Protein AF-A0A0B7N616-F1 (afdb_monomer_lite)

Foldseek 3Di:
DVVVVVVVVVVVVVVPPPPQDAPDCQDDDPDDCPDPDFFPFWDWDDAAQKIKIKGKDQWDADPVQPPDWDDDDSDIPRTWMKIWMWMAGPVQVNDPPNRHDPPRIHTQDMDTGQAGWQDKAWDPADPNPFWGKIKIWGWHQDPNAIWIKIKIWTWDADPNDTHIFIEIETDDDRFAWRDWYDDDFWIWTDGVVPPPWIKIFGHDPCNPPDPTPYYDYDTDIDGPDPQVAPPVRHRPDDDDDDDDDDPPDPQDDPVPPVPPPDDCPPCVVVCVVVVPPRPQAHFAWEAANVSQKIWTAGHFQKIKIWGKDLPVVLLCVWPVSVVVFDDDPPNPHGDSIGTDMDMDGHPNFGWPYKYADNVSQWIWTAGPQGKTWIWGFDLDDPDPDDPVNVVVVVVCVVPDPGDPSNVVSCSPPPTGDIDGNRMHHFDADPVRDGFAWSDKDWDADPVRDIDIDTDGRD

pLDDT: mean 73.44, std 16.41, range [40.25, 95.88]

Organism: NCBI:txid35722

Radius of gyration: 25.29 Å; chains: 1; bounding box: 71×68×76 Å

Secondary structure (DSSP, 8-state):
-HHHHHHHHHHHHHHT---PPPP-----------SSS--SEEEEEEETTEEEEEEEEEEEEPTTS-S--EEETTEEETEEEEEEEEEEEGGGGS-TTSSS-GGGPEEEEEEE-SSEEEEEEE-----TTS--EEEEEEEEEETTEEEEEEEEEEEEEETTEEEEEEEEEEESSSSEEEEEEE-SSEEEEEEET-SS--EEEEPPTTTTSSSPS-EE----EEES----B-TTS-BSS-------S--------GGGSTT--SS-TTTHHHHHHHS----PPP---EE-TTS-EEEEEEETTEEEEEEEE--HHHHTTSHHHHTTS-EETTTTEE-S-EEEEEEEE-SSS-EEEEEE-TTSSEEEEEETT--EEEEE----------HHHHHHHHHHHHH--S-HHHHHHHHHHSPPPPEEEEEEPPPB-TTSPBPPEEEEEEEE-TT--EEEEEEE--

Structure (mmCIF, N/CA/C/O backbone):
data_AF-A0A0B7N616-F1
#
_entry.id   AF-A0A0B7N616-F1
#
loop_
_atom_site.group_PDB
_atom_site.id
_atom_site.type_symbol
_atom_site.label_atom_id
_atom_site.label_alt_id
_atom_site.label_comp_id
_atom_site.label_asym_id
_atom_site.label_entity_id
_atom_site.label_seq_id
_atom_site.pdbx_PDB_ins_code
_atom_site.Cartn_x
_atom_site.Cartn_y
_atom_site.Cartn_z
_atom_site.occupancy
_atom_site.B_iso_or_equiv
_atom_site.auth_seq_id
_atom_site.auth_comp_id
_atom_site.auth_asym_id
_atom_site.auth_atom_id
_atom_site.pdbx_PDB_model_num
ATOM 1 N N . MET A 1 1 ? 6.776 30.438 44.779 1.00 57.09 1 MET A N 1
ATOM 2 C CA . MET A 1 1 ? 5.935 29.256 44.481 1.00 57.09 1 MET A CA 1
ATOM 3 C C . MET A 1 1 ? 5.583 29.115 43.001 1.00 57.09 1 MET A C 1
ATOM 5 O O . MET A 1 1 ? 5.727 28.021 42.481 1.00 57.09 1 MET A O 1
ATOM 9 N N . LEU A 1 2 ? 5.196 30.178 42.284 1.00 58.91 2 LEU A N 1
ATOM 10 C CA . LEU A 1 2 ? 4.906 30.078 40.841 1.00 58.91 2 LEU A CA 1
ATOM 11 C C . LEU A 1 2 ? 6.149 29.706 39.999 1.00 58.91 2 LEU A C 1
ATOM 13 O O . LEU A 1 2 ? 6.102 28.799 39.177 1.00 58.91 2 LEU A O 1
ATOM 17 N N . LEU A 1 3 ? 7.294 30.336 40.291 1.00 61.28 3 LEU A N 1
ATOM 18 C CA . LEU A 1 3 ? 8.589 30.039 39.658 1.00 61.28 3 LEU A CA 1
ATOM 19 C C . LEU A 1 3 ? 9.091 28.612 39.930 1.00 61.28 3 LEU A C 1
ATOM 21 O O . LEU A 1 3 ? 9.648 27.982 39.040 1.00 61.28 3 LEU A O 1
ATOM 25 N N . SER A 1 4 ? 8.856 28.080 41.133 1.00 63.62 4 SER A N 1
ATOM 26 C CA . SER A 1 4 ? 9.207 26.693 41.460 1.00 63.62 4 SER A CA 1
ATOM 27 C C . SER A 1 4 ? 8.290 25.689 40.755 1.00 63.62 4 SER A C 1
ATOM 29 O O . SER A 1 4 ? 8.760 24.635 40.354 1.00 63.62 4 SER A O 1
ATOM 31 N N . GLY A 1 5 ? 7.010 26.026 40.547 1.00 68.06 5 GLY A N 1
ATOM 32 C CA . GLY A 1 5 ? 6.089 25.208 39.751 1.00 68.06 5 GLY A CA 1
ATOM 33 C C . GLY A 1 5 ? 6.483 25.152 38.272 1.00 68.06 5 GLY A C 1
ATOM 34 O O . GLY A 1 5 ? 6.564 24.069 37.703 1.00 68.06 5 GLY A O 1
ATOM 35 N N . LEU A 1 6 ? 6.821 26.300 37.673 1.00 68.75 6 LEU A N 1
ATOM 36 C CA . LEU A 1 6 ? 7.301 26.365 36.287 1.00 68.75 6 LEU A CA 1
ATOM 37 C C . LEU A 1 6 ? 8.632 25.629 36.095 1.00 68.75 6 LEU A C 1
ATOM 39 O O . LEU A 1 6 ? 8.789 24.924 35.105 1.00 68.75 6 LEU A O 1
ATOM 43 N N . ALA A 1 7 ? 9.562 25.731 37.049 1.00 69.56 7 ALA A N 1
ATOM 44 C CA . ALA A 1 7 ? 10.830 25.006 36.991 1.00 69.56 7 ALA A CA 1
ATOM 45 C C . ALA A 1 7 ? 10.638 23.481 37.055 1.00 69.56 7 ALA A C 1
ATOM 47 O O . ALA A 1 7 ? 11.303 22.759 36.322 1.00 69.56 7 ALA A O 1
ATOM 48 N N . VAL A 1 8 ? 9.708 22.983 37.878 1.00 71.50 8 VAL A N 1
ATOM 49 C CA . VAL A 1 8 ? 9.399 21.544 37.953 1.00 71.50 8 VAL A CA 1
ATOM 50 C C . VAL A 1 8 ? 8.743 21.050 36.665 1.00 71.50 8 VAL A C 1
ATOM 52 O O . VAL A 1 8 ? 9.108 19.981 36.189 1.00 71.50 8 VAL A O 1
ATOM 55 N N . ILE A 1 9 ? 7.844 21.834 36.060 1.00 63.22 9 ILE A N 1
ATOM 56 C CA . ILE A 1 9 ? 7.253 21.511 34.752 1.00 63.22 9 ILE A CA 1
ATOM 57 C C . ILE A 1 9 ? 8.340 21.482 33.674 1.00 63.22 9 ILE A C 1
ATOM 59 O O . ILE A 1 9 ? 8.405 20.536 32.900 1.00 63.22 9 ILE A O 1
ATOM 63 N N . TYR A 1 10 ? 9.242 22.465 33.659 1.00 62.19 10 TYR A N 1
ATOM 64 C CA . TYR A 1 10 ? 10.320 22.530 32.671 1.00 62.19 10 TYR A CA 1
ATOM 65 C C . TYR A 1 10 ? 11.327 21.380 32.832 1.00 62.19 10 TYR A C 1
ATOM 67 O O . TYR A 1 10 ? 11.740 20.781 31.845 1.00 62.19 10 TYR A O 1
ATOM 75 N N . ILE A 1 11 ? 11.675 21.016 34.071 1.00 64.62 11 ILE A N 1
ATOM 76 C CA . ILE A 1 11 ? 12.522 19.855 34.378 1.00 64.62 11 ILE A CA 1
ATOM 77 C C . ILE A 1 11 ? 11.807 18.550 34.015 1.00 64.62 11 ILE A C 1
ATOM 79 O O . ILE A 1 11 ? 12.446 17.664 33.460 1.00 64.62 11 ILE A O 1
ATOM 83 N N . ALA A 1 12 ? 10.505 18.417 34.279 1.00 59.78 12 ALA A N 1
ATOM 84 C CA . ALA A 1 12 ? 9.731 17.244 33.880 1.00 59.78 12 ALA A CA 1
ATOM 85 C C . ALA A 1 12 ? 9.662 17.105 32.351 1.00 59.78 12 ALA A C 1
ATOM 87 O O . ALA A 1 12 ? 9.865 16.006 31.850 1.00 59.78 12 ALA A O 1
ATOM 88 N N . ILE A 1 13 ? 9.473 18.209 31.618 1.00 54.28 13 ILE A N 1
ATOM 89 C CA . ILE A 1 13 ? 9.480 18.234 30.145 1.00 54.28 13 ILE A CA 1
ATOM 90 C C . ILE A 1 13 ? 10.870 17.873 29.600 1.00 54.28 13 ILE A C 1
ATOM 92 O O . ILE A 1 13 ? 10.978 17.017 28.730 1.00 54.28 13 ILE A O 1
ATOM 96 N N . LEU A 1 14 ? 11.944 18.453 30.150 1.00 52.97 14 LEU A N 1
ATOM 97 C CA . LEU A 1 14 ? 13.327 18.127 29.766 1.00 52.97 14 LEU A CA 1
ATOM 98 C C . LEU A 1 14 ? 13.722 16.688 30.125 1.00 52.97 14 LEU A C 1
ATOM 100 O O . LEU A 1 14 ? 14.523 16.075 29.432 1.00 52.97 14 LEU A O 1
ATOM 104 N N . SER A 1 15 ? 13.162 16.138 31.204 1.00 50.25 15 SER A N 1
ATOM 105 C CA . SER A 1 15 ? 13.411 14.751 31.625 1.00 50.25 15 SER A CA 1
ATOM 106 C C . SER A 1 15 ? 12.530 13.742 30.880 1.00 50.25 15 SER A C 1
ATOM 108 O O . SER A 1 15 ? 12.766 12.541 30.978 1.00 50.25 15 SER A O 1
ATOM 110 N N . GLN A 1 16 ? 11.517 14.221 30.149 1.00 49.34 16 GLN A N 1
ATOM 111 C CA . GLN A 1 16 ? 10.670 13.451 29.237 1.00 49.34 16 GLN A CA 1
ATOM 112 C C . GLN A 1 16 ? 11.232 13.385 27.812 1.00 49.34 16 GLN A C 1
ATOM 114 O O . GLN A 1 16 ? 10.552 12.834 26.941 1.00 49.34 16 GLN A O 1
ATOM 119 N N . GLU A 1 17 ? 12.465 13.857 27.567 1.00 40.25 17 GLU A N 1
ATOM 120 C CA . GLU A 1 17 ? 13.249 13.405 26.412 1.00 40.25 17 GLU A CA 1
ATOM 121 C C . GLU A 1 17 ? 13.480 11.899 26.564 1.00 40.25 17 GLU A C 1
ATOM 123 O O . GLU A 1 17 ? 14.482 11.402 27.075 1.00 40.25 17 GLU A O 1
ATOM 128 N N . THR A 1 18 ? 12.455 11.156 26.172 1.00 44.59 18 THR A N 1
ATOM 129 C CA . THR A 1 18 ? 12.466 9.723 26.018 1.00 44.59 18 THR A CA 1
ATOM 130 C C . THR A 1 18 ? 13.558 9.451 25.003 1.00 44.59 18 THR A C 1
ATOM 132 O O . THR A 1 18 ? 13.424 9.744 23.818 1.00 44.59 18 THR A O 1
ATOM 135 N N . LEU A 1 19 ? 14.694 8.956 25.497 1.00 44.31 19 LEU A N 1
ATOM 136 C CA . LEU A 1 19 ? 15.740 8.381 24.669 1.00 44.31 19 LEU A CA 1
ATOM 137 C C . LEU A 1 19 ? 15.114 7.176 23.967 1.00 44.31 19 LEU A C 1
ATOM 139 O O . LEU A 1 19 ? 15.131 6.058 24.484 1.00 44.31 19 LEU A O 1
ATOM 143 N N . TYR A 1 20 ? 14.473 7.428 22.828 1.00 49.25 20 TYR A N 1
ATOM 144 C CA . TYR A 1 20 ? 13.936 6.381 21.982 1.00 49.25 20 TYR A CA 1
ATOM 145 C C . TYR A 1 20 ? 15.099 5.471 21.612 1.00 49.25 20 TYR A C 1
ATOM 147 O O . TYR A 1 20 ? 16.154 5.929 21.170 1.00 49.25 20 TYR A O 1
ATOM 155 N N . ILE A 1 21 ? 14.923 4.175 21.849 1.00 48.94 21 ILE A N 1
ATOM 156 C CA . ILE A 1 21 ? 15.950 3.186 21.546 1.00 48.94 21 ILE A CA 1
ATOM 157 C C . ILE A 1 21 ? 16.211 3.276 20.044 1.00 48.94 21 ILE A C 1
ATOM 159 O O . ILE A 1 21 ? 15.313 3.033 19.245 1.00 48.94 21 ILE A O 1
ATOM 163 N N . HIS A 1 22 ? 17.427 3.639 19.649 1.00 44.97 22 HIS A N 1
ATOM 164 C CA . HIS A 1 22 ? 17.814 3.587 18.247 1.00 44.97 22 HIS A CA 1
ATOM 165 C C . HIS A 1 22 ? 18.155 2.138 17.891 1.00 44.97 22 HIS A C 1
ATOM 167 O O . HIS A 1 22 ? 18.910 1.493 18.630 1.00 44.97 22 HIS A O 1
ATOM 173 N N . PRO A 1 23 ? 17.630 1.597 16.780 1.00 51.81 23 PRO A N 1
ATOM 174 C CA . PRO A 1 23 ? 18.028 0.273 16.351 1.00 51.81 23 PRO A CA 1
ATOM 175 C C . PRO A 1 23 ? 19.518 0.317 16.022 1.00 51.81 23 PRO A C 1
ATOM 177 O O . PRO A 1 23 ? 20.018 1.282 15.435 1.00 51.81 23 PRO A O 1
ATOM 180 N N . LYS A 1 24 ? 20.243 -0.743 16.387 1.00 52.22 24 LYS A N 1
ATOM 181 C CA . LYS A 1 24 ? 21.600 -0.924 15.882 1.00 52.22 24 LYS A CA 1
ATOM 182 C C . LYS A 1 24 ? 21.480 -1.050 14.368 1.00 52.22 24 LYS A C 1
ATOM 184 O O . LYS A 1 24 ? 20.934 -2.036 13.882 1.00 52.22 24 LYS A O 1
ATOM 189 N N . ILE A 1 25 ? 21.956 -0.042 13.639 1.00 55.88 25 ILE A N 1
ATOM 190 C CA . ILE A 1 25 ? 22.057 -0.101 12.183 1.00 55.88 25 ILE A CA 1
ATOM 191 C C . ILE A 1 25 ? 22.973 -1.283 11.874 1.00 55.88 25 ILE A C 1
ATOM 193 O O . ILE A 1 25 ? 24.175 -1.227 12.128 1.00 55.88 25 ILE A O 1
ATOM 197 N N . VAL A 1 26 ? 22.382 -2.383 11.410 1.00 52.84 26 VAL A N 1
ATOM 198 C CA . VAL A 1 26 ? 23.134 -3.596 11.078 1.00 52.84 26 VAL A CA 1
ATOM 199 C C . VAL A 1 26 ? 23.904 -3.375 9.780 1.00 52.84 26 VAL A C 1
ATOM 201 O O . VAL A 1 26 ? 25.004 -3.892 9.630 1.00 52.84 26 VAL A O 1
ATOM 204 N N . TYR A 1 27 ? 23.352 -2.577 8.860 1.00 56.16 27 TYR A N 1
ATOM 205 C CA . TYR A 1 27 ? 23.964 -2.330 7.564 1.00 56.16 27 TYR A CA 1
ATOM 206 C C . TYR A 1 27 ? 23.363 -1.114 6.841 1.00 56.16 27 TYR A C 1
ATOM 208 O O . TYR A 1 27 ? 22.168 -0.834 6.953 1.00 56.16 27 TYR A O 1
ATOM 216 N N . THR A 1 28 ? 24.196 -0.431 6.055 1.00 53.38 28 THR A N 1
ATOM 217 C CA . THR A 1 28 ? 23.815 0.599 5.081 1.00 53.38 28 THR A CA 1
ATOM 218 C C . THR A 1 28 ? 24.520 0.309 3.756 1.00 53.38 28 THR A C 1
ATOM 220 O O . THR A 1 28 ? 25.748 0.249 3.706 1.00 53.38 28 THR A O 1
ATOM 223 N N . SER A 1 29 ? 23.772 0.114 2.664 1.00 51.12 29 SER A N 1
ATOM 224 C CA . SER A 1 29 ? 24.390 -0.089 1.346 1.00 51.12 29 SER A CA 1
ATOM 225 C C . SER A 1 29 ? 24.770 1.231 0.696 1.00 51.12 29 SER A C 1
ATOM 227 O O . SER A 1 29 ? 23.908 2.079 0.452 1.00 51.12 29 SER A O 1
ATOM 229 N N . ASN A 1 30 ? 26.029 1.348 0.281 1.00 47.16 30 ASN A N 1
ATOM 230 C CA . ASN A 1 30 ? 26.394 2.259 -0.797 1.00 47.16 30 ASN A CA 1
ATOM 231 C C . ASN A 1 30 ? 25.903 1.623 -2.108 1.00 47.16 30 ASN A C 1
ATOM 233 O O . ASN A 1 30 ? 26.429 0.600 -2.534 1.00 47.16 30 ASN A O 1
ATOM 237 N N . ASN A 1 31 ? 24.827 2.171 -2.681 1.00 49.81 31 ASN A N 1
ATOM 238 C CA . ASN A 1 31 ? 24.111 1.570 -3.810 1.00 49.81 31 ASN A CA 1
ATOM 239 C C . ASN A 1 31 ? 25.016 1.408 -5.047 1.00 49.81 31 ASN A C 1
ATOM 241 O O . ASN A 1 31 ? 25.441 2.421 -5.607 1.00 49.81 31 ASN A O 1
ATOM 245 N N . PRO A 1 32 ? 25.222 0.190 -5.573 1.00 52.34 32 PRO A N 1
ATOM 246 C CA . PRO A 1 32 ? 25.469 0.046 -7.000 1.00 52.34 32 PRO A CA 1
ATOM 247 C C . PRO A 1 32 ? 24.228 0.438 -7.802 1.00 52.34 32 PRO A C 1
ATOM 249 O O . PRO A 1 32 ? 23.099 0.308 -7.324 1.00 52.34 32 PRO A O 1
ATOM 252 N N . SER A 1 33 ? 24.413 0.894 -9.041 1.00 65.12 33 SER A N 1
ATOM 253 C CA . SER A 1 33 ? 23.303 1.184 -9.954 1.00 65.12 33 SER A CA 1
ATOM 254 C C . SER A 1 33 ? 22.665 -0.122 -10.450 1.00 65.12 33 SER A C 1
ATOM 256 O O . SER A 1 33 ? 22.873 -0.538 -11.587 1.00 65.12 33 SER A O 1
ATOM 258 N N . ILE A 1 34 ? 21.896 -0.793 -9.587 1.00 76.62 34 ILE A N 1
ATOM 259 C CA . ILE A 1 34 ? 21.093 -1.985 -9.928 1.00 76.62 34 ILE A CA 1
ATOM 260 C C . ILE A 1 34 ? 20.162 -1.677 -11.113 1.00 76.62 34 ILE A C 1
ATOM 262 O O . ILE A 1 34 ? 19.883 -2.529 -11.960 1.00 76.62 34 ILE A O 1
ATOM 266 N N . PHE A 1 35 ? 19.690 -0.432 -11.183 1.00 82.31 35 PHE A N 1
ATOM 267 C CA . PHE A 1 35 ? 18.829 0.068 -12.241 1.00 82.31 35 PHE A CA 1
ATOM 268 C C . PHE A 1 35 ? 19.616 0.972 -13.188 1.00 82.31 35 PHE A C 1
ATOM 270 O O . PHE A 1 35 ? 20.421 1.798 -12.766 1.00 82.31 35 PHE A O 1
ATOM 277 N N . SER A 1 36 ? 19.331 0.840 -14.482 1.00 84.88 36 SER A N 1
ATOM 278 C CA . SER A 1 36 ? 19.836 1.713 -15.548 1.00 84.88 36 SER A CA 1
ATOM 279 C C . SER A 1 36 ? 19.167 3.096 -15.564 1.00 84.88 36 SER A C 1
ATOM 281 O O . SER A 1 36 ? 19.492 3.923 -16.411 1.00 84.88 36 SER A O 1
ATOM 283 N N . PHE A 1 37 ? 18.216 3.341 -14.662 1.00 87.06 37 PHE A N 1
ATOM 284 C CA . PHE A 1 37 ? 17.417 4.556 -14.571 1.00 87.06 37 PHE A CA 1
ATOM 285 C C . PHE A 1 37 ? 17.202 4.950 -13.107 1.00 87.06 37 PHE A C 1
ATOM 287 O O . PHE A 1 37 ? 17.254 4.099 -12.218 1.00 87.06 37 PHE A O 1
ATOM 294 N N . THR A 1 38 ? 16.901 6.228 -12.872 1.00 87.31 38 THR A N 1
ATOM 295 C CA . THR A 1 38 ? 16.462 6.724 -11.561 1.00 87.31 38 THR A CA 1
ATOM 296 C C . THR A 1 38 ? 14.985 6.375 -11.352 1.00 87.31 38 THR A C 1
ATOM 298 O O . THR A 1 38 ? 14.150 6.896 -12.104 1.00 87.31 38 THR A O 1
ATOM 301 N N . PRO A 1 39 ? 14.650 5.478 -10.406 1.00 88.88 39 PRO A N 1
ATOM 302 C CA . PRO A 1 39 ? 13.273 5.067 -10.159 1.00 88.88 39 PRO A CA 1
ATOM 303 C C . PRO A 1 39 ? 12.465 6.200 -9.522 1.00 88.88 39 PRO A C 1
ATOM 305 O O . PRO A 1 39 ? 12.952 6.872 -8.622 1.00 88.88 39 PRO A O 1
ATOM 308 N N . ASP A 1 40 ? 11.218 6.360 -9.958 1.00 88.94 40 ASP A N 1
ATOM 309 C CA . ASP A 1 40 ? 10.256 7.284 -9.345 1.00 88.94 40 ASP A CA 1
ATOM 310 C C . ASP A 1 40 ? 9.588 6.645 -8.114 1.00 88.94 40 ASP A C 1
ATOM 312 O O . ASP A 1 40 ? 9.174 7.335 -7.188 1.00 88.94 40 ASP A O 1
ATOM 316 N N . LYS A 1 41 ? 9.506 5.306 -8.076 1.00 87.94 41 LYS A N 1
ATOM 317 C CA . LYS A 1 41 ? 9.030 4.542 -6.915 1.00 87.94 41 LYS A CA 1
ATOM 318 C C . LYS A 1 41 ? 9.781 3.219 -6.782 1.00 87.94 41 LYS A C 1
ATOM 320 O O . LYS A 1 41 ? 10.122 2.581 -7.781 1.00 87.94 41 LYS A O 1
ATOM 325 N N . LEU A 1 42 ? 10.009 2.795 -5.540 1.00 86.75 42 LEU A N 1
ATOM 326 C CA . LEU A 1 42 ? 10.580 1.497 -5.183 1.00 86.75 42 LEU A CA 1
ATOM 327 C C . LEU A 1 42 ? 9.612 0.742 -4.275 1.00 86.75 42 LEU A C 1
ATOM 329 O O . LEU A 1 42 ? 9.012 1.327 -3.380 1.00 86.75 42 LEU A O 1
ATOM 333 N N . VAL A 1 43 ? 9.490 -0.562 -4.495 1.00 84.94 43 VAL A N 1
ATOM 334 C CA . VAL A 1 43 ? 8.662 -1.460 -3.688 1.00 84.94 43 VAL A CA 1
ATOM 335 C C . VAL A 1 43 ? 9.482 -2.675 -3.285 1.00 84.94 43 VAL A C 1
ATOM 337 O O . VAL A 1 43 ? 10.114 -3.308 -4.136 1.00 84.94 43 VAL A O 1
ATOM 340 N N . LEU A 1 44 ? 9.424 -3.021 -2.000 1.00 83.38 44 LEU A N 1
ATOM 341 C CA . LEU A 1 44 ? 9.988 -4.246 -1.447 1.00 83.38 44 LEU A CA 1
ATOM 342 C C . LEU A 1 44 ? 8.890 -5.238 -1.116 1.00 83.38 44 LEU A C 1
ATOM 344 O O . LEU A 1 44 ? 7.892 -4.893 -0.493 1.00 83.38 44 LEU A O 1
ATOM 348 N N . THR A 1 45 ? 9.114 -6.485 -1.506 1.00 83.50 45 THR A N 1
ATOM 349 C CA . THR A 1 45 ? 8.220 -7.607 -1.209 1.00 83.50 45 THR A CA 1
ATOM 350 C C . THR A 1 45 ? 9.045 -8.849 -0.904 1.00 83.50 45 THR A C 1
ATOM 352 O O . THR A 1 45 ? 10.204 -8.943 -1.310 1.00 83.50 45 THR A O 1
ATOM 355 N N . THR A 1 46 ? 8.471 -9.805 -0.185 1.00 81.94 46 THR A N 1
ATOM 356 C CA . THR A 1 46 ? 9.103 -11.092 0.127 1.00 81.94 46 THR A CA 1
ATOM 357 C C . THR A 1 46 ? 8.238 -12.229 -0.404 1.00 81.94 46 THR A C 1
ATOM 359 O O . THR A 1 46 ? 7.019 -12.210 -0.261 1.00 81.94 46 THR A O 1
ATOM 362 N N . VAL A 1 47 ? 8.868 -13.220 -1.043 1.00 83.19 47 VAL A N 1
ATOM 363 C CA . VAL A 1 47 ? 8.203 -14.461 -1.481 1.00 83.19 47 VAL A CA 1
ATOM 364 C C . VAL A 1 47 ? 9.123 -15.634 -1.204 1.00 83.19 47 VAL A C 1
ATOM 366 O O . VAL A 1 47 ? 10.220 -15.718 -1.766 1.00 83.19 47 VAL A O 1
ATOM 369 N N . GLY A 1 48 ? 8.668 -16.550 -0.350 1.00 82.19 48 GLY A N 1
ATOM 370 C CA . GLY A 1 48 ? 9.483 -17.668 0.113 1.00 82.19 48 GLY A CA 1
ATOM 371 C C . GLY A 1 48 ? 10.792 -17.174 0.735 1.00 82.19 48 GLY A C 1
ATOM 372 O O . GLY A 1 48 ? 10.795 -16.275 1.570 1.00 82.19 48 GLY A O 1
ATOM 373 N N . ALA A 1 49 ? 11.918 -17.727 0.285 1.00 84.25 49 ALA A N 1
ATOM 374 C CA . ALA A 1 49 ? 13.254 -17.381 0.777 1.00 84.25 49 ALA A CA 1
ATOM 375 C C . ALA A 1 49 ? 13.898 -16.159 0.085 1.00 84.25 49 ALA A C 1
ATOM 377 O O . ALA A 1 49 ? 15.099 -15.930 0.243 1.00 84.25 49 ALA A O 1
ATOM 378 N N . TYR A 1 50 ? 13.145 -15.390 -0.708 1.00 85.38 50 TYR A N 1
ATOM 379 C CA . TYR A 1 50 ? 13.676 -14.282 -1.504 1.00 85.38 50 TYR A CA 1
ATOM 380 C C . TYR A 1 50 ? 13.014 -12.949 -1.159 1.00 85.38 50 TYR A C 1
ATOM 382 O O . TYR A 1 50 ? 11.799 -12.863 -0.975 1.00 85.38 50 TYR A O 1
ATOM 390 N N . ILE A 1 51 ? 13.828 -11.894 -1.158 1.00 85.88 51 ILE A N 1
ATOM 391 C CA . ILE A 1 51 ? 13.379 -10.507 -1.220 1.00 85.88 51 ILE A CA 1
ATOM 392 C C . ILE A 1 51 ? 13.362 -10.052 -2.682 1.00 85.88 51 ILE A C 1
ATOM 394 O O . ILE A 1 51 ? 14.267 -10.371 -3.456 1.00 85.88 51 ILE A O 1
ATOM 398 N N . TYR A 1 52 ? 12.340 -9.295 -3.057 1.00 87.38 52 TYR A N 1
ATOM 399 C CA . TYR A 1 52 ? 12.154 -8.731 -4.387 1.00 87.38 52 TYR A CA 1
ATOM 400 C C . TYR A 1 52 ? 12.110 -7.215 -4.279 1.00 87.38 52 TYR A C 1
ATOM 402 O O . TYR A 1 52 ? 11.333 -6.661 -3.498 1.00 87.38 52 TYR A O 1
ATOM 410 N N . LEU A 1 53 ? 12.921 -6.553 -5.097 1.00 88.69 53 LEU A N 1
ATOM 411 C CA . LEU A 1 53 ? 12.930 -5.108 -5.251 1.00 88.69 53 LEU A CA 1
ATOM 412 C C . LEU A 1 53 ? 12.384 -4.764 -6.631 1.00 88.69 53 LEU A C 1
ATOM 414 O O . LEU A 1 53 ? 12.963 -5.141 -7.651 1.00 88.69 53 LEU A O 1
ATOM 418 N N . THR A 1 54 ? 11.269 -4.040 -6.650 1.00 91.38 54 THR A N 1
ATOM 419 C CA . THR A 1 54 ? 10.622 -3.579 -7.878 1.00 91.38 54 THR A CA 1
ATOM 420 C C . THR A 1 54 ? 10.781 -2.072 -8.002 1.00 91.38 54 THR A C 1
ATOM 422 O O . THR A 1 54 ? 10.370 -1.322 -7.120 1.00 91.38 54 THR A O 1
ATOM 425 N N . ALA A 1 55 ? 11.381 -1.641 -9.104 1.00 92.38 55 ALA A N 1
ATOM 426 C CA . ALA A 1 55 ? 11.574 -0.256 -9.480 1.00 92.38 55 ALA A CA 1
ATOM 427 C C . ALA A 1 55 ? 10.599 0.154 -10.576 1.00 92.38 55 ALA A C 1
ATOM 429 O O . ALA A 1 55 ? 10.414 -0.559 -11.566 1.00 92.38 55 ALA A O 1
ATOM 430 N N . PHE A 1 56 ? 10.026 1.340 -10.409 1.00 93.69 56 PHE A N 1
ATOM 431 C CA . PHE A 1 56 ? 9.087 1.935 -11.346 1.00 93.69 56 PHE A CA 1
ATOM 432 C C . PHE A 1 56 ? 9.664 3.242 -11.875 1.00 93.69 56 PHE A C 1
ATOM 434 O O . PHE A 1 56 ? 10.073 4.097 -11.092 1.00 93.69 56 PHE A O 1
ATOM 441 N N . LYS A 1 57 ? 9.674 3.403 -13.197 1.00 94.81 57 LYS A N 1
ATOM 442 C CA . LYS A 1 57 ? 9.803 4.698 -13.865 1.00 94.81 57 LYS A CA 1
ATOM 443 C C . LYS A 1 57 ? 8.448 5.034 -14.464 1.00 94.81 57 LYS A C 1
ATOM 445 O O . LYS A 1 57 ? 7.949 4.281 -15.293 1.00 94.81 57 LYS A O 1
ATOM 450 N N . PHE A 1 58 ? 7.838 6.125 -14.044 1.00 94.00 58 PHE A N 1
ATOM 451 C CA . PHE A 1 58 ? 6.531 6.562 -14.521 1.00 94.00 58 PHE A CA 1
ATOM 452 C C . PHE A 1 58 ? 6.614 7.098 -15.948 1.00 94.00 58 PHE A C 1
ATOM 454 O O . PHE A 1 58 ? 5.750 6.808 -16.780 1.00 94.00 58 PHE A O 1
ATOM 461 N N . GLU A 1 59 ? 7.718 7.781 -16.250 1.00 93.19 59 GLU A N 1
ATOM 462 C CA . GLU A 1 59 ? 7.977 8.390 -17.547 1.00 93.19 59 GLU A CA 1
ATOM 463 C C . GLU A 1 59 ? 9.384 8.039 -18.049 1.00 93.19 59 GLU A C 1
ATOM 465 O O . GLU A 1 59 ? 10.381 8.680 -17.715 1.00 93.19 59 GLU A O 1
ATOM 470 N N . ALA A 1 60 ? 9.468 7.001 -18.874 1.00 91.56 60 ALA A N 1
ATOM 471 C CA . ALA A 1 60 ? 10.640 6.662 -19.666 1.00 91.56 60 ALA A CA 1
ATOM 472 C C . ALA A 1 60 ? 10.433 7.099 -21.125 1.00 91.56 60 ALA A C 1
ATOM 474 O O . ALA A 1 60 ? 9.359 6.920 -21.712 1.00 91.56 60 ALA A O 1
ATOM 475 N N . LEU A 1 61 ? 11.479 7.660 -21.739 1.00 89.31 61 LEU A N 1
ATOM 476 C CA . LEU A 1 61 ? 11.456 8.026 -23.155 1.00 89.31 61 LEU A CA 1
ATOM 477 C C . LEU A 1 61 ? 11.313 6.764 -24.002 1.00 89.31 61 LEU A C 1
ATOM 479 O O . LEU A 1 61 ? 12.111 5.836 -23.886 1.00 89.31 61 LEU A O 1
ATOM 483 N N . ASN A 1 62 ? 10.299 6.721 -24.866 1.00 81.56 62 ASN A N 1
ATOM 484 C CA . ASN A 1 62 ? 10.159 5.613 -25.800 1.00 81.56 62 ASN A CA 1
ATOM 485 C C . ASN A 1 62 ? 11.252 5.728 -26.874 1.00 81.56 62 ASN A C 1
ATOM 487 O O . ASN A 1 62 ? 11.239 6.715 -27.605 1.00 81.56 62 ASN A O 1
ATOM 491 N N . PRO A 1 63 ? 12.157 4.744 -27.039 1.00 79.00 63 PRO A N 1
ATOM 492 C CA . PRO A 1 63 ? 13.243 4.833 -28.019 1.00 79.00 63 PRO A CA 1
ATOM 493 C C . PRO A 1 63 ? 12.744 4.972 -29.465 1.00 79.00 63 PRO A C 1
ATOM 495 O O . PRO A 1 63 ? 13.484 5.435 -30.331 1.00 79.00 63 PRO A O 1
ATOM 498 N N . LYS A 1 64 ? 11.486 4.598 -29.744 1.00 81.88 64 LYS A N 1
ATOM 499 C CA . LYS A 1 64 ? 10.854 4.791 -31.059 1.00 81.88 64 LYS A CA 1
ATOM 500 C C . LYS A 1 64 ? 10.511 6.254 -31.342 1.00 81.88 64 LYS A C 1
ATOM 502 O O . LYS A 1 64 ? 10.503 6.666 -32.500 1.00 81.88 64 LYS A O 1
ATOM 507 N N . ASN A 1 65 ? 10.246 7.034 -30.301 1.00 76.25 65 ASN A N 1
ATOM 508 C CA . ASN A 1 65 ? 9.966 8.454 -30.412 1.00 76.25 65 ASN A CA 1
ATOM 509 C C . ASN A 1 65 ? 11.290 9.184 -30.218 1.00 76.25 65 ASN A C 1
ATOM 511 O O . ASN A 1 65 ? 11.956 8.996 -29.208 1.00 76.25 65 ASN A O 1
ATOM 515 N N . ARG A 1 66 ? 11.708 9.989 -31.199 1.00 77.44 66 ARG A N 1
ATOM 516 C CA . ARG A 1 66 ? 13.016 10.679 -31.239 1.00 77.44 66 ARG A CA 1
ATOM 517 C C . ARG A 1 66 ? 13.155 11.792 -30.176 1.00 77.44 66 ARG A C 1
ATOM 519 O O . ARG A 1 66 ? 13.532 12.910 -30.501 1.00 77.44 66 ARG A O 1
ATOM 526 N N . GLY A 1 67 ? 12.776 11.522 -28.930 1.00 74.38 67 GLY A N 1
ATOM 527 C CA . GLY A 1 67 ? 12.737 12.474 -27.823 1.00 74.38 67 GLY A CA 1
ATOM 528 C C . GLY A 1 67 ? 11.552 13.441 -27.843 1.00 74.38 67 GLY A C 1
ATOM 529 O O . GLY A 1 67 ? 11.477 14.301 -26.974 1.00 74.38 67 GLY A O 1
ATOM 530 N N . SER A 1 68 ? 10.621 13.328 -28.799 1.00 77.44 68 SER A N 1
ATOM 531 C CA . SER A 1 68 ? 9.421 14.172 -28.808 1.00 77.44 68 SER A CA 1
ATOM 532 C C . SER A 1 68 ? 8.429 13.668 -27.760 1.00 77.44 68 SER A C 1
ATOM 534 O O . SER A 1 68 ? 7.820 12.610 -27.924 1.00 77.44 68 SER A O 1
ATOM 536 N N . VAL A 1 69 ? 8.317 14.425 -26.671 1.00 83.12 69 VAL A N 1
ATOM 537 C CA . VAL A 1 69 ? 7.311 14.257 -25.622 1.00 83.12 69 VAL A CA 1
ATOM 538 C C . VAL A 1 69 ? 6.322 15.408 -25.755 1.00 83.12 69 VAL A C 1
ATOM 540 O O . VAL A 1 69 ? 6.733 16.567 -25.800 1.00 83.12 69 VAL A O 1
ATOM 543 N N . VAL A 1 70 ? 5.031 15.096 -25.847 1.00 81.75 70 VAL A N 1
ATOM 544 C CA . VAL A 1 70 ? 3.961 16.094 -26.003 1.00 81.75 70 VAL A CA 1
ATOM 545 C C . VAL A 1 70 ? 2.919 15.869 -24.917 1.00 81.75 70 VAL A C 1
ATOM 547 O O . VAL A 1 70 ? 2.451 14.751 -24.744 1.00 81.75 70 VAL A O 1
ATOM 550 N N . GLY A 1 71 ? 2.545 16.918 -24.190 1.00 76.25 71 GLY A N 1
ATOM 551 C CA . GLY A 1 71 ? 1.540 16.853 -23.126 1.00 76.25 71 GLY A CA 1
ATOM 552 C C . GLY A 1 71 ? 1.975 17.595 -21.867 1.00 76.25 71 GLY A C 1
ATOM 553 O O . GLY A 1 71 ? 3.112 18.058 -21.763 1.00 76.25 71 GLY A O 1
ATOM 554 N N . THR A 1 72 ? 1.058 17.725 -20.914 1.00 70.88 72 THR A N 1
ATOM 555 C CA . THR A 1 72 ? 1.271 18.422 -19.641 1.00 70.88 72 THR A CA 1
ATOM 556 C C . THR A 1 72 ? 0.876 17.521 -18.471 1.00 70.88 72 THR A C 1
ATOM 558 O O . THR A 1 72 ? -0.038 16.702 -18.561 1.00 70.88 72 THR A O 1
ATOM 561 N N . GLY A 1 73 ? 1.592 17.651 -17.351 1.00 75.69 73 GLY A N 1
ATOM 562 C CA . GLY A 1 73 ? 1.336 16.850 -16.153 1.00 75.69 73 GLY A CA 1
ATOM 563 C C . GLY A 1 73 ? 1.573 15.351 -16.368 1.00 75.69 73 GLY A C 1
ATOM 564 O O . GLY A 1 73 ? 2.585 14.958 -16.946 1.00 75.69 73 GLY A O 1
ATOM 565 N N . ARG A 1 74 ? 0.636 14.526 -15.881 1.00 73.81 74 ARG A N 1
ATOM 566 C CA . ARG A 1 74 ? 0.690 13.050 -15.924 1.00 73.81 74 ARG A CA 1
ATOM 567 C C . ARG A 1 74 ? 0.291 12.460 -17.286 1.00 73.81 74 ARG A C 1
ATOM 569 O O . ARG A 1 74 ? 0.513 11.273 -17.537 1.00 73.81 74 ARG A O 1
ATOM 576 N N . LEU A 1 75 ? -0.295 13.278 -18.164 1.00 78.81 75 LEU A N 1
ATOM 577 C CA . LEU A 1 75 ? -0.751 12.873 -19.487 1.00 78.81 75 LEU A CA 1
ATOM 578 C C . LEU A 1 75 ? 0.259 13.323 -20.546 1.00 78.81 75 LEU A C 1
ATOM 580 O O . LEU A 1 75 ? 0.254 14.471 -20.994 1.00 78.81 75 LEU A O 1
ATOM 584 N N . LYS A 1 76 ? 1.137 12.403 -20.947 1.00 83.75 76 LYS A N 1
ATOM 585 C CA . LYS A 1 76 ? 2.185 12.668 -21.933 1.00 83.75 76 LYS A CA 1
ATOM 586 C C . LYS A 1 76 ? 2.182 11.605 -23.023 1.00 83.75 76 LYS A C 1
ATOM 588 O O . LYS A 1 76 ? 2.259 10.408 -22.760 1.00 83.75 76 LYS A O 1
ATOM 593 N N . LEU A 1 77 ? 2.142 12.066 -24.264 1.00 85.19 77 LEU A N 1
ATOM 594 C CA . LEU A 1 77 ? 2.457 11.289 -25.450 1.00 85.19 77 LEU A CA 1
ATOM 595 C C . LEU A 1 77 ? 3.971 11.159 -25.579 1.00 85.19 77 LEU A C 1
ATOM 597 O O . LEU A 1 77 ? 4.731 12.062 -25.233 1.00 85.19 77 LEU A O 1
ATOM 601 N N . GLY A 1 78 ? 4.412 10.033 -26.123 1.00 85.81 78 GLY A N 1
ATOM 602 C CA . GLY A 1 78 ? 5.826 9.805 -26.402 1.00 85.81 78 GLY A CA 1
ATOM 603 C C . GLY A 1 78 ? 6.604 9.117 -25.279 1.00 85.81 78 GLY A C 1
ATOM 604 O O . GLY A 1 78 ? 7.725 8.659 -25.515 1.00 85.81 78 GLY A O 1
ATOM 605 N N . VAL A 1 79 ? 6.000 8.980 -24.097 1.00 91.44 79 VAL A N 1
ATOM 606 C CA . VAL A 1 79 ? 6.579 8.313 -22.925 1.00 91.44 79 VAL A CA 1
ATOM 607 C C . VAL A 1 79 ? 5.877 6.993 -22.628 1.00 91.44 79 VAL A C 1
ATOM 609 O O . VAL A 1 79 ? 4.768 6.733 -23.091 1.00 91.44 79 VAL A O 1
ATOM 612 N N . HIS A 1 80 ? 6.539 6.152 -21.846 1.00 93.81 80 HIS A N 1
ATOM 613 C CA . HIS A 1 80 ? 5.974 4.918 -21.324 1.00 93.81 80 HIS A CA 1
ATOM 614 C C . HIS A 1 80 ? 6.455 4.674 -19.896 1.00 93.81 80 HIS A C 1
ATOM 616 O O . HIS A 1 80 ? 7.534 5.125 -19.523 1.00 93.81 80 HIS A O 1
ATOM 622 N N . GLY A 1 81 ? 5.678 3.947 -19.101 1.00 94.44 81 GLY A N 1
ATOM 623 C CA . GLY A 1 81 ? 6.141 3.454 -17.811 1.00 94.44 81 GLY A CA 1
ATOM 624 C C . GLY A 1 81 ? 7.096 2.271 -17.979 1.00 94.44 81 GLY A C 1
ATOM 625 O O . GLY A 1 81 ? 6.910 1.441 -18.870 1.00 94.44 81 GLY A O 1
ATOM 626 N N . LEU A 1 82 ? 8.094 2.162 -17.108 1.00 95.12 82 LEU A N 1
ATOM 627 C CA . LEU A 1 82 ? 9.015 1.032 -17.026 1.00 95.12 82 LEU A CA 1
ATOM 628 C C . LEU A 1 82 ? 8.896 0.383 -15.648 1.00 95.12 82 LEU A C 1
ATOM 630 O O . LEU A 1 82 ? 8.922 1.068 -14.627 1.00 95.12 82 LEU A O 1
ATOM 634 N N . VAL A 1 83 ? 8.788 -0.941 -15.618 1.00 95.44 83 VAL A N 1
ATOM 635 C CA . VAL A 1 83 ? 8.763 -1.736 -14.388 1.00 95.44 83 VAL A CA 1
ATOM 636 C C . VAL A 1 83 ? 9.905 -2.733 -14.445 1.00 95.44 83 VAL A C 1
ATOM 638 O O . VAL A 1 83 ? 9.941 -3.575 -15.340 1.00 95.44 83 VAL A O 1
ATOM 641 N N . LYS A 1 84 ? 10.830 -2.661 -13.491 1.00 93.62 84 LYS A N 1
ATOM 642 C CA . LYS A 1 84 ? 11.975 -3.567 -13.409 1.00 93.62 84 LYS A CA 1
ATOM 643 C C . LYS A 1 84 ? 12.034 -4.211 -12.041 1.00 93.62 84 LYS A C 1
ATOM 645 O O . LYS A 1 84 ? 12.009 -3.511 -11.037 1.00 93.62 84 LYS A O 1
ATOM 650 N N . GLN A 1 85 ? 12.147 -5.530 -12.000 1.00 91.81 85 GLN A N 1
ATOM 651 C CA . GLN A 1 85 ? 12.246 -6.270 -10.750 1.00 91.81 85 GLN A CA 1
ATOM 652 C C . GLN A 1 85 ? 13.546 -7.063 -10.685 1.00 91.81 85 GLN A C 1
ATOM 654 O O . GLN A 1 85 ? 13.959 -7.701 -11.656 1.00 91.81 85 GLN A O 1
ATOM 659 N N . VAL A 1 86 ? 14.161 -7.046 -9.510 1.00 90.75 86 VAL A N 1
ATOM 660 C CA . VAL A 1 86 ? 15.312 -7.871 -9.145 1.00 90.75 86 VAL A CA 1
ATOM 661 C C . VAL A 1 86 ? 15.002 -8.638 -7.857 1.00 90.75 86 VAL A C 1
ATOM 663 O O . VAL A 1 86 ? 14.131 -8.230 -7.088 1.00 90.75 86 VAL A O 1
ATOM 666 N N . LYS A 1 87 ? 15.710 -9.739 -7.603 1.00 89.75 87 LYS A N 1
ATOM 667 C CA . LYS A 1 87 ? 15.557 -10.545 -6.384 1.00 89.75 87 LYS A CA 1
ATOM 668 C C . LYS A 1 87 ? 16.885 -10.921 -5.747 1.00 89.75 87 LYS A C 1
ATOM 670 O O . LYS A 1 87 ? 17.889 -11.032 -6.447 1.00 89.75 87 LYS A O 1
ATOM 675 N N . ARG A 1 88 ? 16.865 -11.182 -4.441 1.00 86.50 88 ARG A N 1
ATOM 676 C CA . ARG A 1 88 ? 18.014 -11.656 -3.656 1.00 86.50 88 ARG A CA 1
ATOM 677 C C . ARG A 1 88 ? 17.555 -12.648 -2.574 1.00 86.50 88 ARG A C 1
ATOM 679 O O . ARG A 1 88 ? 16.465 -12.464 -2.037 1.00 86.50 88 ARG A O 1
ATOM 686 N N . PRO A 1 89 ? 18.325 -13.701 -2.243 1.00 86.06 89 PRO A N 1
ATOM 687 C CA . PRO A 1 89 ? 18.009 -14.568 -1.106 1.00 86.06 89 PRO A CA 1
ATOM 688 C C . PRO A 1 89 ? 18.035 -13.800 0.223 1.00 86.06 89 PRO A C 1
ATOM 690 O O . PRO A 1 89 ? 18.952 -13.015 0.467 1.00 86.06 89 PRO A O 1
ATOM 693 N N . ILE A 1 90 ? 17.063 -14.052 1.102 1.00 81.50 90 ILE A N 1
ATOM 694 C CA . ILE A 1 90 ? 16.971 -13.417 2.430 1.00 81.50 90 ILE A CA 1
ATOM 695 C C . ILE A 1 90 ? 18.166 -13.811 3.308 1.00 81.50 90 ILE A C 1
ATOM 697 O O . ILE A 1 90 ? 18.706 -12.973 4.025 1.00 81.50 90 ILE A O 1
ATOM 701 N N . SER A 1 91 ? 18.632 -15.060 3.203 1.00 80.62 91 SER A N 1
ATOM 702 C CA . SER A 1 91 ? 19.803 -15.562 3.936 1.00 80.62 91 SER A CA 1
ATOM 703 C C . SER A 1 91 ? 21.057 -14.709 3.717 1.00 80.62 91 SER A C 1
ATOM 705 O O . SER A 1 91 ? 21.848 -14.542 4.641 1.00 80.62 91 SER A O 1
ATOM 707 N N . HIS A 1 92 ? 21.206 -14.109 2.531 1.00 75.94 92 HIS A N 1
ATOM 708 C CA . HIS A 1 92 ? 22.367 -13.289 2.171 1.00 75.94 92 HIS A CA 1
ATOM 709 C C . HIS A 1 92 ? 22.286 -11.854 2.725 1.00 75.94 92 HIS A C 1
ATOM 711 O O . HIS A 1 92 ? 23.240 -11.091 2.578 1.00 75.94 92 HIS A O 1
ATOM 717 N N . LEU A 1 93 ? 21.152 -11.443 3.312 1.00 68.31 93 LEU A N 1
ATOM 718 C CA . LEU A 1 93 ? 20.996 -10.118 3.931 1.00 68.31 93 LEU A CA 1
ATOM 719 C C . LEU A 1 93 ? 21.564 -10.058 5.355 1.00 68.31 93 LEU A C 1
ATOM 721 O O . LEU A 1 93 ? 21.803 -8.972 5.874 1.00 68.31 93 LEU A O 1
ATOM 725 N N . LEU A 1 94 ? 21.764 -11.213 5.994 1.00 64.62 94 LEU A N 1
ATOM 726 C CA . LEU A 1 94 ? 22.145 -11.312 7.407 1.00 64.62 94 LEU A CA 1
ATOM 727 C C . LEU A 1 94 ? 23.659 -11.491 7.620 1.00 64.62 94 LEU A C 1
ATOM 729 O O . LEU A 1 94 ? 24.120 -11.503 8.759 1.00 64.62 94 LEU A O 1
ATOM 733 N N . THR A 1 95 ? 24.442 -11.623 6.547 1.00 60.97 95 THR A N 1
ATOM 734 C CA . THR A 1 95 ? 25.887 -11.889 6.595 1.00 60.97 95 THR A CA 1
ATOM 735 C C . THR A 1 95 ? 26.701 -10.698 6.084 1.00 60.97 95 THR A C 1
ATOM 737 O O . THR A 1 95 ? 26.687 -10.403 4.893 1.00 60.97 95 THR A O 1
ATOM 740 N N . GLU A 1 96 ? 27.479 -10.058 6.971 1.00 54.53 96 GLU A N 1
ATOM 741 C CA . GLU A 1 96 ? 28.310 -8.858 6.704 1.00 54.53 96 GLU A CA 1
ATOM 742 C C . GLU A 1 96 ? 29.192 -8.949 5.445 1.00 54.53 96 GLU A C 1
ATOM 744 O O . GLU A 1 96 ? 29.456 -7.941 4.791 1.00 54.53 96 GLU A O 1
ATOM 749 N N . LYS A 1 97 ? 29.644 -10.156 5.088 1.00 51.25 97 LYS A N 1
ATOM 750 C CA . LYS A 1 97 ? 30.663 -10.383 4.056 1.00 51.25 97 LYS A CA 1
ATOM 751 C C . LYS A 1 97 ? 30.142 -10.290 2.614 1.00 51.25 97 LYS A C 1
ATOM 753 O O . LYS A 1 97 ? 30.916 -9.961 1.727 1.00 51.25 97 LYS A O 1
ATOM 758 N N . GLU A 1 98 ? 28.850 -10.528 2.385 1.00 50.06 98 GLU A N 1
ATOM 759 C CA . GLU A 1 98 ? 28.222 -10.534 1.045 1.00 50.06 98 GLU A CA 1
ATOM 760 C C . GLU A 1 98 ? 27.420 -9.256 0.756 1.00 50.06 98 GLU A C 1
ATOM 762 O O . GLU A 1 98 ? 26.827 -9.080 -0.310 1.00 50.06 98 GLU A O 1
ATOM 767 N N . LEU A 1 99 ? 27.356 -8.346 1.725 1.00 50.31 99 LEU A N 1
ATOM 768 C CA . LEU A 1 99 ? 26.605 -7.102 1.617 1.00 50.31 99 LEU A CA 1
ATOM 769 C C . LEU A 1 99 ? 27.365 -6.024 0.824 1.00 50.31 99 LEU A C 1
ATOM 771 O O . LEU A 1 99 ? 26.759 -5.054 0.390 1.00 50.31 99 LEU A O 1
ATOM 775 N N . LEU A 1 100 ? 28.672 -6.176 0.602 1.00 47.75 100 LEU A N 1
ATOM 776 C CA . LEU A 1 100 ? 29.489 -5.218 -0.156 1.00 47.75 100 LEU A CA 1
ATOM 777 C C . LEU A 1 100 ? 29.516 -5.491 -1.666 1.00 47.75 100 LEU A C 1
ATOM 779 O O . LEU A 1 100 ? 29.912 -4.616 -2.433 1.00 47.75 100 LEU A O 1
ATOM 783 N N . GLU A 1 101 ? 29.089 -6.677 -2.097 1.00 53.69 101 GLU A N 1
ATOM 784 C CA . GLU A 1 101 ? 29.110 -7.057 -3.504 1.00 53.69 101 GLU A CA 1
ATOM 785 C C . GLU A 1 101 ? 27.771 -6.737 -4.172 1.00 53.69 101 GLU A C 1
ATOM 787 O O . GLU A 1 101 ? 26.681 -7.072 -3.698 1.00 53.69 101 GLU A O 1
ATOM 792 N N . THR A 1 102 ? 27.869 -6.082 -5.322 1.00 54.81 102 THR A N 1
ATOM 793 C CA . THR A 1 102 ? 26.761 -5.753 -6.225 1.00 54.81 102 THR A CA 1
ATOM 794 C C . THR A 1 102 ? 26.079 -6.992 -6.807 1.00 54.81 102 THR A C 1
ATOM 796 O O . THR A 1 102 ? 24.977 -6.905 -7.346 1.00 54.81 102 THR A O 1
ATOM 799 N N . ASP A 1 103 ? 26.723 -8.145 -6.647 1.00 57.34 103 ASP A N 1
ATOM 800 C CA . ASP A 1 103 ? 26.496 -9.376 -7.399 1.00 57.34 103 ASP A CA 1
ATOM 801 C C . ASP A 1 103 ? 25.388 -10.263 -6.810 1.00 57.34 103 ASP A C 1
ATOM 803 O O . ASP A 1 103 ? 25.068 -11.319 -7.350 1.00 57.34 103 ASP A O 1
ATOM 807 N N . GLY A 1 104 ? 24.744 -9.823 -5.723 1.00 71.50 104 GLY A N 1
ATOM 808 C CA . GLY A 1 104 ? 23.677 -10.582 -5.064 1.00 71.50 104 GLY A CA 1
ATOM 809 C C . GLY A 1 104 ? 22.276 -10.417 -5.671 1.00 71.50 104 GLY A C 1
ATOM 810 O O . GLY A 1 104 ? 21.385 -11.204 -5.344 1.00 71.50 104 GLY A O 1
ATOM 811 N N . TRP A 1 105 ? 22.045 -9.401 -6.511 1.00 84.19 105 TRP A N 1
ATOM 812 C CA . TRP A 1 105 ? 20.729 -9.141 -7.107 1.00 84.19 105 TRP A CA 1
ATOM 813 C C . TRP A 1 105 ? 20.607 -9.784 -8.489 1.00 84.19 105 TRP A C 1
ATOM 815 O O . TRP A 1 105 ? 21.280 -9.390 -9.437 1.00 84.19 105 TRP A O 1
ATOM 825 N N . ALA A 1 106 ? 19.685 -10.734 -8.628 1.00 88.38 106 ALA A N 1
ATOM 826 C CA . ALA A 1 106 ? 19.364 -11.364 -9.903 1.00 88.38 106 ALA A CA 1
ATOM 827 C C . ALA A 1 106 ? 18.169 -10.661 -10.578 1.00 88.38 106 ALA A C 1
ATOM 829 O O . ALA A 1 106 ? 17.141 -10.454 -9.922 1.00 88.38 106 ALA A O 1
ATOM 830 N N . PRO A 1 107 ? 18.239 -10.318 -11.878 1.00 89.75 107 PRO A N 1
ATOM 831 C CA . PRO A 1 107 ? 17.098 -9.758 -12.595 1.00 89.75 107 PRO A CA 1
ATOM 832 C C . PRO A 1 107 ? 15.953 -10.773 -12.688 1.00 89.75 107 PRO A C 1
ATOM 834 O O . PRO A 1 107 ? 16.172 -11.955 -12.947 1.00 89.75 107 PRO A O 1
ATOM 837 N N . CYS A 1 108 ? 14.724 -10.301 -12.476 1.00 89.88 108 CYS A N 1
ATOM 838 C CA . CYS A 1 108 ? 13.502 -11.089 -12.644 1.00 89.88 108 CYS A CA 1
ATOM 839 C C . CYS A 1 108 ? 12.838 -10.767 -13.981 1.00 89.88 108 CYS A C 1
ATOM 841 O O . CYS A 1 108 ? 12.686 -11.644 -14.826 1.00 89.88 108 CYS A O 1
ATOM 843 N N . PHE A 1 109 ? 12.470 -9.501 -14.179 1.00 92.44 109 PHE A N 1
ATOM 844 C CA . PHE A 1 109 ? 11.878 -9.019 -15.422 1.00 92.44 109 PHE A CA 1
ATOM 845 C C . PHE A 1 109 ? 12.081 -7.511 -15.589 1.00 92.44 109 PHE A C 1
ATOM 847 O O . PHE A 1 109 ? 12.357 -6.784 -14.632 1.00 92.44 109 PHE A O 1
ATOM 854 N N . GLU A 1 110 ? 11.893 -7.051 -16.823 1.00 93.75 110 GLU A N 1
ATOM 855 C CA . GLU A 1 110 ? 11.845 -5.644 -17.204 1.00 93.75 110 GLU A CA 1
ATOM 856 C C . GLU A 1 110 ? 10.720 -5.472 -18.232 1.00 93.75 110 GLU A C 1
ATOM 858 O O . GLU A 1 110 ? 10.746 -6.080 -19.302 1.00 93.75 110 GLU A O 1
ATOM 863 N N . HIS A 1 111 ? 9.689 -4.703 -17.886 1.00 94.12 111 HIS A N 1
ATOM 864 C CA . HIS A 1 111 ? 8.496 -4.510 -18.704 1.00 94.12 111 HIS A CA 1
ATOM 865 C C . HIS A 1 111 ? 8.265 -3.032 -19.000 1.00 94.12 111 HIS A C 1
ATOM 867 O O . HIS A 1 111 ? 8.168 -2.214 -18.087 1.00 94.12 111 HIS A O 1
ATOM 873 N N . ALA A 1 112 ? 8.074 -2.722 -20.279 1.00 94.44 112 ALA A N 1
ATOM 874 C CA . ALA A 1 112 ? 7.532 -1.449 -20.729 1.00 94.44 112 ALA A CA 1
ATOM 875 C C . ALA A 1 112 ? 5.994 -1.503 -20.733 1.00 94.44 112 ALA A C 1
ATOM 877 O O . ALA A 1 112 ? 5.389 -2.457 -21.238 1.00 94.44 112 ALA A O 1
ATOM 878 N N . LEU A 1 113 ? 5.356 -0.485 -20.165 1.00 94.69 113 LEU A N 1
ATOM 879 C CA . LEU A 1 113 ? 3.918 -0.250 -20.274 1.00 94.69 113 LEU A CA 1
ATOM 880 C C . LEU A 1 113 ? 3.602 0.403 -21.626 1.00 94.69 113 LEU A C 1
ATOM 882 O O . LEU A 1 113 ? 4.487 0.929 -22.298 1.00 94.69 113 LEU A O 1
ATOM 886 N N . LYS A 1 114 ? 2.335 0.373 -22.049 1.00 92.94 114 LYS A N 1
ATOM 887 C CA . LYS A 1 114 ? 1.927 0.986 -23.328 1.00 92.94 114 LYS A CA 1
ATOM 888 C C . LYS A 1 114 ? 1.819 2.514 -23.269 1.00 92.94 114 LYS A C 1
ATOM 890 O O . LYS A 1 114 ? 1.793 3.153 -24.314 1.00 92.94 114 LYS A O 1
ATOM 895 N N . GLY A 1 115 ? 1.786 3.087 -22.069 1.00 92.00 115 GLY A N 1
ATOM 896 C CA . GLY A 1 115 ? 1.792 4.530 -21.842 1.00 92.00 115 GLY A CA 1
ATOM 897 C C . GLY A 1 115 ? 2.352 4.880 -20.464 1.00 92.00 115 GLY A C 1
ATOM 898 O O . GLY A 1 115 ? 2.974 4.018 -19.833 1.00 92.00 115 GLY A O 1
ATOM 899 N N . SER A 1 116 ? 2.213 6.133 -20.022 1.00 92.75 116 SER A N 1
ATOM 900 C CA . SER A 1 116 ? 2.813 6.616 -18.768 1.00 92.75 116 SER A CA 1
ATOM 901 C C . SER A 1 116 ? 2.188 5.939 -17.553 1.00 92.75 116 SER A C 1
ATOM 903 O O . SER A 1 116 ? 0.966 5.836 -17.449 1.00 92.75 116 SER A O 1
ATOM 905 N N . ALA A 1 117 ? 3.029 5.488 -16.621 1.00 94.62 117 ALA A N 1
ATOM 906 C CA . ALA A 1 117 ? 2.554 5.082 -15.301 1.00 94.62 117 ALA A CA 1
ATOM 907 C C . ALA A 1 117 ? 2.272 6.324 -14.449 1.00 94.62 117 ALA A C 1
ATOM 909 O O . ALA A 1 117 ? 2.904 7.362 -14.626 1.00 94.62 117 ALA A O 1
ATOM 910 N N . SER A 1 118 ? 1.320 6.215 -13.530 1.00 91.44 118 SER A N 1
ATOM 911 C CA . SER A 1 118 ? 0.918 7.320 -12.651 1.00 91.44 118 SER A CA 1
ATOM 912 C C . SER A 1 118 ? 0.867 6.918 -11.185 1.00 91.44 118 SER A C 1
ATOM 914 O O . SER A 1 118 ? 1.249 7.706 -10.323 1.00 91.44 118 SER A O 1
ATOM 916 N N . LYS A 1 119 ? 0.440 5.684 -10.892 1.00 92.62 119 LYS A N 1
ATOM 917 C CA . LYS A 1 119 ? 0.337 5.183 -9.522 1.00 92.62 119 LYS A CA 1
ATOM 918 C C . LYS A 1 119 ? 0.718 3.713 -9.425 1.00 92.62 119 LYS A C 1
ATOM 920 O O . LYS A 1 119 ? 0.560 2.936 -10.365 1.00 92.62 119 LYS A O 1
ATOM 925 N N . VAL A 1 120 ? 1.211 3.332 -8.252 1.00 92.25 120 VAL A N 1
ATOM 926 C CA . VAL A 1 120 ? 1.509 1.944 -7.891 1.00 92.25 120 VAL A CA 1
ATOM 927 C C . VAL A 1 120 ? 0.868 1.661 -6.549 1.00 92.25 120 VAL A C 1
ATOM 929 O O . VAL A 1 120 ? 1.141 2.386 -5.587 1.00 92.25 120 VAL A O 1
ATOM 932 N N . SER A 1 121 ? 0.089 0.588 -6.489 1.00 90.38 121 SER A N 1
ATOM 933 C CA . SER A 1 121 ? -0.463 0.041 -5.257 1.00 90.38 121 SER A CA 1
ATOM 934 C C . SER A 1 121 ? 0.160 -1.319 -4.974 1.00 90.38 121 SER A C 1
ATOM 936 O O . SER A 1 121 ? 0.375 -2.124 -5.881 1.00 90.38 121 SER A O 1
ATOM 938 N N . THR A 1 122 ? 0.483 -1.572 -3.715 1.00 85.06 122 THR A N 1
ATOM 939 C CA . THR A 1 122 ? 1.134 -2.802 -3.271 1.00 85.06 122 THR A CA 1
ATOM 940 C C . THR A 1 122 ? 0.230 -3.516 -2.298 1.00 85.06 122 THR A C 1
ATOM 942 O O . THR A 1 122 ? -0.189 -2.919 -1.310 1.00 85.06 122 THR A O 1
ATOM 945 N N . ARG A 1 123 ? -0.021 -4.802 -2.535 1.00 78.44 123 ARG A N 1
ATOM 946 C CA . ARG A 1 123 ? -0.760 -5.623 -1.585 1.00 78.44 123 ARG A CA 1
ATOM 947 C C . ARG A 1 123 ? 0.196 -6.102 -0.497 1.00 78.44 123 ARG A C 1
ATOM 949 O O . ARG A 1 123 ? 1.173 -6.793 -0.794 1.00 78.44 123 ARG A O 1
ATOM 956 N N . SER A 1 124 ? -0.098 -5.786 0.760 1.00 59.59 124 SER A N 1
ATOM 957 C CA . SER A 1 124 ? 0.577 -6.377 1.919 1.00 59.59 124 SER A CA 1
ATOM 958 C C . SER A 1 124 ? 0.060 -7.804 2.135 1.00 59.59 124 SER A C 1
ATOM 960 O O . SER A 1 124 ? -0.777 -8.052 2.998 1.00 59.59 124 SER A O 1
ATOM 962 N N . ASN A 1 125 ? 0.475 -8.747 1.285 1.00 55.84 125 ASN A N 1
ATOM 963 C CA . ASN A 1 125 ? 0.043 -10.137 1.401 1.00 55.84 125 ASN A CA 1
ATOM 964 C C . ASN A 1 125 ? 1.087 -10.947 2.178 1.00 55.84 125 ASN A C 1
ATOM 966 O O . ASN A 1 125 ? 2.198 -11.139 1.690 1.00 55.84 125 ASN A O 1
ATOM 970 N N . TYR A 1 126 ? 0.726 -11.408 3.375 1.00 51.81 126 TYR A N 1
ATOM 971 C CA . TYR A 1 126 ? 1.632 -12.121 4.288 1.00 51.81 126 TYR A CA 1
ATOM 972 C C . TYR A 1 126 ? 1.234 -13.571 4.551 1.00 51.81 126 TYR A C 1
ATOM 974 O O . TYR A 1 126 ? 1.882 -14.255 5.344 1.00 51.81 126 TYR A O 1
ATOM 982 N N . ASN A 1 127 ? 0.192 -14.087 3.891 1.00 53.66 127 ASN A N 1
ATOM 983 C CA . ASN A 1 127 ? -0.002 -15.528 3.939 1.00 53.66 127 ASN A CA 1
ATOM 984 C C . ASN A 1 127 ? 1.168 -16.164 3.175 1.00 53.66 127 ASN A C 1
ATOM 986 O O . ASN A 1 127 ? 1.327 -15.892 1.981 1.00 53.66 127 ASN A O 1
ATOM 990 N N . ARG A 1 128 ? 1.996 -16.960 3.869 1.00 49.47 128 ARG A N 1
ATOM 991 C CA . ARG A 1 128 ? 3.249 -17.550 3.345 1.00 49.47 128 ARG A CA 1
ATOM 992 C C . ARG A 1 128 ? 3.042 -18.335 2.039 1.00 49.47 128 ARG A C 1
ATOM 994 O O . ARG A 1 128 ? 3.985 -18.474 1.266 1.00 49.47 128 ARG A O 1
ATOM 1001 N N . ASP A 1 129 ? 1.801 -18.737 1.766 1.00 49.78 129 ASP A N 1
ATOM 1002 C CA . ASP A 1 129 ? 1.384 -19.492 0.582 1.00 49.78 129 ASP A CA 1
ATOM 1003 C C . ASP A 1 129 ? 0.769 -18.645 -0.550 1.00 49.78 129 ASP A C 1
ATOM 1005 O O . ASP A 1 129 ? 0.427 -19.179 -1.605 1.00 49.78 129 ASP A O 1
ATOM 1009 N N . SER A 1 130 ? 0.591 -17.329 -0.387 1.00 50.12 130 SER A N 1
ATOM 1010 C CA . SER A 1 130 ? -0.194 -16.535 -1.338 1.00 50.12 130 SER A CA 1
ATOM 1011 C C . SER A 1 130 ? 0.587 -15.380 -1.952 1.00 50.12 130 SER A C 1
ATOM 1013 O O . SER A 1 130 ? 0.889 -14.380 -1.314 1.00 50.12 130 SER A O 1
ATOM 1015 N N . GLN A 1 131 ? 0.868 -15.560 -3.235 1.00 63.47 131 GLN A N 1
ATOM 1016 C CA . GLN A 1 131 ? 1.104 -14.571 -4.277 1.00 63.47 131 GLN A CA 1
ATOM 1017 C C . GLN A 1 131 ? 1.390 -13.130 -3.830 1.00 63.47 131 GLN A C 1
ATOM 1019 O O . GLN A 1 131 ? 0.485 -12.417 -3.386 1.00 63.47 131 GLN A O 1
ATOM 1024 N N . THR A 1 132 ? 2.623 -12.657 -4.048 1.00 61.81 132 THR A N 1
ATOM 1025 C CA . THR A 1 132 ? 2.880 -11.210 -4.059 1.00 61.81 132 THR A CA 1
ATOM 1026 C C . THR A 1 132 ? 2.101 -10.604 -5.201 1.00 61.81 132 THR A C 1
ATOM 1028 O O . THR A 1 132 ? 2.234 -11.061 -6.336 1.00 61.81 132 THR A O 1
ATOM 1031 N N . GLN A 1 133 ? 1.323 -9.567 -4.898 1.00 77.06 133 GLN A N 1
ATOM 1032 C CA . GLN A 1 133 ? 0.605 -8.816 -5.908 1.00 77.06 133 GLN A CA 1
ATOM 1033 C C . GLN A 1 133 ? 0.863 -7.324 -5.751 1.00 77.06 133 GLN A C 1
ATOM 1035 O O . GLN A 1 133 ? 0.826 -6.772 -4.652 1.00 77.06 133 GLN A O 1
ATOM 1040 N N . PHE A 1 134 ? 1.130 -6.660 -6.864 1.00 90.81 134 PHE A N 1
ATOM 1041 C CA . PHE A 1 134 ? 1.142 -5.207 -6.926 1.00 90.81 134 PHE A CA 1
ATOM 1042 C C . PHE A 1 134 ? 0.487 -4.770 -8.229 1.00 90.81 134 PHE A C 1
ATOM 1044 O O . PHE A 1 134 ? 0.514 -5.485 -9.232 1.00 90.81 134 PHE A O 1
ATOM 1051 N N . ALA A 1 135 ? -0.122 -3.596 -8.203 1.00 93.31 135 ALA A N 1
ATOM 1052 C CA . ALA A 1 135 ? -0.840 -3.015 -9.316 1.00 93.31 135 ALA A CA 1
ATOM 1053 C C . ALA A 1 135 ? -0.154 -1.728 -9.769 1.00 93.31 135 ALA A C 1
ATOM 1055 O O . ALA A 1 135 ? 0.294 -0.930 -8.946 1.00 93.31 135 ALA A O 1
ATOM 1056 N N . VAL A 1 136 ? -0.097 -1.515 -11.080 1.00 95.56 136 VAL A N 1
ATOM 1057 C CA . VAL A 1 136 ? 0.411 -0.283 -11.689 1.00 95.56 136 VAL A CA 1
ATOM 1058 C C . VAL A 1 136 ? -0.689 0.331 -12.536 1.00 95.56 136 VAL A C 1
ATOM 1060 O O . VAL A 1 136 ? -1.121 -0.284 -13.511 1.00 95.56 136 VAL A O 1
ATOM 1063 N N . LEU A 1 137 ? -1.120 1.535 -12.171 1.00 95.88 137 LEU A N 1
ATOM 1064 C CA . LEU A 1 137 ? -1.998 2.363 -12.986 1.00 95.88 137 LEU A CA 1
ATOM 1065 C C . LEU A 1 137 ? -1.166 3.042 -14.074 1.00 95.88 137 LEU A C 1
ATOM 1067 O O . LEU A 1 137 ? -0.137 3.663 -13.789 1.00 95.88 137 LEU A O 1
ATOM 1071 N N . TYR A 1 138 ? -1.619 2.927 -15.317 1.00 95.56 138 TYR A N 1
ATOM 1072 C CA . TYR A 1 138 ? -1.039 3.626 -16.452 1.00 95.56 138 TYR A CA 1
ATOM 1073 C C . TYR A 1 138 ? -2.104 4.100 -17.434 1.00 95.56 138 TYR A C 1
ATOM 1075 O O . TYR A 1 138 ? -3.217 3.575 -17.499 1.00 95.56 138 TYR A O 1
ATOM 1083 N N . HIS A 1 139 ? -1.735 5.113 -18.208 1.00 93.25 139 HIS A N 1
ATOM 1084 C CA . HIS A 1 139 ? -2.627 5.810 -19.122 1.00 93.25 139 HIS A CA 1
ATOM 1085 C C . HIS A 1 139 ? -2.121 5.656 -20.545 1.00 93.25 139 HIS A C 1
ATOM 1087 O O . HIS A 1 139 ? -0.942 5.881 -20.815 1.00 93.25 139 HIS A O 1
ATOM 1093 N N . GLN A 1 140 ? -3.009 5.283 -21.458 1.00 91.94 140 GLN A N 1
ATOM 1094 C CA . GLN A 1 140 ? -2.704 5.165 -22.878 1.00 91.94 140 GLN A CA 1
ATOM 1095 C C . GLN A 1 140 ? -3.619 6.107 -23.657 1.00 91.94 140 GLN A C 1
ATOM 1097 O O . GLN A 1 140 ? -4.831 6.092 -23.459 1.00 91.94 140 GLN A O 1
ATOM 1102 N N . ILE A 1 141 ? -3.033 6.905 -24.548 1.00 88.75 141 ILE A N 1
ATOM 1103 C CA . ILE A 1 141 ? -3.781 7.682 -25.537 1.00 88.75 141 ILE A CA 1
ATOM 1104 C C . ILE A 1 141 ? -3.681 6.945 -26.869 1.00 88.75 141 ILE A C 1
ATOM 1106 O O . ILE A 1 141 ? -2.575 6.668 -27.337 1.00 88.75 141 ILE A O 1
ATOM 1110 N N . GLU A 1 142 ? -4.822 6.624 -27.465 1.00 89.06 142 GLU A N 1
ATOM 1111 C CA . GLU A 1 142 ? -4.918 5.969 -28.770 1.00 89.06 142 GLU A CA 1
ATOM 1112 C C . GLU A 1 142 ? -6.117 6.552 -29.523 1.00 89.06 142 GLU A C 1
ATOM 1114 O O . GLU A 1 142 ? -7.214 6.625 -28.971 1.00 89.06 142 GLU A O 1
ATOM 1119 N N . ASP A 1 143 ? -5.891 7.020 -30.754 1.00 88.25 143 ASP A N 1
ATOM 1120 C CA . ASP A 1 143 ? -6.904 7.668 -31.601 1.00 88.25 143 ASP A CA 1
ATOM 1121 C C . ASP A 1 143 ? -7.689 8.780 -30.879 1.00 88.25 143 ASP A C 1
ATOM 1123 O O . ASP A 1 143 ? -8.918 8.774 -30.854 1.00 88.25 143 ASP A O 1
ATOM 1127 N N . ASP A 1 144 ? -6.970 9.697 -30.222 1.00 84.06 144 ASP A N 1
ATOM 1128 C CA . ASP A 1 144 ? -7.509 10.802 -29.405 1.00 84.06 144 ASP A CA 1
ATOM 1129 C C . ASP A 1 144 ? -8.391 10.379 -28.214 1.00 84.06 144 ASP A C 1
ATOM 1131 O O . ASP A 1 144 ? -8.959 11.224 -27.519 1.00 84.06 144 ASP A O 1
ATOM 1135 N N . ASN A 1 145 ? -8.465 9.080 -27.915 1.00 85.69 145 ASN A N 1
ATOM 1136 C CA . ASN A 1 145 ? -9.167 8.553 -26.753 1.00 85.69 145 ASN A CA 1
ATOM 1137 C C . ASN A 1 145 ? -8.186 8.248 -25.619 1.00 85.69 145 ASN A C 1
ATOM 1139 O O . ASN A 1 145 ? -7.107 7.690 -25.832 1.00 85.69 145 ASN A O 1
ATOM 1143 N N . LEU A 1 146 ? -8.588 8.598 -24.397 1.00 87.06 146 LEU A N 1
ATOM 1144 C CA . LEU A 1 146 ? -7.858 8.284 -23.175 1.00 87.06 146 LEU A CA 1
ATOM 1145 C C . LEU A 1 146 ? -8.367 6.973 -22.575 1.00 87.06 146 LEU A C 1
ATOM 1147 O O . LEU A 1 146 ? -9.552 6.835 -22.277 1.00 87.06 146 LEU A O 1
ATOM 1151 N N . TYR A 1 147 ? -7.444 6.047 -22.342 1.00 91.44 147 TYR A N 1
ATOM 1152 C CA . TYR A 1 147 ? -7.705 4.767 -21.704 1.00 91.44 147 TYR A CA 1
ATOM 1153 C C . TYR A 1 147 ? -6.900 4.622 -20.416 1.00 91.44 147 TYR A C 1
ATOM 1155 O O . TYR A 1 147 ? -5.706 4.932 -20.358 1.00 91.44 147 TYR A O 1
ATOM 1163 N N . HIS A 1 148 ? -7.563 4.099 -19.390 1.00 93.19 148 HIS A N 1
ATOM 1164 C CA . HIS A 1 148 ? -6.995 3.836 -18.076 1.00 93.19 148 HIS A CA 1
ATOM 1165 C C . HIS A 1 148 ? -6.803 2.335 -17.907 1.00 93.19 148 HIS A C 1
ATOM 1167 O O . HIS A 1 148 ? -7.759 1.569 -18.033 1.00 93.19 148 HIS A O 1
ATOM 1173 N N . TYR A 1 149 ? -5.581 1.912 -17.606 1.00 95.12 149 TYR A N 1
ATOM 1174 C CA . TYR A 1 149 ? -5.261 0.507 -17.410 1.00 95.12 149 TYR A CA 1
ATOM 1175 C C . TYR A 1 149 ? -4.594 0.282 -16.065 1.00 95.12 149 TYR A C 1
ATOM 1177 O O . TYR A 1 149 ? -3.752 1.062 -15.629 1.00 95.12 149 TYR A O 1
ATOM 1185 N N . VAL A 1 150 ? -4.923 -0.841 -15.442 1.00 95.38 150 VAL A N 1
ATOM 1186 C CA . VAL A 1 150 ? -4.231 -1.338 -14.261 1.00 95.38 150 VAL A CA 1
ATOM 1187 C C . VAL A 1 150 ? -3.582 -2.665 -14.604 1.00 95.38 150 VAL A C 1
ATOM 1189 O O . VAL A 1 150 ? -4.263 -3.644 -14.906 1.00 95.38 150 VAL A O 1
ATOM 1192 N N . ARG A 1 151 ? -2.249 -2.702 -14.559 1.00 94.88 151 ARG A N 1
ATOM 1193 C CA . ARG A 1 151 ? -1.489 -3.947 -14.664 1.00 94.88 151 ARG A CA 1
ATOM 1194 C C . ARG A 1 151 ? -1.316 -4.541 -13.281 1.00 94.88 151 ARG A C 1
ATOM 1196 O O . ARG A 1 151 ? -0.579 -3.981 -12.474 1.00 94.88 151 ARG A O 1
ATOM 1203 N N . VAL A 1 152 ? -1.948 -5.681 -13.030 1.00 92.81 152 VAL A N 1
ATOM 1204 C CA . VAL A 1 152 ? -1.781 -6.425 -11.779 1.00 92.81 152 VAL A CA 1
ATOM 1205 C C . VAL A 1 152 ? -0.753 -7.521 -12.000 1.00 92.81 152 VAL A C 1
ATOM 1207 O O . VAL A 1 152 ? -0.961 -8.416 -12.822 1.00 92.81 152 VAL A O 1
ATOM 1210 N N . TYR A 1 153 ? 0.350 -7.435 -11.271 1.00 92.31 153 TYR A N 1
ATOM 1211 C CA . TYR A 1 153 ? 1.368 -8.470 -11.179 1.00 92.31 153 TYR A CA 1
ATOM 1212 C C . TYR A 1 153 ? 0.994 -9.449 -10.075 1.00 92.31 153 TYR A C 1
ATOM 1214 O O . TYR A 1 153 ? 0.503 -9.028 -9.031 1.00 92.31 153 TYR A O 1
ATOM 1222 N N . TYR A 1 154 ? 1.230 -10.736 -10.294 1.00 89.31 154 TYR A N 1
ATOM 1223 C CA . TYR A 1 154 ? 1.036 -11.791 -9.304 1.00 89.31 154 TYR A CA 1
ATOM 1224 C C . TYR A 1 154 ? 2.082 -12.883 -9.488 1.00 89.31 154 TYR A C 1
ATOM 1226 O O . TYR A 1 154 ? 2.581 -13.090 -10.595 1.00 89.31 154 TYR A O 1
ATOM 1234 N N . THR A 1 155 ? 2.418 -13.599 -8.417 1.00 87.69 155 THR A N 1
ATOM 1235 C CA . THR A 1 155 ? 3.282 -14.773 -8.557 1.00 87.69 155 THR A CA 1
ATOM 1236 C C . THR A 1 155 ? 2.488 -16.029 -8.876 1.00 87.69 155 THR A C 1
ATOM 1238 O O . THR A 1 155 ? 1.354 -16.208 -8.433 1.00 87.69 155 THR A O 1
ATOM 1241 N N . THR A 1 156 ? 3.105 -16.923 -9.634 1.00 85.56 156 THR A N 1
ATOM 1242 C CA . THR A 1 156 ? 2.650 -18.300 -9.810 1.00 85.56 156 THR A CA 1
ATOM 1243 C C . THR A 1 156 ? 3.770 -19.244 -9.388 1.00 85.56 156 THR A C 1
ATOM 1245 O O . THR A 1 156 ? 4.949 -18.873 -9.411 1.00 85.56 156 THR A O 1
ATOM 1248 N N . PHE A 1 157 ? 3.389 -20.433 -8.930 1.00 84.69 157 PHE A N 1
ATOM 1249 C CA . PHE A 1 157 ? 4.318 -21.474 -8.511 1.00 84.69 157 PHE A CA 1
ATOM 1250 C C . PHE A 1 157 ? 4.259 -22.591 -9.544 1.00 84.69 157 PHE A C 1
ATOM 1252 O O . PHE A 1 157 ? 3.199 -23.183 -9.745 1.00 84.69 157 PHE A O 1
ATOM 1259 N N . ASP A 1 158 ? 5.388 -22.842 -10.193 1.00 81.50 158 ASP A N 1
ATOM 1260 C CA . ASP A 1 158 ? 5.567 -23.939 -11.138 1.00 81.50 158 ASP A CA 1
ATOM 1261 C C . ASP A 1 158 ? 6.804 -24.727 -10.708 1.00 81.50 158 ASP A C 1
ATOM 1263 O O . ASP A 1 158 ? 7.891 -24.154 -10.657 1.00 81.50 158 ASP A O 1
ATOM 1267 N N . GLU A 1 159 ? 6.632 -25.992 -10.314 1.00 79.56 159 GLU A N 1
ATOM 1268 C CA . GLU A 1 159 ? 7.725 -26.882 -9.873 1.00 79.56 159 GLU A CA 1
ATOM 1269 C C . GLU A 1 159 ? 8.716 -26.211 -8.884 1.00 79.56 159 GLU A C 1
ATOM 1271 O O . GLU A 1 159 ? 9.921 -26.162 -9.121 1.00 79.56 159 GLU A O 1
ATOM 1276 N N . ASP A 1 160 ? 8.205 -25.622 -7.792 1.00 74.94 160 ASP A N 1
ATOM 1277 C CA . ASP A 1 160 ? 8.965 -24.867 -6.768 1.00 74.94 160 ASP A CA 1
ATOM 1278 C C . ASP A 1 160 ? 9.650 -23.572 -7.250 1.00 74.94 160 ASP A C 1
ATOM 1280 O O . ASP A 1 160 ? 10.317 -22.866 -6.482 1.00 74.94 160 ASP A O 1
ATOM 1284 N N . LYS A 1 161 ? 9.445 -23.182 -8.509 1.00 82.19 161 LYS A N 1
ATOM 1285 C CA . LYS A 1 161 ? 9.918 -21.915 -9.057 1.00 82.19 161 LYS A CA 1
ATOM 1286 C C . LYS A 1 161 ? 8.822 -20.859 -8.989 1.00 82.19 161 LYS A C 1
ATOM 1288 O O . LYS A 1 161 ? 7.764 -20.967 -9.603 1.00 82.19 161 LYS A O 1
ATOM 1293 N N . VAL A 1 162 ? 9.128 -19.769 -8.290 1.00 84.94 162 VAL A N 1
ATOM 1294 C CA . VAL A 1 162 ? 8.306 -18.556 -8.301 1.00 84.94 162 VAL A CA 1
ATOM 1295 C C . VAL A 1 162 ? 8.526 -17.818 -9.620 1.00 84.94 162 VAL A C 1
ATOM 1297 O O . VAL A 1 162 ? 9.649 -17.396 -9.923 1.00 84.94 162 VAL A O 1
ATOM 1300 N N . THR A 1 163 ? 7.459 -17.632 -10.392 1.00 86.69 163 THR A N 1
ATOM 1301 C CA . THR A 1 163 ? 7.450 -16.775 -11.585 1.00 86.69 163 THR A CA 1
ATOM 1302 C C . THR A 1 163 ? 6.472 -15.621 -11.397 1.00 86.69 163 THR A C 1
ATOM 1304 O O . THR A 1 163 ? 5.473 -15.755 -10.693 1.00 86.69 163 THR A O 1
ATOM 1307 N N . PHE A 1 164 ? 6.778 -14.466 -11.989 1.00 87.69 164 PHE A N 1
ATOM 1308 C CA . PHE A 1 164 ? 5.893 -13.303 -11.970 1.00 87.69 164 PHE A CA 1
ATOM 1309 C C . PHE A 1 164 ? 5.132 -13.216 -13.283 1.00 87.69 164 PHE A C 1
ATOM 1311 O O . PHE A 1 164 ? 5.725 -13.094 -14.356 1.00 87.69 164 PHE A O 1
ATOM 1318 N N . GLU A 1 165 ? 3.815 -13.225 -13.165 1.00 91.25 165 GLU A N 1
ATOM 1319 C CA . GLU A 1 165 ? 2.874 -13.066 -14.258 1.00 91.25 165 GLU A CA 1
ATOM 1320 C C . GLU A 1 165 ? 2.065 -11.785 -14.064 1.00 91.25 165 GLU A C 1
ATOM 1322 O O . GLU A 1 165 ? 2.089 -11.162 -13.000 1.00 91.25 165 GLU A O 1
ATOM 1327 N N . TYR A 1 166 ? 1.380 -11.339 -15.115 1.00 92.50 166 TYR A N 1
ATOM 1328 C CA . TYR A 1 166 ? 0.536 -10.152 -15.029 1.00 92.50 166 TYR A CA 1
ATOM 1329 C C . TYR A 1 166 ? -0.718 -10.265 -15.886 1.00 92.50 166 TYR A C 1
ATOM 1331 O O . TYR A 1 166 ? -0.777 -11.050 -16.835 1.00 92.50 166 TYR A O 1
ATOM 1339 N N . LYS A 1 167 ? -1.719 -9.445 -15.568 1.00 92.19 167 LYS A N 1
ATOM 1340 C CA . LYS A 1 167 ? -2.868 -9.162 -16.435 1.00 92.19 167 LYS A CA 1
ATOM 1341 C C . LYS A 1 167 ? -3.126 -7.664 -16.473 1.00 92.19 167 LYS A C 1
ATOM 1343 O O . LYS A 1 167 ? -2.978 -6.982 -15.460 1.00 92.19 167 LYS A O 1
ATOM 1348 N N . ASP A 1 168 ? -3.500 -7.178 -17.651 1.00 92.69 168 ASP A N 1
ATOM 1349 C CA . ASP A 1 168 ? -3.934 -5.798 -17.839 1.00 92.69 168 ASP A CA 1
ATOM 1350 C C . ASP A 1 168 ? -5.453 -5.727 -17.707 1.00 92.69 168 ASP A C 1
ATOM 1352 O O . ASP A 1 168 ? -6.178 -6.508 -18.328 1.00 92.69 168 ASP A O 1
ATOM 1356 N N . ILE A 1 169 ? -5.927 -4.782 -16.906 1.00 92.19 169 ILE A N 1
ATOM 1357 C CA . ILE A 1 169 ? -7.343 -4.510 -16.692 1.00 92.19 169 ILE A CA 1
ATOM 1358 C C . ILE A 1 169 ? -7.640 -3.118 -17.223 1.00 92.19 169 ILE A C 1
ATOM 1360 O O . ILE A 1 169 ? -7.021 -2.154 -16.782 1.00 92.19 169 ILE A O 1
ATOM 1364 N N . GLN A 1 170 ? -8.587 -3.000 -18.149 1.00 92.94 170 GLN A N 1
ATOM 1365 C CA . GLN A 1 170 ? -9.076 -1.695 -18.581 1.00 92.94 170 GLN A CA 1
ATOM 1366 C C . GLN A 1 170 ? -10.115 -1.182 -17.579 1.00 92.94 170 GLN A C 1
ATOM 1368 O O . GLN A 1 170 ? -11.129 -1.841 -17.341 1.00 92.94 170 GLN A O 1
ATOM 1373 N N . LEU A 1 171 ? -9.866 -0.010 -16.999 1.00 89.75 171 LEU A N 1
ATOM 1374 C CA . LEU A 1 171 ? -10.839 0.684 -16.160 1.00 89.75 171 LEU A CA 1
ATOM 1375 C C . LEU A 1 171 ? -11.887 1.379 -17.045 1.00 89.75 171 LEU A C 1
ATOM 1377 O O . LEU A 1 171 ? -11.572 1.816 -18.155 1.00 89.75 171 LEU A O 1
ATOM 1381 N N . PRO A 1 172 ? -13.147 1.460 -16.593 1.00 82.88 172 PRO A N 1
ATOM 1382 C CA . PRO A 1 172 ? -14.239 2.000 -17.387 1.00 82.88 172 PRO A CA 1
ATOM 1383 C C . PRO A 1 172 ? -14.178 3.528 -17.456 1.00 82.88 172 PRO A C 1
ATOM 1385 O O . PRO A 1 172 ? -13.740 4.205 -16.524 1.00 82.88 172 PRO A O 1
ATOM 1388 N N . GLY A 1 173 ? -14.776 4.068 -18.513 1.00 80.25 173 GLY A N 1
ATOM 1389 C CA . GLY A 1 173 ? -14.969 5.504 -18.666 1.00 80.25 173 GLY A CA 1
ATOM 1390 C C . GLY A 1 173 ? -13.725 6.247 -19.147 1.00 80.25 173 GLY A C 1
ATOM 1391 O O . GLY A 1 173 ? -12.650 5.681 -19.323 1.00 80.25 173 GLY A O 1
ATOM 1392 N N . THR A 1 174 ? -13.922 7.536 -19.404 1.00 76.19 174 THR A N 1
ATOM 1393 C CA . THR A 1 174 ? -12.913 8.464 -19.942 1.00 76.19 174 THR A CA 1
ATOM 1394 C C . THR A 1 174 ? -12.454 9.498 -18.913 1.00 76.19 174 THR A C 1
ATOM 1396 O O . THR A 1 174 ? -11.563 10.300 -19.180 1.00 76.19 174 THR A O 1
ATOM 1399 N N . THR A 1 175 ? -13.096 9.513 -17.745 1.00 84.19 175 THR A N 1
ATOM 1400 C CA . THR A 1 175 ? -12.740 10.352 -16.599 1.00 84.19 175 THR A CA 1
ATOM 1401 C C . THR A 1 175 ? -11.413 9.898 -16.013 1.00 84.19 175 THR A C 1
ATOM 1403 O O . THR A 1 175 ? -11.214 8.697 -15.819 1.00 84.19 175 THR A O 1
ATOM 1406 N N . TRP A 1 176 ? -10.554 10.861 -15.683 1.00 85.38 176 TRP A N 1
ATOM 1407 C CA . TRP A 1 176 ? -9.219 10.602 -15.159 1.00 85.38 176 TRP A CA 1
ATOM 1408 C C . TRP A 1 176 ? -9.271 9.728 -13.906 1.00 85.38 176 TRP A C 1
ATOM 1410 O O . TRP A 1 176 ? -10.003 10.056 -12.985 1.00 85.38 176 TRP A O 1
ATOM 1420 N N . VAL A 1 177 ? -8.498 8.642 -13.858 1.00 87.75 177 VAL A N 1
ATOM 1421 C CA . VAL A 1 177 ? -8.299 7.839 -12.640 1.00 87.75 177 VAL A CA 1
ATOM 1422 C C . VAL A 1 177 ? -7.064 8.365 -11.927 1.00 87.75 177 VAL A C 1
ATOM 1424 O O . VAL A 1 177 ? -5.987 8.375 -12.524 1.00 87.75 177 VAL A O 1
ATOM 1427 N N . ASP A 1 178 ? -7.226 8.803 -10.683 1.00 83.19 178 ASP A N 1
ATOM 1428 C CA . ASP A 1 178 ? -6.154 9.456 -9.928 1.00 83.19 178 ASP A CA 1
ATOM 1429 C C . ASP A 1 178 ? -5.425 8.486 -8.992 1.00 83.19 178 ASP A C 1
ATOM 1431 O O . ASP A 1 178 ? -4.195 8.466 -8.953 1.00 83.19 178 ASP A O 1
ATOM 1435 N N . GLU A 1 179 ? -6.179 7.623 -8.303 1.00 85.94 179 GLU A N 1
ATOM 1436 C CA . GLU A 1 179 ? -5.652 6.694 -7.302 1.00 85.94 179 GLU A CA 1
ATOM 1437 C C . GLU A 1 179 ? -6.184 5.271 -7.486 1.00 85.94 179 GLU A C 1
ATOM 1439 O O . GLU A 1 179 ? -7.299 5.058 -7.969 1.00 85.94 179 GLU A O 1
ATOM 1444 N N . ILE A 1 180 ? -5.379 4.290 -7.061 1.00 90.94 180 ILE A N 1
ATOM 1445 C CA . ILE A 1 180 ? -5.748 2.869 -7.006 1.00 90.94 180 ILE A CA 1
ATOM 1446 C C . ILE A 1 180 ? -5.294 2.228 -5.686 1.00 90.94 180 ILE A C 1
ATOM 1448 O O . ILE A 1 180 ? -4.201 2.518 -5.201 1.00 90.94 180 ILE A O 1
ATOM 1452 N N . SER A 1 181 ? -6.084 1.292 -5.156 1.00 87.81 181 SER A N 1
ATOM 1453 C CA . SER A 1 181 ? -5.697 0.364 -4.084 1.00 87.81 181 SER A CA 1
ATOM 1454 C C . SER A 1 181 ? -6.005 -1.073 -4.498 1.00 87.81 181 SER A C 1
ATOM 1456 O O . SER A 1 181 ? -7.134 -1.379 -4.883 1.00 87.81 181 SER A O 1
ATOM 1458 N N . LEU A 1 182 ? -5.003 -1.952 -4.466 1.00 88.06 182 LEU A N 1
ATOM 1459 C CA . LEU A 1 182 ? -5.159 -3.373 -4.763 1.00 88.06 182 LEU A CA 1
ATOM 1460 C C . LEU A 1 182 ? -5.429 -4.159 -3.476 1.00 88.06 182 LEU A C 1
ATOM 1462 O O . LEU A 1 182 ? -4.539 -4.303 -2.641 1.00 88.06 182 LEU A O 1
ATOM 1466 N N . GLU A 1 183 ? -6.614 -4.754 -3.387 1.00 84.56 183 GLU A N 1
ATOM 1467 C CA . GLU A 1 183 ? -7.041 -5.597 -2.269 1.00 84.56 183 GLU A CA 1
ATOM 1468 C C . GLU A 1 183 ? -7.045 -7.088 -2.644 1.00 84.56 183 GLU A C 1
ATOM 1470 O O . GLU A 1 183 ? -6.711 -7.487 -3.761 1.00 84.56 183 GLU A O 1
ATOM 1475 N N . ASN A 1 184 ? -7.447 -7.946 -1.700 1.00 76.75 184 ASN A N 1
ATOM 1476 C CA . ASN A 1 184 ? -7.391 -9.404 -1.854 1.00 76.75 184 ASN A CA 1
ATOM 1477 C C . ASN A 1 184 ? -8.178 -9.950 -3.054 1.00 76.75 184 ASN A C 1
ATOM 1479 O O . ASN A 1 184 ? -7.732 -10.895 -3.707 1.00 76.75 184 ASN A O 1
ATOM 1483 N N . SER A 1 185 ? -9.352 -9.382 -3.311 1.00 79.94 185 SER A N 1
ATOM 1484 C CA . SER A 1 185 ? -10.281 -9.817 -4.358 1.00 79.94 185 SER A CA 1
ATOM 1485 C C . SER A 1 185 ? -10.918 -8.638 -5.082 1.00 79.94 185 SER A C 1
ATOM 1487 O O . SER A 1 185 ? -11.958 -8.790 -5.720 1.00 79.94 185 SER A O 1
ATOM 1489 N N . SER A 1 186 ? -10.345 -7.446 -4.954 1.00 85.31 186 SER A N 1
ATOM 1490 C CA . SER A 1 186 ? -10.898 -6.242 -5.551 1.00 85.31 186 SER A CA 1
ATOM 1491 C C . SER A 1 186 ? -9.821 -5.201 -5.815 1.00 85.31 186 SER A C 1
ATOM 1493 O O . SER A 1 186 ? -8.728 -5.227 -5.255 1.00 85.31 186 SER A O 1
ATOM 1495 N N . LEU A 1 187 ? -10.150 -4.283 -6.708 1.00 87.25 187 LEU A N 1
ATOM 1496 C CA . LEU A 1 187 ? -9.398 -3.079 -6.987 1.00 87.25 187 LEU A CA 1
ATOM 1497 C C . LEU A 1 187 ? -10.289 -1.893 -6.623 1.00 87.25 187 LEU A C 1
ATOM 1499 O O . LEU A 1 187 ? -11.377 -1.745 -7.186 1.00 87.25 187 LEU A O 1
ATOM 1503 N N . LEU A 1 188 ? -9.828 -1.062 -5.694 1.00 88.12 188 LEU A N 1
ATOM 1504 C CA . LEU A 1 188 ? -10.441 0.226 -5.409 1.00 88.12 188 LEU A CA 1
ATOM 1505 C C . LEU A 1 188 ? -9.768 1.291 -6.260 1.00 88.12 188 LEU A C 1
ATOM 1507 O O . LEU A 1 188 ? -8.556 1.245 -6.467 1.00 88.12 188 LEU A O 1
ATOM 1511 N N . TYR A 1 189 ? -10.537 2.255 -6.743 1.00 86.81 189 TYR A N 1
ATOM 1512 C CA . TYR A 1 189 ? -9.986 3.395 -7.465 1.00 86.81 189 TYR A CA 1
ATOM 1513 C C . TYR A 1 189 ? -10.863 4.637 -7.315 1.00 86.81 189 TYR A C 1
ATOM 1515 O O . TYR A 1 189 ? -12.068 4.531 -7.077 1.00 86.81 189 TYR A O 1
ATOM 1523 N N . SER A 1 190 ? -10.252 5.812 -7.457 1.00 84.31 190 SER A N 1
ATOM 1524 C CA . SER A 1 190 ? -10.942 7.107 -7.489 1.00 84.31 190 SER A CA 1
ATOM 1525 C C . SER A 1 190 ? -10.706 7.808 -8.823 1.00 84.31 190 SER A C 1
ATOM 1527 O O . SER A 1 190 ? -9.665 7.624 -9.466 1.00 84.31 190 SER A O 1
ATOM 1529 N N . ARG A 1 191 ? -11.677 8.610 -9.262 1.00 83.06 191 ARG A N 1
ATOM 1530 C CA . ARG A 1 191 ? -11.575 9.416 -10.482 1.00 83.06 191 ARG A CA 1
ATOM 1531 C C . ARG A 1 191 ? -11.542 10.904 -10.145 1.00 83.06 191 ARG A C 1
ATOM 1533 O O . ARG A 1 191 ? -11.872 11.301 -9.034 1.00 83.06 191 ARG A O 1
ATOM 1540 N N . ASP A 1 192 ? -11.141 11.743 -11.093 1.00 74.75 192 ASP A N 1
ATOM 1541 C CA . ASP A 1 192 ? -11.275 13.199 -10.996 1.00 74.75 192 ASP A CA 1
ATOM 1542 C C . ASP A 1 192 ? -12.392 13.672 -11.952 1.00 74.75 192 ASP A C 1
ATOM 1544 O O . ASP A 1 192 ? -12.277 13.450 -13.165 1.00 74.75 192 ASP A O 1
ATOM 1548 N N . PRO A 1 193 ? -13.472 14.313 -11.459 1.00 68.56 193 PRO A N 1
ATOM 1549 C CA . PRO A 1 193 ? -13.804 14.560 -10.053 1.00 68.56 193 PRO A CA 1
ATOM 1550 C C . PRO A 1 193 ? -14.740 13.487 -9.463 1.00 68.56 193 PRO A C 1
ATOM 1552 O O . PRO A 1 193 ? -15.941 13.515 -9.709 1.00 68.56 193 PRO A O 1
ATOM 1555 N N . ASP A 1 194 ? -14.231 12.614 -8.596 1.00 62.66 194 ASP A N 1
ATOM 1556 C CA . ASP A 1 194 ? -15.020 11.835 -7.636 1.00 62.66 194 ASP A CA 1
ATOM 1557 C C . ASP A 1 194 ? -14.762 12.440 -6.247 1.00 62.66 194 ASP A C 1
ATOM 1559 O O . ASP A 1 194 ? -13.852 12.050 -5.512 1.00 62.66 194 ASP A O 1
ATOM 1563 N N . GLN A 1 195 ? -15.528 13.469 -5.877 1.00 56.94 195 GLN A N 1
ATOM 1564 C CA . GLN A 1 195 ? -15.438 14.021 -4.525 1.00 56.94 195 GLN A CA 1
ATOM 1565 C C . GLN A 1 195 ? -16.033 13.006 -3.540 1.00 56.94 195 GLN A C 1
ATOM 1567 O O . GLN A 1 195 ? -17.250 12.878 -3.448 1.00 56.94 195 GLN A O 1
ATOM 1572 N N . TYR A 1 196 ? -15.167 12.321 -2.785 1.00 56.12 196 TYR A N 1
ATOM 1573 C CA . TYR A 1 196 ? -15.519 11.362 -1.722 1.00 56.12 196 TYR A CA 1
ATOM 1574 C C . TYR A 1 196 ? -16.144 10.035 -2.184 1.00 56.12 196 TYR A C 1
ATOM 1576 O O . TYR A 1 196 ? -16.711 9.315 -1.361 1.00 56.12 196 TYR A O 1
ATOM 1584 N N . GLU A 1 197 ? -16.034 9.686 -3.467 1.00 66.19 197 GLU A N 1
ATOM 1585 C CA . GLU A 1 197 ? -16.519 8.405 -3.985 1.00 66.19 197 GLU A CA 1
ATOM 1586 C C . GLU A 1 197 ? -15.351 7.492 -4.374 1.00 66.19 197 GLU A C 1
ATOM 1588 O O . GLU A 1 197 ? -14.354 7.924 -4.950 1.00 66.19 197 GLU A O 1
ATOM 1593 N N . PHE A 1 198 ? -15.493 6.208 -4.044 1.00 73.69 198 PHE A N 1
ATOM 1594 C CA . PHE A 1 198 ? -14.593 5.151 -4.485 1.00 73.69 198 PHE A CA 1
ATOM 1595 C C . PHE A 1 198 ? -15.370 4.150 -5.325 1.00 73.69 198 PHE A C 1
ATOM 1597 O O . PHE A 1 198 ? -16.520 3.801 -5.035 1.00 73.69 198 PHE A O 1
ATOM 1604 N N . HIS A 1 199 ? -14.710 3.658 -6.359 1.00 80.06 199 HIS A N 1
ATOM 1605 C CA . HIS A 1 199 ? -15.205 2.581 -7.192 1.00 80.06 199 HIS A CA 1
ATOM 1606 C C . HIS A 1 199 ? -14.548 1.280 -6.774 1.00 80.06 199 HIS A C 1
ATOM 1608 O O . HIS A 1 199 ? -13.352 1.256 -6.491 1.00 80.06 199 HIS A O 1
ATOM 1614 N N . ILE A 1 200 ? -15.331 0.203 -6.750 1.00 83.75 200 ILE A N 1
ATOM 1615 C CA . ILE A 1 200 ? -14.844 -1.124 -6.398 1.00 83.75 200 ILE A CA 1
ATOM 1616 C C . ILE A 1 200 ? -15.053 -2.033 -7.604 1.00 83.75 200 ILE A C 1
ATOM 1618 O O . ILE A 1 200 ? -16.160 -2.208 -8.112 1.00 83.75 200 ILE A O 1
ATOM 1622 N N . MET A 1 201 ? -13.961 -2.620 -8.074 1.00 83.88 201 MET A N 1
ATOM 1623 C CA . MET A 1 201 ? -13.977 -3.636 -9.115 1.00 83.88 201 MET A CA 1
ATOM 1624 C C . MET A 1 201 ? -13.578 -4.971 -8.503 1.00 83.88 201 MET A C 1
ATOM 1626 O O . MET A 1 201 ? -12.434 -5.148 -8.092 1.00 83.88 201 MET A O 1
ATOM 1630 N N . THR A 1 202 ? -14.506 -5.919 -8.458 1.00 83.31 202 THR A N 1
ATOM 1631 C CA . THR A 1 202 ? -14.228 -7.270 -7.963 1.00 83.31 202 THR A CA 1
ATOM 1632 C C . THR A 1 202 ? -13.382 -8.041 -8.975 1.00 83.31 202 THR A C 1
ATOM 1634 O O . THR A 1 202 ? -13.732 -8.144 -10.152 1.00 83.31 202 THR A O 1
ATOM 1637 N N . LEU A 1 203 ? -12.267 -8.603 -8.512 1.00 83.12 203 LEU A N 1
ATOM 1638 C CA . LEU A 1 203 ? -11.417 -9.497 -9.290 1.00 83.12 203 LEU A CA 1
ATOM 1639 C C . LEU A 1 203 ? -11.980 -10.924 -9.189 1.00 83.12 203 LEU A C 1
ATOM 1641 O O . LEU A 1 203 ? -12.293 -11.380 -8.087 1.00 83.12 203 LEU A O 1
ATOM 1645 N N . PRO A 1 204 ? -12.119 -11.665 -10.301 1.00 80.12 204 PRO A N 1
ATOM 1646 C CA . PRO A 1 204 ? -12.646 -13.021 -10.254 1.00 80.12 204 PRO A CA 1
ATOM 1647 C C . PRO A 1 204 ? -11.675 -13.949 -9.522 1.00 80.12 204 PRO A C 1
ATOM 1649 O O . PRO A 1 204 ? -10.458 -13.786 -9.594 1.00 80.12 204 PRO A O 1
ATOM 1652 N N . SER A 1 205 ? -12.196 -15.007 -8.903 1.00 80.44 205 SER A N 1
ATOM 1653 C CA . SER A 1 205 ? -11.364 -16.044 -8.272 1.00 80.44 205 SER A CA 1
ATOM 1654 C C . SER A 1 205 ? -10.409 -16.734 -9.258 1.00 80.44 205 SER A C 1
ATOM 1656 O O . SER A 1 205 ? -9.365 -17.246 -8.864 1.00 80.44 205 SER A O 1
ATOM 1658 N N . THR A 1 206 ? -10.733 -16.706 -10.552 1.00 82.31 206 THR A N 1
ATOM 1659 C CA . THR A 1 206 ? -9.915 -17.233 -11.651 1.00 82.31 206 THR A CA 1
ATOM 1660 C C . THR A 1 206 ? -8.908 -16.217 -12.204 1.00 82.31 206 THR A C 1
ATOM 1662 O O . THR A 1 206 ? -8.225 -16.501 -13.188 1.00 82.31 206 THR A O 1
ATOM 1665 N N . PHE A 1 207 ? -8.771 -15.031 -11.595 1.00 83.38 207 PHE A N 1
ATOM 1666 C CA . PHE A 1 207 ? -7.910 -13.957 -12.103 1.00 83.38 207 PHE A CA 1
ATOM 1667 C C . PHE A 1 207 ? -6.461 -14.405 -12.309 1.00 83.38 207 PHE A C 1
ATOM 1669 O O . PHE A 1 207 ? -5.813 -13.991 -13.264 1.00 83.38 207 PHE A O 1
ATOM 1676 N N . THR A 1 208 ? -5.965 -15.299 -11.465 1.00 83.94 208 THR A N 1
ATOM 1677 C CA . THR A 1 208 ? -4.575 -15.767 -11.476 1.00 83.94 208 THR A CA 1
ATOM 1678 C C . THR A 1 208 ? -4.361 -16.987 -12.372 1.00 83.94 208 THR A C 1
ATOM 1680 O O . THR A 1 208 ? -3.235 -17.452 -12.507 1.00 83.94 208 THR A O 1
ATOM 1683 N N . GLN A 1 209 ? -5.418 -17.502 -13.009 1.00 84.69 209 GLN A N 1
ATOM 1684 C CA . GLN A 1 2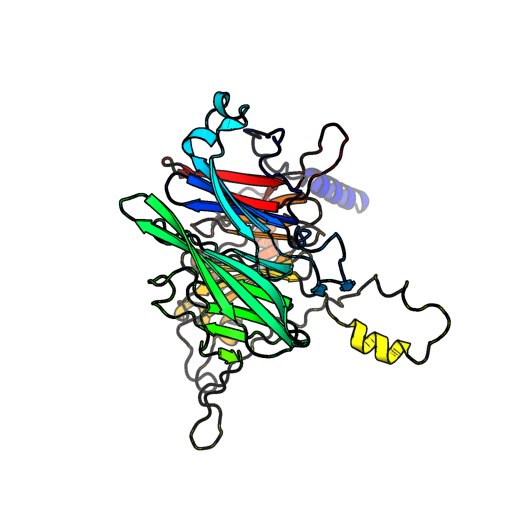09 ? -5.347 -18.634 -13.934 1.00 84.69 209 GLN A CA 1
ATOM 1685 C C . GLN A 1 209 ? -4.937 -18.187 -15.345 1.00 84.69 209 GLN A C 1
ATOM 1687 O O . GLN A 1 209 ? -5.127 -17.027 -15.730 1.00 84.69 209 GLN A O 1
ATOM 1692 N N . LEU A 1 210 ? -4.403 -19.126 -16.129 1.00 83.44 210 LEU A N 1
ATOM 1693 C CA . LEU A 1 210 ? -4.109 -18.941 -17.552 1.00 83.44 210 LEU A CA 1
ATOM 1694 C C . LEU A 1 210 ? -5.363 -18.496 -18.342 1.00 83.44 210 LEU A C 1
ATOM 1696 O O . LEU A 1 210 ? -6.478 -18.875 -17.982 1.00 83.44 210 LEU A O 1
ATOM 1700 N N . PRO A 1 211 ? -5.205 -17.746 -19.447 1.00 84.69 211 PRO A N 1
ATOM 1701 C CA . PRO A 1 211 ? -3.944 -17.241 -19.991 1.00 84.69 211 PRO A CA 1
ATOM 1702 C C . PRO A 1 211 ? -3.398 -16.041 -19.195 1.00 84.69 211 PRO A C 1
ATOM 1704 O O . PRO A 1 211 ? -4.153 -15.185 -18.738 1.00 84.69 211 PRO A O 1
ATOM 1707 N N . HIS A 1 212 ? -2.074 -15.977 -19.035 1.00 85.06 212 HIS A N 1
ATOM 1708 C CA . HIS A 1 212 ? -1.375 -14.821 -18.463 1.00 85.06 212 HIS A CA 1
ATOM 1709 C C . HIS A 1 212 ? -1.017 -13.811 -19.564 1.00 85.06 212 HIS A C 1
ATOM 1711 O O . HIS A 1 212 ? -1.023 -14.148 -20.748 1.00 85.06 212 HIS A O 1
ATOM 1717 N N . LYS A 1 213 ? -0.669 -12.575 -19.184 1.00 80.44 213 LYS A N 1
ATOM 1718 C CA . LYS A 1 213 ? -0.252 -11.492 -20.101 1.00 80.44 213 LYS A CA 1
ATOM 1719 C C . LYS A 1 213 ? -1.327 -11.109 -21.120 1.00 80.44 213 LYS A C 1
ATOM 1721 O O . LYS A 1 213 ? -1.026 -10.673 -22.229 1.00 80.44 213 LYS A O 1
ATOM 1726 N N . THR A 1 214 ? -2.589 -11.270 -20.743 1.00 72.69 214 THR A N 1
ATOM 1727 C CA . THR A 1 214 ? -3.735 -10.896 -21.569 1.00 72.69 214 THR A CA 1
ATOM 1728 C C . THR A 1 214 ? -4.375 -9.612 -21.070 1.00 72.69 214 THR A C 1
ATOM 1730 O O . THR A 1 214 ? -4.346 -9.301 -19.875 1.00 72.69 214 THR A O 1
ATOM 1733 N N . LEU A 1 215 ? -4.997 -8.889 -22.000 1.00 72.81 215 LEU A N 1
ATOM 1734 C CA . LEU A 1 215 ? -5.967 -7.861 -21.659 1.00 72.81 215 LEU A CA 1
ATOM 1735 C C . LEU A 1 215 ? -7.249 -8.552 -21.195 1.00 72.81 215 LEU A C 1
ATOM 1737 O O . LEU A 1 215 ? -7.765 -9.425 -21.893 1.00 72.81 215 LEU A O 1
ATOM 1741 N N . SER A 1 216 ? -7.757 -8.156 -20.035 1.00 62.94 216 SER A N 1
ATOM 1742 C CA . SER A 1 216 ? -9.071 -8.567 -19.570 1.00 62.94 216 SER A CA 1
ATOM 1743 C C . SER A 1 216 ? -10.019 -7.379 -19.605 1.00 62.94 216 SER A C 1
ATOM 1745 O O . SER A 1 216 ? -9.848 -6.409 -18.865 1.00 62.94 216 SER A O 1
ATOM 1747 N N . SER A 1 217 ? -11.025 -7.472 -20.466 1.00 56.56 217 SER A N 1
ATOM 1748 C CA . SER A 1 217 ? -12.183 -6.585 -20.497 1.00 56.56 217 SER A CA 1
ATOM 1749 C C . SER A 1 217 ? -13.380 -7.291 -19.848 1.00 56.56 217 SER A C 1
ATOM 1751 O O . SER A 1 217 ? -13.436 -8.520 -19.828 1.00 56.56 217 SER A O 1
ATOM 1753 N N . ASN A 1 218 ? -14.338 -6.521 -19.324 1.00 57.41 218 ASN A N 1
ATOM 1754 C CA . ASN A 1 218 ? -15.612 -6.993 -18.746 1.00 57.41 218 ASN A CA 1
ATOM 1755 C C . ASN A 1 218 ? -15.571 -7.490 -17.288 1.00 57.41 218 ASN A C 1
ATOM 1757 O O . ASN A 1 218 ? -16.132 -8.539 -16.973 1.00 57.41 218 ASN A O 1
ATOM 1761 N N . TYR A 1 219 ? -14.978 -6.720 -16.374 1.00 62.41 219 TYR A N 1
ATOM 1762 C CA . TYR A 1 219 ? -15.258 -6.907 -14.945 1.00 62.41 219 TYR A CA 1
ATOM 1763 C C . TYR A 1 219 ? -16.524 -6.155 -14.542 1.00 62.41 219 TYR A C 1
ATOM 1765 O O . TYR A 1 219 ? -16.776 -5.059 -15.041 1.00 62.41 219 TYR A O 1
ATOM 1773 N N . SER A 1 220 ? -17.329 -6.747 -13.655 1.00 54.47 220 SER A N 1
ATOM 1774 C CA . SER A 1 220 ? -18.462 -6.050 -13.050 1.00 54.47 220 SER A CA 1
ATOM 1775 C C . SER A 1 220 ? -17.931 -4.971 -12.118 1.00 54.47 220 SER A C 1
ATOM 1777 O O . SER A 1 220 ? -17.099 -5.241 -11.250 1.00 54.47 220 SER A O 1
ATOM 1779 N N . ILE A 1 221 ? -18.414 -3.751 -12.308 1.00 54.75 221 ILE A N 1
ATOM 1780 C CA . ILE A 1 221 ? -17.965 -2.592 -11.549 1.00 54.75 221 ILE A CA 1
ATOM 1781 C C . ILE A 1 221 ? -19.124 -2.162 -10.696 1.00 54.75 221 ILE A C 1
ATOM 1783 O O . ILE A 1 221 ? -20.173 -1.763 -11.203 1.00 54.75 221 ILE A O 1
ATOM 1787 N N . GLU A 1 222 ? -18.917 -2.263 -9.398 1.00 55.66 222 GLU A N 1
ATOM 1788 C CA . GLU A 1 222 ? -19.859 -1.760 -8.431 1.00 55.66 222 GLU A CA 1
ATOM 1789 C C . GLU A 1 222 ? -19.389 -0.349 -8.079 1.00 55.66 222 GLU A C 1
ATOM 1791 O O . GLU A 1 222 ? -18.281 -0.123 -7.584 1.00 55.66 222 GLU A O 1
ATOM 1796 N N . GLN A 1 223 ? -20.216 0.650 -8.389 1.00 50.34 223 GLN A N 1
ATOM 1797 C CA . GLN A 1 223 ? -20.048 1.945 -7.740 1.00 50.34 223 GLN A CA 1
ATOM 1798 C C . GLN A 1 223 ? -20.219 1.693 -6.241 1.00 50.34 223 GLN A C 1
ATOM 1800 O O . GLN A 1 223 ? -21.155 0.987 -5.863 1.00 50.34 223 GLN A O 1
ATOM 1805 N N . GLY A 1 224 ? -19.364 2.269 -5.388 1.00 41.19 224 GLY A N 1
ATOM 1806 C CA . GLY A 1 224 ? -19.399 2.093 -3.926 1.00 41.19 224 GLY A CA 1
ATOM 1807 C C . GLY A 1 224 ? -20.704 2.539 -3.240 1.00 41.19 224 GLY A C 1
ATOM 1808 O O . GLY A 1 224 ? -20.774 2.632 -2.019 1.00 41.19 224 GLY A O 1
ATOM 1809 N N . ARG A 1 225 ? -21.761 2.802 -4.013 1.00 43.00 225 ARG A N 1
ATOM 1810 C CA . ARG A 1 225 ? -23.116 3.112 -3.588 1.00 43.00 225 ARG A CA 1
ATOM 1811 C C . ARG A 1 225 ? -24.076 1.983 -3.979 1.00 43.00 225 ARG A C 1
ATOM 1813 O O . ARG A 1 225 ? -24.998 2.171 -4.768 1.00 43.00 225 ARG A O 1
ATOM 1820 N N . LEU A 1 226 ? -23.890 0.800 -3.393 1.00 40.41 226 LEU A N 1
ATOM 1821 C CA . LEU A 1 226 ? -24.908 -0.254 -3.418 1.00 40.41 226 LEU A CA 1
ATOM 1822 C C . LEU A 1 226 ? -26.095 0.175 -2.547 1.00 40.41 226 LEU A C 1
ATOM 1824 O O . LEU A 1 226 ? -26.162 -0.125 -1.357 1.00 40.41 226 LEU A O 1
ATOM 1828 N N . VAL A 1 227 ? -27.048 0.886 -3.140 1.00 41.22 227 VAL A N 1
ATOM 1829 C CA . VAL A 1 227 ? -28.427 0.846 -2.662 1.00 41.22 227 VAL A CA 1
ATOM 1830 C C . VAL A 1 227 ? -29.052 -0.335 -3.393 1.00 41.22 227 VAL A C 1
ATOM 1832 O O . VAL A 1 227 ? -29.509 -0.184 -4.520 1.00 41.22 227 VAL A O 1
ATOM 1835 N N . GLU A 1 228 ? -29.032 -1.534 -2.801 1.00 43.88 228 GLU A N 1
ATOM 1836 C CA . GLU A 1 228 ? -29.977 -2.573 -3.229 1.00 43.88 228 GLU A CA 1
ATOM 1837 C C . GLU A 1 228 ? -31.357 -1.921 -3.138 1.00 43.88 228 GLU A C 1
ATOM 1839 O O . GLU A 1 228 ? -31.751 -1.486 -2.059 1.00 43.88 228 GLU A O 1
ATOM 1844 N N . VAL A 1 229 ? -32.054 -1.755 -4.256 1.00 44.28 229 VAL A N 1
ATOM 1845 C CA . VAL A 1 229 ? -33.386 -1.158 -4.269 1.00 44.28 229 VAL A CA 1
ATOM 1846 C C . VAL A 1 229 ? -34.387 -2.294 -4.430 1.00 44.28 229 VAL A C 1
ATOM 1848 O O . VAL A 1 229 ? -34.247 -3.119 -5.330 1.00 44.28 229 VAL A O 1
ATOM 1851 N N . ASN A 1 230 ? -35.363 -2.403 -3.529 1.00 55.81 230 ASN A N 1
ATOM 1852 C CA . ASN A 1 230 ? -36.415 -3.407 -3.672 1.00 55.81 230 ASN A CA 1
ATOM 1853 C C . ASN A 1 230 ? -37.311 -3.065 -4.874 1.00 55.81 230 ASN A C 1
ATOM 1855 O O . ASN A 1 230 ? -37.212 -1.986 -5.456 1.00 55.81 230 ASN A O 1
ATOM 1859 N N . ALA A 1 231 ? -38.237 -3.966 -5.217 1.00 58.62 231 ALA A N 1
ATOM 1860 C CA . ALA A 1 231 ? -39.200 -3.775 -6.307 1.00 58.62 231 ALA A CA 1
ATOM 1861 C C . ALA A 1 231 ? -40.056 -2.486 -6.194 1.00 58.62 231 ALA A C 1
ATOM 1863 O O . ALA A 1 231 ? -40.718 -2.109 -7.154 1.00 58.62 231 ALA A O 1
ATOM 1864 N N . GLU A 1 232 ? -40.031 -1.799 -5.044 1.00 66.12 232 GLU A N 1
ATOM 1865 C CA . GLU A 1 232 ? -40.710 -0.522 -4.787 1.00 66.12 232 GLU A CA 1
ATOM 1866 C C . GLU A 1 232 ? -39.783 0.706 -4.857 1.00 66.12 232 GLU A C 1
ATOM 1868 O O . GLU A 1 232 ? -40.169 1.790 -4.418 1.00 66.12 232 GLU A O 1
ATOM 1873 N N . ASN A 1 233 ? -38.553 0.567 -5.356 1.00 54.72 233 ASN A N 1
ATOM 1874 C CA . ASN A 1 233 ? -37.539 1.624 -5.342 1.00 54.72 233 ASN A CA 1
ATOM 1875 C C . ASN A 1 233 ? -37.169 2.152 -3.931 1.00 54.72 233 ASN A C 1
ATOM 1877 O O . ASN A 1 233 ? -36.687 3.277 -3.788 1.00 54.72 233 ASN A O 1
ATOM 1881 N N . LYS A 1 234 ? -37.316 1.341 -2.873 1.00 46.72 234 LYS A N 1
ATOM 1882 C CA . LYS A 1 234 ? -36.786 1.645 -1.531 1.00 46.72 234 LYS A CA 1
ATOM 1883 C C . LYS A 1 234 ? -35.461 0.907 -1.266 1.00 46.72 234 LYS A C 1
ATOM 1885 O O . LYS A 1 234 ? -35.352 -0.271 -1.605 1.00 46.72 234 LYS A O 1
ATOM 1890 N N . PRO A 1 235 ? -34.476 1.546 -0.609 1.00 47.59 235 PRO A N 1
ATOM 1891 C CA . PRO A 1 235 ? -33.253 0.884 -0.147 1.00 47.59 235 PRO A CA 1
ATOM 1892 C C . PRO A 1 235 ? -33.555 -0.370 0.700 1.00 47.59 235 PRO A C 1
ATOM 1894 O O . PRO A 1 235 ? -34.179 -0.260 1.752 1.00 47.59 235 PRO A O 1
ATOM 1897 N N . VAL A 1 236 ? -33.107 -1.553 0.269 1.00 47.66 236 VAL A N 1
ATOM 1898 C CA . VAL A 1 236 ? -33.125 -2.836 1.006 1.00 47.66 236 VAL A CA 1
ATOM 1899 C C . VAL A 1 236 ? -32.118 -2.804 2.153 1.00 47.66 236 VAL A C 1
ATOM 1901 O O . VAL A 1 236 ? -32.379 -3.336 3.229 1.00 47.66 236 VAL A O 1
ATOM 1904 N N . LYS A 1 237 ? -30.981 -2.136 1.940 1.00 49.69 237 LYS A N 1
ATOM 1905 C CA . LYS A 1 237 ? -29.941 -1.902 2.942 1.00 49.69 237 LYS A CA 1
ATOM 1906 C C . LYS A 1 237 ? -29.592 -0.420 2.928 1.00 49.69 237 LYS A C 1
ATOM 1908 O O . LYS A 1 237 ? -28.986 0.085 1.988 1.00 49.69 237 LYS A O 1
ATOM 1913 N N . THR A 1 238 ? -30.007 0.305 3.957 1.00 46.03 238 THR A N 1
ATOM 1914 C CA . THR A 1 238 ? -29.493 1.652 4.211 1.00 46.03 238 THR A CA 1
ATOM 1915 C C . THR A 1 238 ? -28.095 1.521 4.792 1.00 46.03 238 THR A C 1
ATOM 1917 O O . THR A 1 238 ? -27.952 1.077 5.931 1.00 46.03 238 THR A O 1
ATOM 1920 N N . TRP A 1 239 ? -27.076 1.913 4.026 1.00 45.81 239 TRP A N 1
ATOM 1921 C CA . TRP A 1 239 ? -25.749 2.166 4.578 1.00 45.81 239 TRP A CA 1
ATOM 1922 C C . TRP A 1 239 ? -25.882 3.138 5.746 1.00 45.81 239 TRP A C 1
ATOM 1924 O O . TRP A 1 239 ? -26.453 4.222 5.610 1.00 45.81 239 TRP A O 1
ATOM 1934 N N . ILE A 1 240 ? -25.387 2.732 6.910 1.00 52.75 240 ILE A N 1
ATOM 1935 C CA . ILE A 1 240 ? -25.365 3.592 8.087 1.00 52.75 240 ILE A CA 1
ATOM 1936 C C . ILE A 1 240 ? -24.063 4.375 8.014 1.00 52.75 240 ILE A C 1
ATOM 1938 O O . ILE A 1 240 ? -23.009 3.886 8.418 1.00 52.75 240 ILE A O 1
ATOM 1942 N N . GLN A 1 241 ? -24.135 5.590 7.472 1.00 57.66 241 GLN A N 1
ATOM 1943 C CA . GLN A 1 241 ? -23.019 6.523 7.542 1.00 57.66 241 GLN A CA 1
ATOM 1944 C C . GLN A 1 241 ? -22.706 6.798 9.017 1.00 57.66 241 GLN A C 1
ATOM 1946 O O . GLN A 1 241 ? -23.583 7.186 9.792 1.00 57.66 241 GLN A O 1
ATOM 1951 N N . ARG A 1 242 ? -21.449 6.586 9.409 1.00 55.22 242 ARG A N 1
ATOM 1952 C CA . ARG A 1 242 ? -20.939 6.994 10.717 1.00 55.22 242 ARG A CA 1
ATOM 1953 C C . ARG A 1 242 ? -20.019 8.181 10.528 1.00 55.22 242 ARG A C 1
ATOM 1955 O O . ARG A 1 242 ? -18.995 8.082 9.864 1.00 55.22 242 ARG A O 1
ATOM 1962 N N . GLU A 1 243 ? -20.382 9.289 11.150 1.00 56.88 243 GLU A N 1
ATOM 1963 C CA . GLU A 1 243 ? -19.514 10.451 11.264 1.00 56.88 243 GLU A CA 1
ATOM 1964 C C . GLU A 1 243 ? -18.828 10.390 12.627 1.00 56.88 243 GLU A C 1
ATOM 1966 O O . GLU A 1 243 ? -19.488 10.390 13.671 1.00 56.88 243 GLU A O 1
ATOM 1971 N N . LYS A 1 244 ? -17.496 10.298 12.640 1.00 50.06 244 LYS A N 1
ATOM 1972 C CA . LYS A 1 244 ? -16.724 10.417 13.878 1.00 50.06 244 LYS A CA 1
ATOM 1973 C C . LYS A 1 244 ? -16.178 11.833 13.986 1.00 50.06 244 LYS A C 1
ATOM 1975 O O . LYS A 1 244 ? -15.071 12.109 13.544 1.00 50.06 244 LYS A O 1
ATOM 1980 N N . GLY A 1 245 ? -16.971 12.691 14.626 1.00 44.88 245 GLY A N 1
ATOM 1981 C CA . GLY A 1 245 ? -16.622 14.085 14.884 1.00 44.88 245 GLY A CA 1
ATOM 1982 C C . GLY A 1 245 ? -16.653 14.942 13.619 1.00 44.88 245 GLY A C 1
ATOM 1983 O O . GLY A 1 245 ? -16.407 14.476 12.509 1.00 44.88 245 GLY A O 1
ATOM 1984 N N . LYS A 1 246 ? -16.955 16.229 13.783 1.00 45.06 246 LYS A N 1
ATOM 1985 C CA . LYS A 1 246 ? -16.575 17.204 12.763 1.00 45.06 246 LYS A CA 1
ATOM 1986 C C . LYS A 1 246 ? -15.054 17.257 12.811 1.00 45.06 246 LYS A C 1
ATOM 1988 O O . LYS A 1 246 ? -14.511 17.502 13.883 1.00 45.06 246 LYS A O 1
ATOM 1993 N N . SER A 1 247 ? -14.372 16.984 11.701 1.00 45.31 247 SER A N 1
ATOM 1994 C CA . SER A 1 247 ? -12.959 17.345 11.600 1.00 45.31 247 SER A CA 1
ATOM 1995 C C . SER A 1 247 ? -12.878 18.848 11.857 1.00 45.31 247 SER A C 1
ATOM 1997 O O . SER A 1 247 ? -13.336 19.649 11.044 1.00 45.31 247 SER A O 1
ATOM 1999 N N . GLU A 1 248 ? -12.379 19.229 13.030 1.00 42.34 248 GLU A N 1
ATOM 2000 C CA . GLU A 1 248 ? -12.152 20.628 13.395 1.00 42.34 248 GLU A CA 1
ATOM 2001 C C . GLU A 1 248 ? -10.927 21.202 12.681 1.00 42.34 248 GLU A C 1
ATOM 2003 O O . GLU A 1 248 ? -10.560 22.340 12.944 1.00 42.34 248 GLU A O 1
ATOM 2008 N N . TYR A 1 249 ? -10.298 20.443 11.777 1.00 45.47 249 TYR A N 1
ATOM 2009 C CA . TYR A 1 249 ? -9.193 20.925 10.966 1.00 45.47 249 TYR A CA 1
ATOM 2010 C C . TYR A 1 249 ? -9.728 21.668 9.745 1.00 45.47 249 TYR A C 1
ATOM 2012 O O . TYR A 1 249 ? -10.144 21.035 8.768 1.00 45.47 249 TYR A O 1
ATOM 2020 N N . PRO A 1 250 ? -9.694 23.012 9.739 1.00 45.31 250 PRO A N 1
ATOM 2021 C CA . PRO A 1 250 ? -9.669 23.728 8.484 1.00 45.31 250 PRO A CA 1
ATOM 2022 C C . PRO A 1 250 ? -8.392 23.315 7.743 1.00 45.31 250 PRO A C 1
ATOM 2024 O O . PRO A 1 250 ? -7.279 23.618 8.165 1.00 45.31 250 PRO A O 1
ATOM 2027 N N . VAL A 1 251 ? -8.554 22.578 6.650 1.00 44.38 251 VAL A N 1
ATOM 2028 C CA . VAL A 1 251 ? -7.461 22.301 5.717 1.00 44.38 251 VAL A CA 1
ATOM 2029 C C . VAL A 1 251 ? -7.182 23.612 4.987 1.00 44.38 251 VAL A C 1
ATOM 2031 O O . VAL A 1 251 ? -7.949 24.017 4.111 1.00 44.38 251 VAL A O 1
ATOM 2034 N N . TYR A 1 252 ? -6.150 24.328 5.428 1.00 41.81 252 TYR A N 1
ATOM 2035 C CA . TYR A 1 252 ? -5.651 25.516 4.747 1.00 41.81 252 TYR A CA 1
ATOM 2036 C C . TYR A 1 252 ? -4.595 25.076 3.738 1.00 41.81 252 TYR A C 1
ATOM 2038 O O . TYR A 1 252 ? -3.623 24.423 4.105 1.00 41.81 252 TYR A O 1
ATOM 2046 N N . ASN A 1 253 ? -4.825 25.398 2.467 1.00 42.41 253 ASN A N 1
ATOM 2047 C CA . ASN A 1 253 ? -3.856 25.183 1.404 1.00 42.41 253 ASN A CA 1
ATOM 2048 C C . ASN A 1 253 ? -3.033 26.474 1.227 1.00 42.41 253 ASN A C 1
ATOM 2050 O O . ASN A 1 253 ? -3.560 27.488 0.747 1.00 42.41 253 ASN A O 1
ATOM 2054 N N . ASP A 1 254 ? -1.772 26.444 1.664 1.00 42.50 254 ASP A N 1
ATOM 2055 C CA . ASP A 1 254 ? -0.846 27.587 1.619 1.00 42.50 254 ASP A CA 1
ATOM 2056 C C . ASP A 1 254 ? -0.340 27.895 0.195 1.00 42.50 254 ASP A C 1
ATOM 2058 O O . ASP A 1 254 ? 0.172 28.987 -0.045 1.00 42.50 254 ASP A O 1
ATOM 2062 N N . GLU A 1 255 ? -0.563 27.015 -0.791 1.00 41.94 255 GLU A N 1
ATOM 2063 C CA . GLU A 1 255 ? -0.129 27.244 -2.183 1.00 41.94 255 GLU A CA 1
ATOM 2064 C C . GLU A 1 255 ? -0.965 28.298 -2.939 1.00 41.94 255 GLU A C 1
ATOM 2066 O O . GLU A 1 255 ? -0.684 28.646 -4.086 1.00 41.94 255 GLU A O 1
ATOM 2071 N N . SER A 1 256 ? -2.010 28.850 -2.320 1.00 44.91 256 SER A N 1
ATOM 2072 C CA . SER A 1 256 ? -2.994 29.693 -3.014 1.00 44.91 256 SER A CA 1
ATOM 2073 C C . SER A 1 256 ? -2.648 31.187 -3.111 1.00 44.91 256 SER A C 1
ATOM 2075 O O . SER A 1 256 ? -3.429 31.951 -3.685 1.00 44.91 256 SER A O 1
ATOM 2077 N N . ILE A 1 257 ? -1.495 31.629 -2.596 1.00 45.41 257 ILE A N 1
ATOM 2078 C CA . ILE A 1 257 ? -1.103 33.051 -2.658 1.00 45.41 257 ILE A CA 1
ATOM 2079 C C . ILE A 1 257 ? -0.397 33.394 -3.979 1.00 45.41 257 ILE A C 1
ATOM 2081 O O . ILE A 1 257 ? -0.607 34.487 -4.506 1.00 45.41 257 ILE A O 1
ATOM 2085 N N . ASP A 1 258 ? 0.332 32.455 -4.585 1.00 43.19 258 ASP A N 1
ATOM 2086 C CA . ASP A 1 258 ? 1.148 32.749 -5.773 1.00 43.19 258 ASP A CA 1
ATOM 2087 C C . ASP A 1 258 ? 0.350 32.762 -7.090 1.00 43.19 258 ASP A C 1
ATOM 2089 O O . ASP A 1 258 ? 0.801 33.330 -8.086 1.00 43.19 258 ASP A O 1
ATOM 2093 N N . TYR A 1 259 ? -0.867 32.202 -7.109 1.00 42.84 259 TYR A N 1
ATOM 2094 C CA . TYR A 1 259 ? -1.702 32.134 -8.319 1.00 42.84 259 TYR A CA 1
ATOM 2095 C C . TYR A 1 259 ? -2.670 33.314 -8.501 1.00 42.84 259 TYR A C 1
ATOM 2097 O O . TYR A 1 259 ? -3.266 33.466 -9.568 1.00 42.84 259 TYR A O 1
ATOM 2105 N N . VAL A 1 260 ? -2.823 34.189 -7.500 1.00 45.94 260 VAL A N 1
ATOM 2106 C CA . VAL A 1 260 ? -3.681 35.382 -7.607 1.00 45.94 260 VAL A CA 1
ATOM 2107 C C . VAL A 1 260 ? -2.815 36.594 -7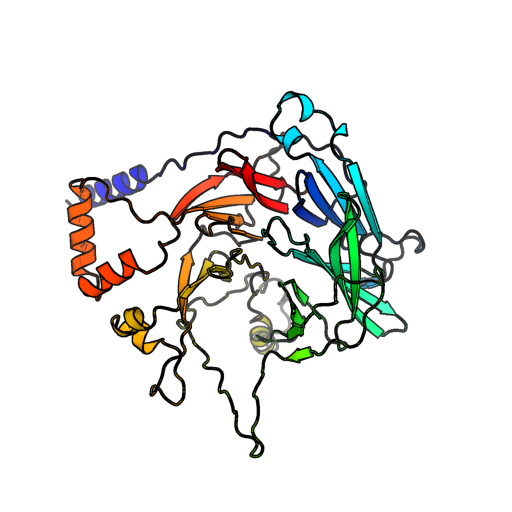.937 1.00 45.94 260 VAL A C 1
ATOM 2109 O O . VAL A 1 260 ? -2.660 37.533 -7.157 1.00 45.94 260 VAL A O 1
ATOM 2112 N N . GLY A 1 261 ? -2.232 36.577 -9.134 1.00 43.19 261 GLY A N 1
ATOM 2113 C CA . GLY A 1 261 ? -1.605 37.759 -9.711 1.00 43.19 261 GLY A CA 1
ATOM 2114 C C . GLY A 1 261 ? -2.649 38.856 -9.926 1.00 43.19 261 GLY A C 1
ATOM 2115 O O . GLY A 1 261 ? -3.425 38.763 -10.864 1.00 43.19 261 GLY A O 1
ATOM 2116 N N . LEU A 1 262 ? -2.674 39.844 -9.023 1.00 46.16 262 LEU A N 1
ATOM 2117 C CA . LEU A 1 262 ? -3.198 41.229 -9.047 1.00 46.16 262 LEU A CA 1
ATOM 2118 C C . LEU A 1 262 ? -4.442 41.659 -9.873 1.00 46.16 262 LEU A C 1
ATOM 2120 O O . LEU A 1 262 ? -4.817 42.825 -9.760 1.00 46.16 262 LEU A O 1
ATOM 2124 N N . ALA A 1 263 ? -5.109 40.817 -10.664 1.00 44.91 263 ALA A N 1
ATOM 2125 C CA . ALA A 1 263 ? -6.061 41.273 -11.682 1.00 44.91 263 ALA A CA 1
ATOM 2126 C C . ALA A 1 263 ? -7.501 40.749 -11.549 1.00 44.91 263 ALA A C 1
ATOM 2128 O O . ALA A 1 263 ? -8.366 41.295 -12.222 1.00 44.91 263 ALA A O 1
ATOM 2129 N N . ASP A 1 264 ? -7.805 39.772 -10.686 1.00 44.62 264 ASP A N 1
ATOM 2130 C CA . ASP A 1 264 ? -9.123 39.108 -10.734 1.00 44.62 264 ASP A CA 1
ATOM 2131 C C . ASP A 1 264 ? -9.726 38.813 -9.345 1.00 44.62 264 ASP A C 1
ATOM 2133 O O . ASP A 1 264 ? -10.022 37.681 -8.957 1.00 44.62 264 ASP A O 1
ATOM 2137 N N . ALA A 1 265 ? -9.942 39.871 -8.557 1.00 53.22 265 ALA A N 1
ATOM 2138 C CA . ALA A 1 265 ? -10.567 39.787 -7.229 1.00 53.22 265 ALA A CA 1
ATOM 2139 C C . ALA A 1 265 ? -12.014 39.240 -7.254 1.00 53.22 265 ALA A C 1
ATOM 2141 O O . ALA A 1 265 ? -12.501 38.719 -6.251 1.00 53.22 265 ALA A O 1
ATOM 2142 N N . THR A 1 266 ? -12.705 39.317 -8.392 1.00 52.53 266 THR A N 1
ATOM 2143 C CA . THR A 1 266 ? -14.071 38.796 -8.581 1.00 52.53 266 THR A CA 1
ATOM 2144 C C . THR A 1 266 ? -14.108 37.278 -8.763 1.00 52.53 266 THR A C 1
ATOM 2146 O O . THR A 1 266 ? -15.079 36.644 -8.352 1.00 52.53 266 THR A O 1
ATOM 2149 N N . ASN A 1 267 ? -13.033 36.668 -9.276 1.00 50.88 267 ASN A N 1
ATOM 2150 C CA . ASN A 1 267 ? -12.896 35.212 -9.365 1.00 50.88 267 ASN A CA 1
ATOM 2151 C C . ASN A 1 267 ? -12.401 34.576 -8.061 1.00 50.88 267 ASN A C 1
ATOM 2153 O O . ASN A 1 267 ? -12.527 33.367 -7.891 1.00 50.88 267 ASN A O 1
ATOM 2157 N N . TYR A 1 268 ? -11.926 35.371 -7.098 1.00 51.03 268 TYR A N 1
ATOM 2158 C CA . TYR A 1 268 ? -11.395 34.883 -5.825 1.00 51.03 268 TYR A CA 1
ATOM 2159 C C . TYR A 1 268 ? -12.409 34.063 -5.013 1.00 51.03 268 TYR A C 1
ATOM 2161 O O . TYR A 1 268 ? -12.018 33.109 -4.352 1.00 51.03 268 TYR A O 1
ATOM 2169 N N . GLN A 1 269 ? -13.712 34.375 -5.069 1.00 50.41 269 GLN A N 1
ATOM 2170 C CA . GLN A 1 269 ? -14.740 33.592 -4.361 1.00 50.41 269 GLN A CA 1
ATOM 2171 C C . GLN A 1 269 ? -15.041 32.244 -5.034 1.00 50.41 269 GLN A C 1
ATOM 2173 O O . GLN A 1 269 ? -15.187 31.242 -4.333 1.00 50.41 269 GLN A O 1
ATOM 2178 N N . ASN A 1 270 ? -15.066 32.201 -6.370 1.00 46.97 270 ASN A N 1
ATOM 2179 C CA . ASN A 1 270 ? -15.234 30.960 -7.137 1.00 46.97 270 ASN A CA 1
ATOM 2180 C C . ASN A 1 270 ? -13.980 30.080 -7.032 1.00 46.97 270 ASN A C 1
ATOM 2182 O O . ASN A 1 270 ? -14.081 28.875 -6.807 1.00 46.97 270 ASN A O 1
ATOM 2186 N N . ALA A 1 271 ? -12.801 30.703 -7.075 1.00 45.06 271 ALA A N 1
ATOM 2187 C CA . ALA A 1 271 ? -11.527 30.068 -6.797 1.00 45.06 271 ALA A CA 1
ATOM 2188 C C . ALA A 1 271 ? -11.505 29.530 -5.359 1.00 45.06 271 ALA A C 1
ATOM 2190 O O . ALA A 1 271 ? -11.222 28.362 -5.181 1.00 45.06 271 ALA A O 1
ATOM 2191 N N . LYS A 1 272 ? -11.931 30.276 -4.328 1.00 43.41 272 LYS A N 1
ATOM 2192 C CA . LYS A 1 272 ? -12.027 29.766 -2.939 1.00 43.41 272 LYS A CA 1
ATOM 2193 C C . LYS A 1 272 ? -12.902 28.516 -2.794 1.00 43.41 272 LYS A C 1
ATOM 2195 O O . LYS A 1 272 ? -12.649 27.699 -1.911 1.00 43.41 272 LYS A O 1
ATOM 2200 N N . GLN A 1 273 ? -13.946 28.383 -3.615 1.00 44.41 273 GLN A N 1
ATOM 2201 C CA . GLN A 1 273 ? -14.808 27.198 -3.629 1.00 44.41 273 GLN A CA 1
ATOM 2202 C C . GLN A 1 273 ? -14.166 26.019 -4.379 1.00 44.41 273 GLN A C 1
ATOM 2204 O O . GLN A 1 273 ? -14.333 24.885 -3.942 1.00 44.41 273 GLN A O 1
ATOM 2209 N N . GLN A 1 274 ? -13.381 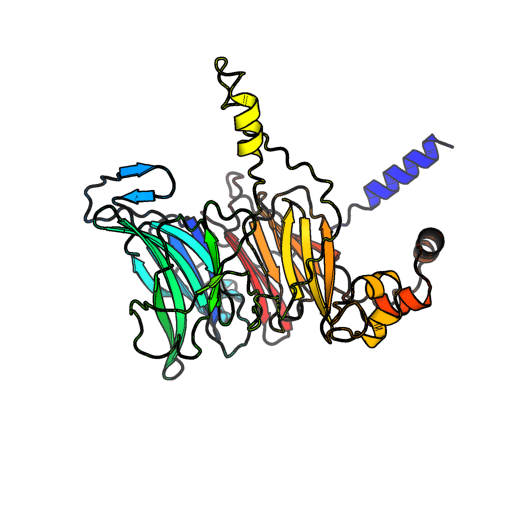26.271 -5.431 1.00 44.00 274 GLN A N 1
ATOM 2210 C CA . GLN A 1 274 ? -12.604 25.246 -6.149 1.00 44.00 274 GLN A CA 1
ATOM 2211 C C . GLN A 1 274 ? -11.288 24.855 -5.433 1.00 44.00 274 GLN A C 1
ATOM 2213 O O . GLN A 1 274 ? -10.851 23.713 -5.532 1.00 44.00 274 GLN A O 1
ATOM 2218 N N . ILE A 1 275 ? -10.695 25.770 -4.657 1.00 43.19 275 ILE A N 1
ATOM 2219 C CA . ILE A 1 275 ? -9.428 25.655 -3.900 1.00 43.19 275 ILE A CA 1
ATOM 2220 C C . ILE A 1 275 ? -9.624 24.908 -2.568 1.00 43.19 275 ILE A C 1
ATOM 2222 O O . ILE A 1 275 ? -8.664 24.487 -1.934 1.00 43.19 275 ILE A O 1
ATOM 2226 N N . LYS A 1 276 ? -10.871 24.615 -2.180 1.00 42.78 276 LYS A N 1
ATOM 2227 C CA . LYS A 1 276 ? -11.186 23.589 -1.172 1.00 42.78 276 LYS A CA 1
ATOM 2228 C C . LYS A 1 276 ? -11.029 22.157 -1.714 1.00 42.78 276 LYS A C 1
ATOM 2230 O O . LYS A 1 276 ? -11.680 21.245 -1.205 1.00 42.78 276 LYS A O 1
ATOM 2235 N N . LYS A 1 277 ? -10.167 21.917 -2.713 1.00 47.41 277 LYS A N 1
ATOM 2236 C CA . LYS A 1 277 ? -9.565 20.588 -2.872 1.00 47.41 277 LYS A CA 1
ATOM 2237 C C . LYS A 1 277 ? -8.701 20.391 -1.627 1.00 47.41 277 LYS A C 1
ATOM 2239 O O . LYS A 1 277 ? -7.556 20.817 -1.576 1.00 47.41 277 LYS A O 1
ATOM 2244 N N . VAL A 1 278 ? -9.326 19.849 -0.578 1.00 51.50 278 VAL A N 1
ATOM 2245 C CA . VAL A 1 278 ? -8.631 19.193 0.526 1.00 51.50 278 VAL A CA 1
ATOM 2246 C C . VAL A 1 278 ? -7.588 18.324 -0.152 1.00 51.50 278 VAL A C 1
ATOM 2248 O O . VAL A 1 278 ? -7.977 17.458 -0.936 1.00 51.50 278 VAL A O 1
ATOM 2251 N N . GLU A 1 279 ? -6.303 18.603 0.061 1.00 52.06 279 GLU A N 1
ATOM 2252 C CA . GLU A 1 279 ? -5.268 17.634 -0.272 1.00 52.06 279 GLU A CA 1
ATOM 2253 C C . GLU A 1 279 ? -5.596 16.401 0.555 1.00 52.06 279 GLU A C 1
ATOM 2255 O O . GLU A 1 279 ? -5.339 16.328 1.759 1.00 52.06 279 GLU A O 1
ATOM 2260 N N . MET A 1 280 ? -6.329 15.487 -0.075 1.00 53.91 280 MET A N 1
ATOM 2261 C CA . MET A 1 280 ? -6.576 14.186 0.491 1.00 53.91 280 MET A CA 1
ATOM 2262 C C . MET A 1 280 ? -5.197 13.564 0.626 1.00 53.91 280 MET A C 1
ATOM 2264 O O . MET A 1 280 ? -4.447 13.576 -0.355 1.00 53.91 280 MET A O 1
ATOM 2268 N N . PRO A 1 281 ? -4.832 13.077 1.823 1.00 61.25 281 PRO A N 1
ATOM 2269 C CA . PRO A 1 281 ? -3.581 12.363 1.955 1.00 61.25 281 PRO A CA 1
ATOM 2270 C C . PRO A 1 281 ? -3.581 11.240 0.923 1.00 61.25 281 PRO A C 1
ATOM 2272 O O . PRO A 1 281 ? -4.631 10.657 0.629 1.00 61.25 281 PRO A O 1
ATOM 2275 N N . GLU A 1 282 ? -2.410 10.952 0.363 1.00 66.31 282 GLU A N 1
ATOM 2276 C CA . GLU A 1 282 ? -2.280 9.809 -0.525 1.00 66.31 282 GLU A CA 1
ATOM 2277 C C . GLU A 1 282 ? -2.880 8.568 0.153 1.00 66.31 282 GLU A C 1
ATOM 2279 O O . GLU A 1 282 ? -2.655 8.320 1.344 1.00 66.31 282 GLU A O 1
ATOM 2284 N N . LEU A 1 283 ? -3.681 7.810 -0.601 1.00 66.12 283 LEU A N 1
ATOM 2285 C CA . LEU A 1 283 ? -4.389 6.641 -0.090 1.00 66.12 283 LEU A CA 1
ATOM 2286 C C . LEU A 1 283 ? -3.401 5.504 0.153 1.00 66.12 283 LEU A C 1
ATOM 2288 O O . LEU A 1 283 ? -3.222 4.604 -0.664 1.00 66.12 283 LEU A O 1
ATOM 2292 N N . HIS A 1 284 ? -2.758 5.561 1.310 1.00 72.81 284 HIS A N 1
ATOM 2293 C CA . HIS A 1 284 ? -1.962 4.477 1.853 1.00 72.81 284 HIS A CA 1
ATOM 2294 C C . HIS A 1 284 ? -2.813 3.738 2.869 1.00 72.81 284 HIS A C 1
ATOM 2296 O O . HIS A 1 284 ? -3.354 4.339 3.790 1.00 72.81 284 HIS A O 1
ATOM 2302 N N . SER A 1 285 ? -2.929 2.426 2.739 1.00 81.75 285 SER A N 1
ATOM 2303 C CA . SER A 1 285 ? -3.493 1.624 3.813 1.00 81.75 285 SER A CA 1
ATOM 2304 C C . SER A 1 285 ? -2.609 0.423 4.086 1.00 81.75 285 SER A C 1
ATOM 2306 O O . SER A 1 285 ? -1.902 -0.069 3.208 1.00 81.75 285 SER A O 1
ATOM 2308 N N . SER A 1 286 ? -2.614 -0.013 5.336 1.00 83.25 286 SER A N 1
ATOM 2309 C CA . SER A 1 286 ? -2.040 -1.281 5.743 1.00 83.25 286 SER A CA 1
ATOM 2310 C C . SER A 1 286 ? -3.130 -2.038 6.455 1.00 83.25 286 SER A C 1
ATOM 2312 O O . SER A 1 286 ? -3.737 -1.533 7.402 1.00 83.25 286 SER A O 1
ATOM 2314 N N . VAL A 1 287 ? -3.353 -3.255 5.990 1.00 82.31 287 VAL A N 1
ATOM 2315 C CA . VAL A 1 287 ? -4.342 -4.167 6.540 1.00 82.31 287 VAL A CA 1
ATOM 2316 C C . VAL A 1 287 ? -3.592 -5.333 7.156 1.00 82.31 287 VAL A C 1
ATOM 2318 O O . VAL A 1 287 ? -2.670 -5.880 6.544 1.00 82.31 287 VAL A O 1
ATOM 2321 N N . SER A 1 288 ? -3.968 -5.708 8.375 1.00 83.50 288 SER A N 1
ATOM 2322 C CA . SER A 1 288 ? -3.406 -6.889 9.013 1.00 83.50 288 SER A CA 1
ATOM 2323 C C . SER A 1 288 ? -3.741 -8.153 8.210 1.00 83.50 288 SER A C 1
ATOM 2325 O O . SER A 1 288 ? -4.782 -8.207 7.552 1.00 83.50 288 SER A O 1
ATOM 2327 N N . PRO A 1 289 ? -2.933 -9.224 8.286 1.00 72.56 289 PRO A N 1
ATOM 2328 C CA . PRO A 1 289 ? -3.216 -10.459 7.546 1.00 72.56 289 PRO A CA 1
ATOM 2329 C C . PRO A 1 289 ? -4.575 -11.083 7.898 1.00 72.56 289 PRO A C 1
ATOM 2331 O O . PRO A 1 289 ? -5.252 -11.649 7.044 1.00 72.56 289 PRO A O 1
ATOM 2334 N N . SER A 1 290 ? -5.004 -10.935 9.152 1.00 75.56 290 SER A N 1
ATOM 2335 C CA . SER A 1 290 ? -6.321 -11.349 9.648 1.00 75.56 290 SER A CA 1
ATOM 2336 C C . SER A 1 290 ? -7.463 -10.413 9.234 1.00 75.56 290 SER A C 1
ATOM 2338 O O . SER A 1 290 ? -8.609 -10.681 9.580 1.00 75.56 290 SER A O 1
ATOM 2340 N N . SER A 1 291 ? -7.171 -9.298 8.551 1.00 77.06 291 SER A N 1
ATOM 2341 C CA . SER A 1 291 ? -8.110 -8.195 8.283 1.00 77.06 291 SER A CA 1
ATOM 2342 C C . SER A 1 291 ? -8.783 -7.643 9.548 1.00 77.06 291 SER A C 1
ATOM 2344 O O . SER A 1 291 ? -9.840 -7.018 9.488 1.00 77.06 291 SER A O 1
ATOM 2346 N N . SER A 1 292 ? -8.171 -7.884 10.711 1.00 84.44 292 SER A N 1
ATOM 2347 C CA . SER A 1 292 ? -8.683 -7.445 12.006 1.00 84.44 292 SER A CA 1
ATOM 2348 C C . SER A 1 292 ? -8.337 -5.996 12.305 1.00 84.44 292 SER A C 1
ATOM 2350 O O . SER A 1 292 ? -9.009 -5.381 13.120 1.00 84.44 292 SER A O 1
ATOM 2352 N N . THR A 1 293 ? -7.293 -5.454 11.683 1.00 88.06 293 THR A N 1
ATOM 2353 C CA . THR A 1 293 ? -6.870 -4.070 11.871 1.00 88.06 293 THR A CA 1
ATOM 2354 C C . THR A 1 293 ? -6.586 -3.454 10.515 1.00 88.06 293 THR A C 1
ATOM 2356 O O . THR A 1 293 ? -5.876 -4.040 9.703 1.00 88.06 293 THR A O 1
ATOM 2359 N N . ILE A 1 294 ? -7.122 -2.263 10.284 1.00 89.25 294 ILE A N 1
ATOM 2360 C CA . ILE A 1 294 ? -6.826 -1.448 9.107 1.00 89.25 294 ILE A CA 1
ATOM 2361 C C . ILE A 1 294 ? -6.268 -0.118 9.594 1.00 89.25 294 ILE A C 1
ATOM 2363 O O . ILE A 1 294 ? -6.823 0.476 10.516 1.00 89.25 294 ILE A O 1
ATOM 2367 N N . VAL A 1 295 ? -5.189 0.353 8.977 1.00 89.00 295 VAL A N 1
ATOM 2368 C CA . VAL A 1 295 ? -4.553 1.638 9.282 1.00 89.00 295 VAL A CA 1
ATOM 2369 C C . VAL A 1 295 ? -4.452 2.459 8.013 1.00 89.00 295 VAL A C 1
ATOM 2371 O O . VAL A 1 295 ? -4.004 1.942 6.994 1.00 89.00 295 VAL A O 1
ATOM 2374 N N . PHE A 1 296 ? -4.837 3.729 8.073 1.00 86.56 296 PHE A N 1
ATOM 2375 C CA . PHE A 1 296 ? -4.700 4.668 6.959 1.00 86.56 296 PHE A CA 1
ATOM 2376 C C . PHE A 1 296 ? -4.463 6.095 7.475 1.00 86.56 296 PHE A C 1
ATOM 2378 O O . PHE A 1 296 ? -4.932 6.438 8.569 1.00 86.56 296 PHE A O 1
ATOM 2385 N N . PRO A 1 297 ? -3.735 6.942 6.725 1.00 83.94 297 PRO A N 1
ATOM 2386 C CA . PRO A 1 297 ? -3.620 8.351 7.042 1.00 83.94 297 PRO A CA 1
ATOM 2387 C C . PRO A 1 297 ? -4.984 9.014 6.837 1.00 83.94 297 PRO A C 1
ATOM 2389 O O . PRO A 1 297 ? -5.707 8.717 5.888 1.00 83.94 297 PRO A O 1
ATOM 2392 N N . TYR A 1 298 ? -5.351 9.906 7.750 1.00 74.00 298 TYR A N 1
ATOM 2393 C CA . TYR A 1 298 ? -6.623 10.625 7.694 1.00 74.00 298 TYR A CA 1
ATOM 2394 C C . TYR A 1 298 ? -6.422 12.106 7.375 1.00 74.00 298 TYR A C 1
ATOM 2396 O O . TYR A 1 298 ? -7.146 12.665 6.557 1.00 74.00 298 TYR A O 1
ATOM 2404 N N . ILE A 1 299 ? -5.427 12.744 7.997 1.00 74.12 299 ILE A N 1
ATOM 2405 C CA . ILE A 1 299 ? -5.074 14.154 7.782 1.00 74.12 299 ILE A CA 1
ATOM 2406 C C . ILE A 1 299 ? -3.568 14.266 7.967 1.00 74.12 299 ILE A C 1
ATOM 2408 O O . ILE A 1 299 ? -3.137 13.981 9.070 1.00 74.12 299 ILE A O 1
ATOM 2412 N N . LYS A 1 300 ? -2.800 14.694 6.955 1.00 75.19 300 LYS A N 1
ATOM 2413 C CA . LYS A 1 300 ? -1.347 14.993 6.987 1.00 75.19 300 LYS A CA 1
ATOM 2414 C C . LYS A 1 300 ? -0.517 14.177 8.002 1.00 75.19 300 LYS A C 1
ATOM 2416 O O . LYS A 1 300 ? 0.083 13.179 7.618 1.00 75.19 300 LYS A O 1
ATOM 2421 N N . ASN A 1 301 ? -0.506 14.597 9.270 1.00 79.38 301 ASN A N 1
ATOM 2422 C CA . ASN A 1 301 ? 0.211 14.021 10.414 1.00 79.38 301 ASN A CA 1
ATOM 2423 C C . ASN A 1 301 ? -0.660 13.151 11.350 1.00 79.38 301 ASN A C 1
ATOM 2425 O O . ASN A 1 301 ? -0.392 13.045 12.543 1.00 79.38 301 ASN A O 1
ATOM 2429 N N . LYS A 1 302 ? -1.764 12.579 10.874 1.00 83.81 302 LYS A N 1
ATOM 2430 C CA . LYS A 1 302 ? -2.692 11.769 11.671 1.00 83.81 302 LYS A CA 1
ATOM 2431 C C . LYS A 1 302 ? -3.073 10.518 10.917 1.00 83.81 302 LYS A C 1
ATOM 2433 O O . LYS A 1 302 ? -3.403 10.577 9.730 1.00 83.81 302 LYS A O 1
ATOM 2438 N N . PHE A 1 303 ? -3.123 9.405 11.633 1.00 87.12 303 PHE A N 1
ATOM 2439 C CA . PHE A 1 303 ? -3.644 8.148 11.112 1.00 87.12 303 PHE A CA 1
ATOM 2440 C C . PHE A 1 303 ? -4.811 7.650 11.957 1.00 87.12 303 PHE A C 1
ATOM 2442 O O . PHE A 1 303 ? -4.929 7.952 13.147 1.00 87.12 303 PHE A O 1
ATOM 2449 N N . ILE A 1 304 ? -5.696 6.893 11.320 1.00 86.81 304 ILE A N 1
ATOM 2450 C CA . ILE A 1 304 ? -6.812 6.215 11.970 1.00 86.81 304 ILE A CA 1
ATOM 2451 C C . ILE A 1 304 ? -6.567 4.717 11.907 1.00 86.81 304 ILE A C 1
ATOM 2453 O O . ILE A 1 304 ? -6.043 4.204 10.917 1.00 86.81 304 ILE A O 1
ATOM 2457 N N . THR A 1 305 ? -6.977 4.023 12.963 1.00 89.25 305 THR A N 1
ATOM 2458 C CA . THR A 1 305 ? -7.089 2.570 12.969 1.00 89.25 305 THR A CA 1
ATOM 2459 C C . THR A 1 305 ? -8.533 2.129 13.101 1.00 89.25 305 THR A C 1
ATOM 2461 O O . THR A 1 305 ? -9.306 2.706 13.871 1.00 89.25 305 THR A O 1
ATOM 2464 N N . LEU A 1 306 ? -8.875 1.093 12.342 1.00 89.44 306 LEU A N 1
ATOM 2465 C CA . LEU A 1 306 ? -10.139 0.377 12.398 1.00 89.44 306 LEU A CA 1
ATOM 2466 C C . LEU A 1 306 ? -9.860 -1.039 12.877 1.00 89.44 306 LEU A C 1
ATOM 2468 O O . LEU A 1 306 ? -9.283 -1.832 12.140 1.00 89.44 306 LEU A O 1
ATOM 2472 N N . ASP A 1 307 ? -10.269 -1.346 14.099 1.00 89.81 307 ASP A N 1
ATOM 2473 C CA . ASP A 1 307 ? -10.069 -2.655 14.709 1.00 89.81 307 ASP A CA 1
ATOM 2474 C C . ASP A 1 307 ? -11.392 -3.426 14.760 1.00 89.81 307 ASP A C 1
ATOM 2476 O O . ASP A 1 307 ? -12.342 -3.005 15.420 1.00 89.81 307 ASP A O 1
ATOM 2480 N N . PHE A 1 308 ? -11.466 -4.542 14.041 1.00 89.25 308 PHE A N 1
ATOM 2481 C CA . PHE A 1 308 ? -12.623 -5.427 14.002 1.00 89.25 308 PHE A CA 1
ATOM 2482 C C . PHE A 1 308 ? -12.824 -6.141 15.341 1.00 89.25 308 PHE A C 1
ATOM 2484 O O . PHE A 1 308 ? -11.888 -6.672 15.941 1.00 89.25 308 PHE A O 1
ATOM 2491 N N . THR A 1 309 ? -14.078 -6.219 15.771 1.00 87.69 309 THR A N 1
ATOM 2492 C CA . THR A 1 309 ? -14.527 -7.054 16.880 1.00 87.69 309 THR A CA 1
ATOM 2493 C C . THR A 1 309 ? -15.958 -7.526 16.641 1.00 87.69 309 THR A C 1
ATOM 2495 O O . THR A 1 309 ? -16.802 -6.788 16.133 1.00 87.69 309 THR A O 1
ATOM 2498 N N . ASP A 1 310 ? -16.243 -8.763 17.030 1.00 88.06 310 ASP A N 1
ATOM 2499 C CA . ASP A 1 310 ? -17.574 -9.374 17.034 1.00 88.06 310 ASP A CA 1
ATOM 2500 C C . ASP A 1 310 ? -18.189 -9.406 18.446 1.00 88.06 310 ASP A C 1
ATOM 2502 O O . ASP A 1 310 ? -19.298 -9.899 18.655 1.00 88.06 310 ASP A O 1
ATOM 2506 N N . ARG A 1 311 ? -17.496 -8.843 19.444 1.00 89.38 311 ARG A N 1
ATOM 2507 C CA . ARG A 1 311 ? -17.909 -8.838 20.855 1.00 89.38 311 ARG A CA 1
ATOM 2508 C C . ARG A 1 311 ? -18.939 -7.759 21.170 1.00 89.38 311 ARG A C 1
ATOM 2510 O O . ARG A 1 311 ? -18.772 -6.927 22.067 1.00 89.38 311 ARG A O 1
ATOM 2517 N N . ILE A 1 312 ? -20.047 -7.789 20.436 1.00 88.50 312 ILE A N 1
ATOM 2518 C CA . ILE A 1 312 ? -21.176 -6.866 20.606 1.00 88.50 312 ILE A CA 1
ATOM 2519 C C . ILE A 1 312 ? -21.768 -6.971 22.020 1.00 88.50 312 ILE A C 1
ATOM 2521 O O . ILE A 1 312 ? -22.229 -5.977 22.581 1.00 88.50 312 ILE A O 1
ATOM 2525 N N . ASP A 1 313 ? -21.691 -8.156 22.636 1.00 88.69 313 ASP A N 1
ATOM 2526 C CA . ASP A 1 313 ? -22.076 -8.414 24.027 1.00 88.69 313 ASP A CA 1
ATOM 2527 C C . ASP A 1 313 ? -21.349 -7.509 25.033 1.00 88.69 313 ASP A C 1
ATOM 2529 O O . ASP A 1 313 ? -21.937 -7.113 26.043 1.00 88.69 313 ASP A O 1
ATOM 2533 N N . ILE A 1 314 ? -20.093 -7.160 24.744 1.00 88.12 314 ILE A N 1
ATOM 2534 C CA . ILE A 1 314 ? -19.273 -6.264 25.562 1.00 88.12 314 ILE A CA 1
ATOM 2535 C C . ILE A 1 314 ? -19.585 -4.811 25.227 1.00 88.12 314 ILE A C 1
ATOM 2537 O O . ILE A 1 314 ? -19.820 -4.010 26.129 1.00 88.12 314 ILE A O 1
ATOM 2541 N N . LEU A 1 315 ? -19.650 -4.476 23.938 1.00 86.94 315 LEU A N 1
ATOM 2542 C CA . LEU A 1 315 ? -19.912 -3.110 23.477 1.00 86.94 315 LEU A CA 1
ATOM 2543 C C . LEU A 1 315 ? -21.275 -2.584 23.941 1.00 86.94 315 LEU A C 1
ATOM 2545 O O . LEU A 1 315 ? -21.411 -1.401 24.236 1.00 86.94 315 LEU A O 1
ATOM 2549 N N . MET A 1 316 ? -22.279 -3.456 24.085 1.00 87.69 316 MET A N 1
ATOM 2550 C CA . MET A 1 316 ? -23.576 -3.087 24.662 1.00 87.69 316 MET A CA 1
ATOM 2551 C C . MET A 1 316 ? -23.496 -2.642 26.130 1.00 87.69 316 MET A C 1
ATOM 2553 O O . MET A 1 316 ? -24.410 -1.958 26.597 1.00 87.69 316 MET A O 1
ATOM 2557 N N . ARG A 1 317 ? -22.441 -3.025 26.859 1.00 88.62 317 ARG A N 1
ATOM 2558 C CA . ARG A 1 317 ? -22.220 -2.630 28.260 1.00 88.62 317 ARG A CA 1
ATOM 2559 C C . ARG A 1 317 ? -21.547 -1.266 28.383 1.00 88.62 317 ARG A C 1
ATOM 2561 O O . ARG A 1 317 ? -21.704 -0.630 29.417 1.00 88.62 317 ARG A O 1
ATOM 2568 N N . ILE A 1 318 ? -20.851 -0.809 27.341 1.00 85.12 318 ILE A N 1
ATOM 2569 C CA . ILE A 1 318 ? -20.153 0.480 27.318 1.00 85.12 318 ILE A CA 1
ATOM 2570 C C . ILE A 1 318 ? -21.078 1.518 26.694 1.00 85.12 318 ILE A C 1
ATOM 2572 O O . ILE A 1 318 ? -21.421 1.432 25.514 1.00 85.12 318 ILE A O 1
ATOM 2576 N N . LYS A 1 319 ? -21.499 2.521 27.470 1.00 83.38 319 LYS A N 1
ATOM 2577 C CA . LYS A 1 319 ? -22.566 3.443 27.041 1.00 83.38 319 LYS A CA 1
ATOM 2578 C C . LYS A 1 319 ? -22.216 4.177 25.740 1.00 83.38 319 LYS A C 1
ATOM 2580 O O . LYS A 1 319 ? -23.046 4.237 24.833 1.00 83.38 319 LYS A O 1
ATOM 2585 N N . LYS A 1 320 ? -20.981 4.683 25.633 1.00 81.38 320 LYS A N 1
ATOM 2586 C CA . LYS A 1 320 ? -20.483 5.436 24.465 1.00 81.38 320 LYS A CA 1
ATOM 2587 C C . LYS A 1 320 ? -20.422 4.579 23.193 1.00 81.38 320 LYS A C 1
ATOM 2589 O O . LYS A 1 320 ? -20.767 5.055 22.112 1.00 81.38 320 LYS A O 1
ATOM 2594 N N . GLU A 1 321 ? -20.030 3.312 23.315 1.00 82.50 321 GLU A N 1
ATOM 2595 C CA . GLU A 1 321 ? -19.895 2.398 22.173 1.00 82.50 321 GLU A CA 1
ATOM 2596 C C . GLU A 1 321 ? -21.229 1.748 21.782 1.00 82.50 321 GLU A C 1
ATOM 2598 O O . GLU A 1 321 ? -21.492 1.529 20.601 1.00 82.50 321 GLU A O 1
ATOM 2603 N N . ARG A 1 322 ? -22.144 1.536 22.733 1.00 83.69 322 ARG A N 1
ATOM 2604 C CA . ARG A 1 322 ? -23.500 1.049 22.449 1.00 83.69 322 ARG A CA 1
ATOM 2605 C C . ARG A 1 322 ? -24.257 1.956 21.479 1.00 83.69 322 ARG A C 1
ATOM 2607 O O . ARG A 1 322 ? -24.960 1.471 20.597 1.00 83.69 322 ARG A O 1
ATOM 2614 N N . GLU A 1 323 ? -24.128 3.272 21.632 1.00 80.12 323 GLU A N 1
ATOM 2615 C CA . GLU A 1 323 ? -24.779 4.256 20.752 1.00 80.12 323 GLU A CA 1
ATOM 2616 C C . GLU A 1 323 ? -24.236 4.229 19.316 1.00 80.12 323 GLU A C 1
ATOM 2618 O O . GLU A 1 323 ? -24.900 4.695 18.385 1.00 80.12 323 GLU A O 1
ATOM 2623 N N . ARG A 1 324 ? -23.040 3.658 19.165 1.00 78.56 324 ARG A N 1
ATOM 2624 C CA . ARG A 1 324 ? -22.231 3.569 17.955 1.00 78.56 324 ARG A CA 1
ATOM 2625 C C . ARG A 1 324 ? -22.373 2.236 17.212 1.00 78.56 324 ARG A C 1
ATOM 2627 O O . ARG A 1 324 ? -21.909 2.144 16.076 1.00 78.56 324 ARG A O 1
ATOM 2634 N N . LEU A 1 325 ? -22.997 1.229 17.826 1.00 82.06 325 LEU A N 1
ATOM 2635 C CA . LEU A 1 325 ? -23.213 -0.090 17.230 1.00 82.06 325 LEU A CA 1
ATOM 2636 C C . LEU A 1 325 ? -24.032 -0.013 15.938 1.00 82.06 325 LEU A C 1
ATOM 2638 O O . LEU A 1 325 ? -25.018 0.726 15.846 1.00 82.06 325 LEU A O 1
ATOM 2642 N N . TYR A 1 326 ? -23.665 -0.835 14.953 1.00 79.31 326 TYR A N 1
ATOM 2643 C CA . TYR A 1 326 ? -24.422 -0.934 13.711 1.00 79.31 326 TYR A CA 1
ATOM 2644 C C . TYR A 1 326 ? -25.755 -1.616 13.975 1.00 79.31 326 TYR A C 1
ATOM 2646 O O . TYR A 1 326 ? -25.799 -2.720 14.510 1.00 79.31 326 TYR A O 1
ATOM 2654 N N . SER A 1 327 ? -26.852 -0.957 13.614 1.00 74.56 327 SER A N 1
ATOM 2655 C CA . SER A 1 327 ? -28.191 -1.423 13.953 1.00 74.56 327 SER A CA 1
ATOM 2656 C C . SER A 1 327 ? -28.978 -1.805 12.706 1.00 74.56 327 SER A C 1
ATOM 2658 O O . SER A 1 327 ? -29.197 -0.962 11.840 1.00 74.56 327 SER A O 1
ATOM 2660 N N . ASN A 1 328 ? -29.547 -3.002 12.691 1.00 67.69 328 ASN A N 1
ATOM 2661 C CA . ASN A 1 328 ? -30.609 -3.346 11.758 1.00 67.69 328 ASN A CA 1
ATOM 2662 C C . ASN A 1 328 ? -31.951 -2.812 12.283 1.00 67.69 328 ASN A C 1
ATOM 2664 O O . ASN A 1 328 ? -32.287 -2.981 13.459 1.00 67.69 328 ASN A O 1
ATOM 2668 N N . ASN A 1 329 ? -32.741 -2.197 11.397 1.00 65.69 329 ASN A N 1
ATOM 2669 C CA . ASN A 1 329 ? -34.135 -1.809 11.654 1.00 65.69 329 ASN A CA 1
ATOM 2670 C C . ASN A 1 329 ? -34.343 -0.849 12.845 1.00 65.69 329 ASN A C 1
ATOM 2672 O O . ASN A 1 329 ? -35.202 -1.087 13.697 1.00 65.69 329 ASN A O 1
ATOM 2676 N N . GLY A 1 330 ? -33.573 0.242 12.924 1.00 64.75 330 GLY A N 1
ATOM 2677 C CA . GLY A 1 330 ? -33.820 1.307 13.909 1.00 64.75 330 GLY A CA 1
ATOM 2678 C C . GLY A 1 330 ? -33.564 0.896 15.366 1.00 64.75 330 GLY A C 1
ATOM 2679 O O . GLY A 1 330 ? -34.384 1.167 16.237 1.00 64.75 330 GLY A O 1
ATOM 2680 N N . ARG A 1 331 ? -32.419 0.251 15.628 1.00 69.56 331 ARG A N 1
ATOM 2681 C CA . ARG A 1 331 ? -31.887 -0.188 16.937 1.00 69.56 331 ARG A CA 1
ATOM 2682 C C . ARG A 1 331 ? -32.587 -1.379 17.591 1.00 69.56 331 ARG A C 1
ATOM 2684 O O . ARG A 1 331 ? -32.344 -1.655 18.762 1.00 69.56 331 ARG A O 1
ATOM 2691 N N . LYS A 1 332 ? -33.411 -2.121 16.845 1.00 71.12 332 LYS A N 1
ATOM 2692 C CA . LYS A 1 332 ? -34.041 -3.362 17.340 1.00 71.12 332 LYS A CA 1
ATOM 2693 C C . LYS A 1 332 ? -33.071 -4.542 17.421 1.00 71.12 332 LYS A C 1
ATOM 2695 O O . LYS A 1 332 ? -33.256 -5.429 18.244 1.00 71.12 332 LYS A O 1
ATOM 2700 N N . SER A 1 333 ? -32.052 -4.546 16.572 1.00 78.31 333 SER A N 1
ATOM 2701 C CA . SER A 1 333 ? -31.015 -5.579 16.510 1.00 78.31 333 SER A CA 1
ATOM 2702 C C . SER A 1 333 ? -29.707 -4.948 16.052 1.00 78.31 333 SER A C 1
ATOM 2704 O O . SER A 1 333 ? -29.748 -3.967 15.310 1.00 78.31 333 SER A O 1
ATOM 2706 N N . PHE A 1 334 ? -28.572 -5.506 16.465 1.00 81.88 334 PHE A N 1
ATOM 2707 C CA . PHE A 1 334 ? -27.248 -5.040 16.053 1.00 81.88 334 PHE A CA 1
ATOM 2708 C C . PHE A 1 334 ? -26.584 -6.048 15.113 1.00 81.88 334 PHE A C 1
ATOM 2710 O O . PHE A 1 334 ? -26.856 -7.246 15.213 1.00 81.88 334 PHE A O 1
ATOM 2717 N N . LEU A 1 335 ? -25.756 -5.567 14.183 1.00 81.00 335 LEU A N 1
ATOM 2718 C CA . LEU A 1 335 ? -24.907 -6.443 13.376 1.00 81.00 335 LEU A CA 1
ATOM 2719 C C . LEU A 1 335 ? -23.839 -7.074 14.268 1.00 81.00 335 LEU A C 1
ATOM 2721 O O . LEU A 1 335 ? -23.372 -6.444 15.215 1.00 81.00 335 LEU A O 1
ATOM 2725 N N . ASN A 1 336 ? -23.444 -8.305 13.943 1.00 84.38 336 ASN A N 1
ATOM 2726 C CA . ASN A 1 336 ? -22.396 -9.029 14.662 1.00 84.38 336 ASN A CA 1
ATOM 2727 C C . ASN A 1 336 ? -20.986 -8.653 14.175 1.00 84.38 336 ASN A C 1
ATOM 2729 O O . ASN A 1 336 ? -20.119 -9.505 14.019 1.00 84.38 336 ASN A O 1
ATOM 2733 N N . GLU A 1 337 ? -20.796 -7.377 13.869 1.00 82.81 337 GLU A N 1
ATOM 2734 C CA . GLU A 1 337 ? -19.536 -6.798 13.428 1.00 82.81 337 GLU A CA 1
ATOM 2735 C C . GLU A 1 337 ? -19.439 -5.390 14.002 1.00 82.81 337 GLU A C 1
ATOM 2737 O O . GLU A 1 337 ? -20.434 -4.670 14.108 1.00 82.81 337 GLU A O 1
ATOM 2742 N N . TYR A 1 338 ? -18.243 -4.992 14.404 1.00 84.31 338 TYR A N 1
ATOM 2743 C CA . TYR A 1 338 ? -17.969 -3.638 14.836 1.00 84.31 338 TYR A CA 1
ATOM 2744 C C . TYR A 1 338 ? -16.527 -3.292 14.516 1.00 84.31 338 TYR A C 1
ATOM 2746 O O . TYR A 1 338 ? -15.616 -4.031 14.871 1.00 84.31 338 TYR A O 1
ATOM 2754 N N . TYR A 1 339 ? -16.320 -2.142 13.883 1.00 85.50 339 TYR A N 1
ATOM 2755 C CA . TYR A 1 339 ? -14.991 -1.570 13.746 1.00 85.50 339 TYR A CA 1
ATOM 2756 C C . TYR A 1 339 ? -14.834 -0.493 14.807 1.00 85.50 339 TYR A C 1
ATOM 2758 O O . TYR A 1 339 ? -15.543 0.520 14.800 1.00 85.50 339 TYR A O 1
ATOM 2766 N N . TYR A 1 340 ? -13.912 -0.726 15.731 1.00 84.44 340 TYR A N 1
ATOM 2767 C CA . TYR A 1 340 ? -13.511 0.241 16.732 1.00 84.44 340 TYR A CA 1
ATOM 2768 C C . TYR A 1 340 ? -12.526 1.232 16.119 1.00 84.44 340 TYR A C 1
ATOM 2770 O O . TYR A 1 340 ? -11.522 0.847 15.527 1.00 84.44 340 TYR A O 1
ATOM 2778 N N . TRP A 1 341 ? -12.856 2.520 16.211 1.00 82.81 341 TRP A N 1
ATOM 2779 C CA . TRP A 1 341 ? -12.105 3.589 15.558 1.00 82.81 341 TRP A CA 1
ATOM 2780 C C . TRP A 1 341 ? -11.215 4.290 16.573 1.00 82.81 341 TRP A C 1
ATOM 2782 O O . TRP A 1 341 ? -11.736 4.880 17.525 1.00 82.81 341 TRP A O 1
ATOM 2792 N N . GLN A 1 342 ? -9.915 4.376 16.313 1.00 83.00 342 GLN A N 1
ATOM 2793 C CA . GLN A 1 342 ? -8.980 5.189 17.097 1.00 83.00 342 GLN A CA 1
ATOM 2794 C C . GLN A 1 342 ? -8.191 6.114 16.173 1.00 83.00 342 GLN A C 1
ATOM 2796 O O . GLN A 1 342 ? -7.748 5.701 15.111 1.00 83.00 342 GLN A O 1
ATOM 2801 N N . GLY A 1 343 ? -8.090 7.390 16.547 1.00 82.69 343 GLY A N 1
ATOM 2802 C CA . GLY A 1 343 ? -7.302 8.378 15.814 1.00 82.69 343 GLY A CA 1
ATOM 2803 C C . GLY A 1 343 ? -6.030 8.675 16.590 1.00 82.69 343 GLY A C 1
ATOM 2804 O O . GLY A 1 343 ? -6.082 8.776 17.815 1.00 82.69 343 GLY A O 1
ATOM 2805 N N . TYR A 1 344 ? -4.922 8.812 15.876 1.00 82.19 344 TYR A N 1
ATOM 2806 C CA . TYR A 1 344 ? -3.608 9.072 16.441 1.00 82.19 344 TYR A CA 1
ATOM 2807 C C . TYR A 1 344 ? -2.987 10.269 15.748 1.00 82.19 344 TYR A C 1
ATOM 2809 O O . TYR A 1 344 ? -3.077 10.409 14.528 1.00 82.19 344 TYR A O 1
ATOM 2817 N N . GLU A 1 345 ? -2.349 11.117 16.542 1.00 80.88 345 GLU A N 1
ATOM 2818 C CA . GLU A 1 345 ? -1.508 12.197 16.049 1.00 80.88 345 GLU A CA 1
ATOM 2819 C C . GLU A 1 345 ? -0.067 11.697 16.002 1.00 80.88 345 GLU A C 1
ATOM 2821 O O . GLU A 1 345 ? 0.434 11.085 16.950 1.00 80.88 345 GLU A O 1
ATOM 2826 N N . THR A 1 346 ? 0.578 11.902 14.862 1.00 76.31 346 THR A N 1
ATOM 2827 C CA . THR A 1 346 ? 2.010 11.694 14.689 1.00 76.31 346 THR A CA 1
ATOM 2828 C C . THR A 1 346 ? 2.744 13.008 14.898 1.00 76.31 346 THR A C 1
ATOM 2830 O O . THR A 1 346 ? 2.157 14.047 15.193 1.00 76.31 346 THR A O 1
ATOM 2833 N N . VAL A 1 347 ? 4.058 12.964 14.713 1.00 71.12 347 VAL A N 1
ATOM 2834 C CA . VAL A 1 347 ? 4.892 14.166 14.606 1.00 71.12 347 VAL A CA 1
ATOM 2835 C C . VAL A 1 347 ? 4.412 15.012 13.421 1.00 71.12 347 VAL A C 1
ATOM 2837 O O . VAL A 1 347 ? 3.876 14.434 12.475 1.00 71.12 347 VAL A O 1
ATOM 2840 N N . ASP A 1 348 ? 4.596 16.337 13.477 1.00 74.81 348 ASP A N 1
ATOM 2841 C CA . ASP A 1 348 ? 4.157 17.340 12.484 1.00 74.81 348 ASP A CA 1
ATOM 2842 C C . ASP A 1 348 ? 4.804 17.166 11.098 1.00 74.81 348 ASP A C 1
ATOM 2844 O O . ASP A 1 348 ? 5.575 17.998 10.630 1.00 74.81 348 ASP A O 1
ATOM 2848 N N . ALA A 1 349 ? 4.501 16.053 10.442 1.00 82.06 349 ALA A N 1
ATOM 2849 C CA . ALA A 1 349 ? 5.025 15.652 9.153 1.00 82.06 349 ALA A CA 1
ATOM 2850 C C . ALA A 1 349 ? 3.953 14.874 8.389 1.00 82.06 349 ALA A C 1
ATOM 2852 O O . ALA A 1 349 ? 3.187 14.108 8.977 1.00 82.06 349 ALA A O 1
ATOM 2853 N N . GLU A 1 350 ? 3.906 15.056 7.075 1.00 84.12 350 GLU A N 1
ATOM 2854 C CA . GLU A 1 350 ? 3.018 14.285 6.211 1.00 84.12 350 GLU A CA 1
ATOM 2855 C C . GLU A 1 350 ? 3.425 12.806 6.165 1.00 84.12 350 GLU A C 1
ATOM 2857 O O . GLU A 1 350 ? 4.596 12.471 5.957 1.00 84.12 350 GLU A O 1
ATOM 2862 N N . ILE A 1 351 ? 2.449 11.913 6.336 1.00 86.38 351 ILE A N 1
ATOM 2863 C CA . ILE A 1 351 ? 2.623 10.464 6.211 1.00 86.38 351 ILE A CA 1
ATOM 2864 C C . ILE A 1 351 ? 2.762 10.095 4.729 1.00 86.38 351 ILE A C 1
ATOM 2866 O O . ILE A 1 351 ? 1.819 10.253 3.958 1.00 86.38 351 ILE A O 1
ATOM 2870 N N . LYS A 1 352 ? 3.919 9.547 4.343 1.00 86.19 352 LYS A N 1
ATOM 2871 C CA . LYS A 1 352 ? 4.208 9.086 2.971 1.00 86.19 352 LYS A CA 1
ATOM 2872 C C . LYS A 1 352 ? 4.028 7.582 2.786 1.00 86.19 352 LYS A C 1
ATOM 2874 O O . LYS A 1 352 ? 4.020 7.092 1.661 1.00 86.19 352 LYS A O 1
ATOM 2879 N N . GLY A 1 353 ? 3.888 6.840 3.878 1.00 86.38 353 GLY A N 1
ATOM 2880 C CA . GLY A 1 353 ? 3.500 5.443 3.831 1.00 86.38 353 GLY A CA 1
ATOM 2881 C C . GLY A 1 353 ? 3.524 4.790 5.200 1.00 86.38 353 GLY A C 1
ATOM 2882 O O . GLY A 1 353 ? 3.997 5.357 6.190 1.00 86.38 353 GLY A O 1
ATOM 2883 N N . LEU A 1 354 ? 2.937 3.603 5.256 1.00 90.06 354 LEU A N 1
ATOM 2884 C CA . LEU A 1 354 ? 2.748 2.866 6.489 1.00 90.06 354 LEU A CA 1
ATOM 2885 C C . LEU A 1 354 ? 2.696 1.367 6.225 1.00 90.06 354 LEU A C 1
ATOM 2887 O O . LEU A 1 354 ? 2.376 0.924 5.122 1.00 90.06 354 LEU A O 1
ATOM 2891 N N . GLN A 1 355 ? 3.033 0.588 7.244 1.00 89.25 355 GLN A N 1
ATOM 2892 C CA . GLN A 1 355 ? 3.040 -0.858 7.163 1.00 89.25 355 GLN A CA 1
ATOM 2893 C C . GLN A 1 355 ? 2.906 -1.490 8.543 1.00 89.25 355 GLN A C 1
ATOM 2895 O O . GLN A 1 355 ? 3.645 -1.154 9.464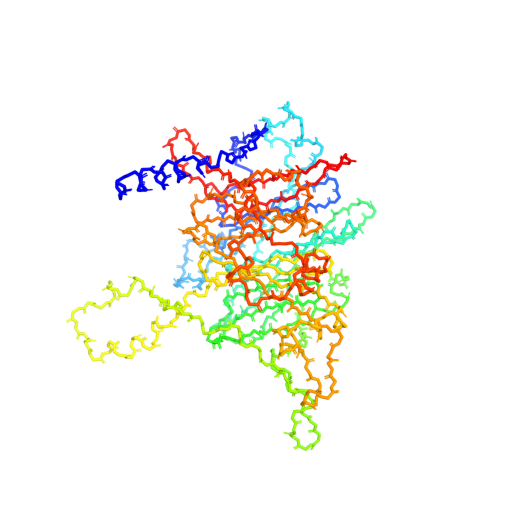 1.00 89.25 355 GLN A O 1
ATOM 2900 N N . GLN A 1 356 ? 2.000 -2.449 8.671 1.00 89.62 356 GLN A N 1
ATOM 2901 C CA . GLN A 1 356 ? 1.867 -3.291 9.852 1.00 89.62 356 GLN A CA 1
ATOM 2902 C C . GLN A 1 356 ? 2.677 -4.576 9.717 1.00 89.62 356 GLN A C 1
ATOM 2904 O O . GLN A 1 356 ? 2.924 -5.064 8.610 1.00 89.62 356 GLN A O 1
ATOM 2909 N N . ASN A 1 357 ? 3.068 -5.135 10.858 1.00 86.50 357 ASN A N 1
ATOM 2910 C CA . ASN A 1 357 ? 3.609 -6.486 10.913 1.00 86.50 357 ASN A CA 1
ATOM 2911 C C . ASN A 1 357 ? 2.492 -7.550 10.935 1.00 86.50 357 ASN A C 1
ATOM 2913 O O . ASN A 1 357 ? 1.305 -7.243 11.063 1.00 86.50 357 ASN A O 1
ATOM 2917 N N . ASP A 1 358 ? 2.889 -8.822 10.867 1.00 79.88 358 ASP A N 1
ATOM 2918 C CA . ASP A 1 358 ? 1.962 -9.954 10.728 1.00 79.88 358 ASP A CA 1
ATOM 2919 C C . ASP A 1 358 ? 0.967 -10.093 11.885 1.00 79.88 358 ASP A C 1
ATOM 2921 O O . ASP A 1 358 ? -0.169 -10.526 11.700 1.00 79.88 358 ASP A O 1
ATOM 2925 N N . LYS A 1 359 ? 1.394 -9.725 13.096 1.00 83.75 359 LYS A N 1
ATOM 2926 C CA . LYS A 1 359 ? 0.580 -9.817 14.315 1.00 83.75 359 LYS A CA 1
ATOM 2927 C C . LYS A 1 359 ? -0.295 -8.582 14.536 1.00 83.75 359 LYS A C 1
ATOM 2929 O O . LYS A 1 359 ? -1.083 -8.573 15.479 1.00 83.75 359 LYS A O 1
ATOM 2934 N N . ALA A 1 360 ? -0.161 -7.557 13.689 1.00 86.62 360 ALA A N 1
ATOM 2935 C CA . ALA A 1 360 ? -0.782 -6.243 13.851 1.00 86.62 360 ALA A CA 1
ATOM 2936 C C . ALA A 1 360 ? -0.494 -5.581 15.212 1.00 86.62 360 ALA A C 1
ATOM 2938 O O . ALA A 1 360 ? -1.273 -4.750 15.686 1.00 86.62 360 ALA A O 1
ATOM 2939 N N . ASP A 1 361 ? 0.623 -5.949 15.841 1.00 88.75 361 ASP A N 1
ATOM 2940 C CA . ASP A 1 361 ? 1.090 -5.389 17.107 1.00 88.75 361 ASP A CA 1
ATOM 2941 C C . ASP A 1 361 ? 2.228 -4.379 16.909 1.00 88.75 361 ASP A C 1
ATOM 2943 O O . ASP A 1 361 ? 2.556 -3.655 17.847 1.00 88.75 361 ASP A O 1
ATOM 2947 N N . MET A 1 362 ? 2.776 -4.261 15.694 1.00 90.56 362 MET A N 1
ATOM 2948 C CA . MET A 1 362 ? 3.701 -3.197 15.301 1.00 90.56 362 MET A CA 1
ATOM 2949 C C . MET A 1 362 ? 3.253 -2.494 14.019 1.00 90.56 362 MET A C 1
ATOM 2951 O O . MET A 1 362 ? 2.691 -3.108 13.110 1.00 90.56 362 MET A O 1
ATOM 2955 N N . LEU A 1 363 ? 3.531 -1.194 13.951 1.00 91.69 363 LEU A N 1
ATOM 2956 C CA . LEU A 1 363 ? 3.242 -0.319 12.820 1.00 91.69 363 LEU A CA 1
ATOM 2957 C C . LEU A 1 363 ? 4.472 0.543 12.536 1.00 91.69 363 LEU A C 1
ATOM 2959 O O . LEU A 1 363 ? 4.915 1.300 13.395 1.00 91.69 363 LEU A O 1
ATOM 2963 N N . ALA A 1 364 ? 4.999 0.447 11.322 1.00 91.81 364 ALA A N 1
ATOM 2964 C CA . ALA A 1 364 ? 5.994 1.355 10.786 1.00 91.81 364 ALA A CA 1
ATOM 2965 C C . ALA A 1 364 ? 5.279 2.433 9.977 1.00 91.81 364 ALA A C 1
ATOM 2967 O O . ALA A 1 364 ? 4.414 2.133 9.157 1.00 91.81 364 ALA A O 1
ATOM 2968 N N . LEU A 1 365 ? 5.656 3.682 10.194 1.00 91.25 365 LEU A N 1
ATOM 2969 C CA . LEU A 1 365 ? 5.131 4.841 9.491 1.00 91.25 365 LEU A CA 1
ATOM 2970 C C . LEU A 1 365 ? 6.307 5.699 9.057 1.00 91.25 365 LEU A C 1
ATOM 2972 O O . LEU A 1 365 ? 7.168 6.007 9.878 1.00 91.25 365 LEU A O 1
ATOM 2976 N N . TRP A 1 366 ? 6.359 6.095 7.790 1.00 91.56 366 TRP A N 1
ATOM 2977 C CA . TRP A 1 366 ? 7.393 7.001 7.302 1.00 91.56 366 TRP A CA 1
ATOM 2978 C C . TRP A 1 366 ? 6.813 8.282 6.728 1.00 91.56 366 TRP A C 1
ATOM 2980 O O . TRP A 1 366 ? 5.690 8.313 6.221 1.00 91.56 366 TRP A O 1
ATOM 2990 N N . THR A 1 367 ? 7.582 9.358 6.862 1.00 89.62 367 THR A N 1
ATOM 2991 C CA . THR A 1 367 ? 7.111 10.724 6.614 1.00 89.62 367 THR A CA 1
ATOM 2992 C C . THR A 1 367 ? 7.905 11.431 5.525 1.00 89.62 367 THR A C 1
ATOM 2994 O O . THR A 1 367 ? 8.962 10.956 5.110 1.00 89.62 367 THR A O 1
ATOM 2997 N N . GLU A 1 368 ? 7.423 12.603 5.104 1.00 84.38 368 GLU A N 1
ATOM 2998 C CA . GLU A 1 368 ? 8.112 13.503 4.164 1.00 84.38 368 GLU A CA 1
ATOM 2999 C C . GLU A 1 368 ? 9.532 13.894 4.612 1.00 84.38 368 GLU A C 1
ATOM 3001 O O . GLU A 1 368 ? 10.401 14.153 3.787 1.00 84.38 368 GLU A O 1
ATOM 3006 N N . PHE A 1 369 ? 9.809 13.869 5.921 1.00 84.75 369 PHE A N 1
ATOM 3007 C CA . PHE A 1 369 ? 11.141 14.141 6.473 1.00 84.75 369 PHE A CA 1
ATOM 3008 C C . PHE A 1 369 ? 12.035 12.904 6.558 1.00 84.75 369 PHE A C 1
ATOM 3010 O O . PHE A 1 369 ? 13.106 12.951 7.167 1.00 84.75 369 PHE A O 1
ATOM 3017 N N . ASN A 1 370 ? 11.619 11.786 5.963 1.00 85.75 370 ASN A N 1
ATOM 3018 C CA . ASN A 1 370 ? 12.415 10.568 5.875 1.00 85.75 370 ASN A CA 1
ATOM 3019 C C . ASN A 1 370 ? 12.781 9.959 7.240 1.00 85.75 370 ASN A C 1
ATOM 3021 O O . ASN A 1 370 ? 13.819 9.295 7.387 1.00 85.75 370 ASN A O 1
ATOM 3025 N N . TYR A 1 371 ? 11.902 10.159 8.223 1.00 87.50 371 TYR A N 1
ATOM 3026 C CA . TYR A 1 371 ? 11.875 9.417 9.479 1.00 87.50 371 TYR A CA 1
ATOM 3027 C C . TYR A 1 371 ? 11.037 8.152 9.317 1.00 87.50 371 TYR A C 1
ATOM 3029 O O . TYR A 1 371 ? 10.061 8.156 8.571 1.00 87.50 371 TYR A O 1
ATOM 3037 N N . VAL A 1 372 ? 11.397 7.090 10.041 1.00 89.81 372 VAL A N 1
ATOM 3038 C CA . VAL A 1 372 ? 10.524 5.923 10.240 1.00 89.81 372 VAL A CA 1
ATOM 3039 C C . VAL A 1 372 ? 10.158 5.839 11.715 1.00 89.81 372 VAL A C 1
ATOM 3041 O O . VAL A 1 372 ? 11.025 5.624 1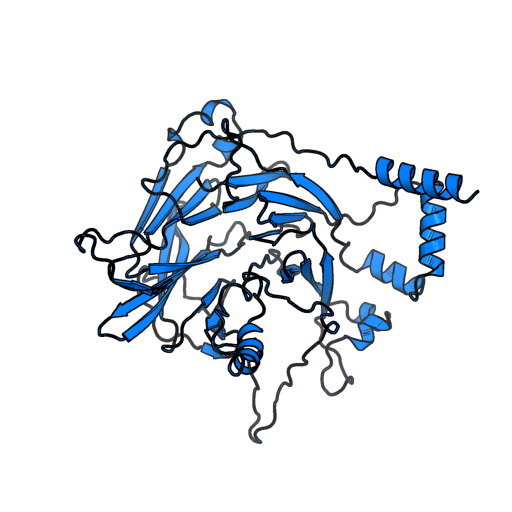2.558 1.00 89.81 372 VAL A O 1
ATOM 3044 N N . TYR A 1 373 ? 8.883 6.005 12.029 1.00 90.50 373 TYR A N 1
ATOM 3045 C CA . TYR A 1 373 ? 8.323 5.840 13.362 1.00 90.50 373 TYR A CA 1
ATOM 3046 C C . TYR A 1 373 ? 7.792 4.423 13.517 1.00 90.50 373 TYR A C 1
ATOM 3048 O O . TYR A 1 373 ? 7.023 3.952 12.681 1.00 90.50 373 TYR A O 1
ATOM 3056 N N . ILE A 1 374 ? 8.205 3.750 14.586 1.00 90.56 374 ILE A N 1
ATOM 3057 C CA . ILE A 1 374 ? 7.745 2.411 14.938 1.00 90.56 374 ILE A CA 1
ATOM 3058 C C . ILE A 1 374 ? 6.848 2.529 16.156 1.00 90.56 374 ILE A C 1
ATOM 3060 O O . ILE A 1 374 ? 7.290 2.908 17.243 1.00 90.56 374 ILE A O 1
ATOM 3064 N N . TYR A 1 375 ? 5.584 2.194 15.958 1.00 91.19 375 TYR A N 1
ATOM 3065 C CA . TYR A 1 375 ? 4.590 2.093 17.005 1.00 91.19 375 TYR A CA 1
ATOM 3066 C C . TYR A 1 375 ? 4.394 0.631 17.390 1.00 91.19 375 TYR A C 1
ATOM 3068 O O . TYR A 1 375 ? 4.372 -0.243 16.527 1.00 91.19 375 TYR A O 1
ATOM 3076 N N . GLY A 1 376 ? 4.205 0.381 18.680 1.00 90.75 376 GLY A N 1
ATOM 3077 C CA . GLY A 1 376 ? 3.869 -0.924 19.230 1.00 90.75 376 GLY A CA 1
ATOM 3078 C C . GLY A 1 376 ? 2.537 -0.895 19.973 1.00 90.75 376 GLY A C 1
ATOM 3079 O O . GLY A 1 376 ? 2.148 0.120 20.555 1.00 90.75 376 GLY A O 1
ATOM 3080 N N . ARG A 1 377 ? 1.835 -2.028 19.962 1.00 87.56 377 ARG A N 1
ATOM 3081 C CA . ARG A 1 377 ? 0.643 -2.313 20.767 1.00 87.56 377 ARG A CA 1
ATOM 3082 C C . ARG A 1 377 ? 0.983 -3.392 21.778 1.00 87.56 377 ARG A C 1
ATOM 3084 O O . ARG A 1 377 ? 0.761 -4.578 21.551 1.00 87.56 377 ARG A O 1
ATOM 3091 N N . LYS A 1 378 ? 1.502 -2.983 22.930 1.00 79.69 378 LYS A N 1
ATOM 3092 C CA . LYS A 1 378 ? 1.669 -3.888 24.070 1.00 79.69 378 LYS A CA 1
ATOM 3093 C C . LYS A 1 378 ? 0.487 -3.697 25.008 1.00 79.69 378 LYS A C 1
ATOM 3095 O O . LYS A 1 378 ? 0.223 -2.579 25.452 1.00 79.69 378 LYS A O 1
ATOM 3100 N N . LYS A 1 379 ? -0.225 -4.784 25.336 1.00 67.12 379 LYS A N 1
ATOM 3101 C CA . LYS A 1 379 ? -1.085 -4.769 26.527 1.00 67.12 379 LYS A CA 1
ATOM 3102 C C . LYS A 1 379 ? -0.163 -4.451 27.696 1.00 67.12 379 LYS A C 1
ATOM 3104 O O . LYS A 1 379 ? 0.865 -5.110 27.830 1.00 67.12 379 LYS A O 1
ATOM 3109 N N . GLN A 1 380 ? -0.470 -3.407 28.465 1.00 56.94 380 GLN A N 1
ATOM 3110 C CA . GLN A 1 380 ? 0.354 -3.038 29.610 1.00 56.94 380 GLN A CA 1
ATOM 3111 C C . GLN A 1 380 ? 0.487 -4.264 30.516 1.00 56.94 380 GLN A C 1
ATOM 3113 O O . GLN A 1 380 ? -0.467 -4.656 31.186 1.00 56.94 380 GLN A O 1
ATOM 3118 N N . GLU A 1 381 ? 1.665 -4.883 30.534 1.00 50.69 381 GLU A N 1
ATOM 3119 C CA . GLU A 1 381 ? 2.022 -5.761 31.635 1.00 50.69 381 GLU A CA 1
ATOM 3120 C C . GLU A 1 381 ? 1.967 -4.893 32.888 1.00 50.69 381 GLU A C 1
ATOM 3122 O O . GLU A 1 381 ? 2.476 -3.767 32.878 1.00 50.69 381 GLU A O 1
ATOM 3127 N N . HIS A 1 382 ? 1.288 -5.366 33.935 1.00 47.62 382 HIS A N 1
ATOM 3128 C CA . HIS A 1 382 ? 1.225 -4.669 35.214 1.00 47.62 382 HIS A CA 1
ATOM 3129 C C . HIS A 1 382 ? 2.651 -4.387 35.699 1.00 47.62 382 HIS A C 1
ATOM 3131 O O . HIS A 1 382 ? 3.285 -5.226 36.337 1.00 47.62 382 HIS A O 1
ATOM 3137 N N . LYS A 1 383 ? 3.172 -3.193 35.395 1.00 44.69 383 LYS A N 1
ATOM 3138 C CA . LYS A 1 383 ? 4.399 -2.707 36.011 1.00 44.69 383 LYS A CA 1
ATOM 3139 C C . LYS A 1 383 ? 4.127 -2.637 37.515 1.00 44.69 383 LYS A C 1
ATOM 3141 O O . LYS A 1 383 ? 3.074 -2.122 37.901 1.00 44.69 383 LYS A O 1
ATOM 3146 N N . PRO A 1 384 ? 5.036 -3.141 38.366 1.00 44.25 384 PRO A N 1
ATOM 3147 C CA . PRO A 1 384 ? 4.896 -2.972 39.803 1.00 44.25 384 PRO A CA 1
ATOM 3148 C C . PRO A 1 384 ? 4.772 -1.475 40.105 1.00 44.25 384 PRO A C 1
ATOM 3150 O O . PRO A 1 384 ? 5.554 -0.665 39.603 1.00 44.25 384 PRO A O 1
ATOM 3153 N N . GLU A 1 385 ? 3.730 -1.116 40.854 1.00 45.81 385 GLU A N 1
ATOM 3154 C CA . GLU A 1 385 ? 3.306 0.268 41.067 1.00 45.81 385 GLU A CA 1
ATOM 3155 C C . GLU A 1 385 ? 4.457 1.132 41.610 1.00 45.81 385 GLU A C 1
ATOM 3157 O O . GLU A 1 385 ? 4.903 0.958 42.745 1.00 45.81 385 GLU A O 1
ATOM 3162 N N . SER A 1 386 ? 4.913 2.109 40.823 1.00 50.41 386 SER A N 1
ATOM 3163 C CA . SER A 1 386 ? 5.708 3.222 41.345 1.00 50.41 386 SER A CA 1
ATOM 3164 C C . SER A 1 386 ? 4.768 4.296 41.913 1.00 50.41 386 SER A C 1
ATOM 3166 O O . SER A 1 386 ? 3.619 4.417 41.483 1.00 50.41 386 SER A O 1
ATOM 3168 N N . MET A 1 387 ? 5.228 5.100 42.881 1.00 46.47 387 MET A N 1
ATOM 3169 C CA . MET A 1 387 ? 4.403 6.159 43.497 1.00 46.47 387 MET A CA 1
ATOM 3170 C C . MET A 1 387 ? 3.845 7.182 42.490 1.00 46.47 387 MET A C 1
ATOM 3172 O O . MET A 1 387 ? 2.775 7.734 42.733 1.00 46.47 387 MET A O 1
ATOM 3176 N N . LEU A 1 388 ? 4.521 7.391 41.354 1.00 47.81 388 LEU A N 1
ATOM 3177 C CA . LEU A 1 388 ? 4.041 8.240 40.256 1.00 47.81 388 LEU A CA 1
ATOM 3178 C C . LEU A 1 388 ? 2.778 7.665 39.590 1.00 47.81 388 LEU A C 1
ATOM 3180 O O . LEU A 1 388 ? 1.827 8.403 39.358 1.00 47.81 388 LEU A O 1
ATOM 3184 N N . GLY A 1 389 ? 2.692 6.339 39.431 1.00 55.06 389 GLY A N 1
ATOM 3185 C CA . GLY A 1 389 ? 1.526 5.681 38.834 1.00 55.06 389 GLY A CA 1
ATOM 3186 C C . GLY A 1 389 ? 0.238 5.799 39.656 1.00 55.06 389 GLY A C 1
ATOM 3187 O O . GLY A 1 389 ? -0.846 5.661 39.101 1.00 55.06 389 GLY A O 1
ATOM 3188 N N . LYS A 1 390 ? 0.318 6.089 40.966 1.00 54.94 390 LYS A N 1
ATOM 3189 C CA . LYS A 1 390 ? -0.870 6.324 41.810 1.00 54.94 390 LYS A CA 1
ATOM 3190 C C . LYS A 1 390 ? -1.476 7.711 41.603 1.00 54.94 390 LYS A C 1
ATOM 3192 O O . LYS A 1 390 ? -2.690 7.846 41.715 1.00 54.94 390 LYS A O 1
ATOM 3197 N N . ILE A 1 391 ? -0.649 8.715 41.310 1.00 50.28 391 ILE A N 1
ATOM 3198 C CA . ILE A 1 391 ? -1.099 10.090 41.057 1.00 50.28 391 ILE A CA 1
ATOM 3199 C C . ILE A 1 391 ? -1.739 10.172 39.669 1.00 50.28 391 ILE A C 1
ATOM 3201 O O . ILE A 1 391 ? -2.844 10.695 39.558 1.00 50.28 391 ILE A O 1
ATOM 3205 N N . ASP A 1 392 ? -1.124 9.554 38.657 1.00 51.97 392 ASP A N 1
ATOM 3206 C CA . ASP A 1 392 ? -1.683 9.495 37.299 1.00 51.97 392 ASP A CA 1
ATOM 3207 C C . ASP A 1 392 ? -3.035 8.766 37.280 1.00 51.97 392 ASP A C 1
ATOM 3209 O O . ASP A 1 392 ? -4.015 9.289 36.756 1.00 51.97 392 ASP A O 1
ATOM 3213 N N . ARG A 1 393 ? -3.157 7.628 37.985 1.00 55.50 393 ARG A N 1
ATOM 3214 C CA . ARG A 1 393 ? -4.443 6.919 38.128 1.00 55.50 393 ARG A CA 1
ATOM 3215 C C . ARG A 1 393 ? -5.513 7.748 38.827 1.00 55.50 393 ARG A C 1
ATOM 3217 O O . ARG A 1 393 ? -6.693 7.564 38.550 1.00 55.50 393 ARG A O 1
ATOM 3224 N N . TRP A 1 394 ? -5.118 8.593 39.776 1.00 54.69 394 TRP A N 1
ATOM 3225 C CA . TRP A 1 394 ? -6.044 9.440 40.522 1.00 54.69 394 TRP A CA 1
ATOM 3226 C C . TRP A 1 394 ? -6.547 10.604 39.664 1.00 54.69 394 TRP A C 1
ATOM 3228 O O . TRP A 1 394 ? -7.733 10.923 39.715 1.00 54.69 394 TRP A O 1
ATOM 3238 N N . ILE A 1 395 ? -5.669 11.184 38.840 1.00 52.22 395 ILE A N 1
ATOM 3239 C CA . ILE A 1 395 ? -6.011 12.216 37.854 1.00 52.22 395 ILE A CA 1
ATOM 3240 C C . ILE A 1 395 ? -6.923 11.628 36.769 1.00 52.22 395 ILE A C 1
ATOM 3242 O O . ILE A 1 395 ? -7.977 12.199 36.498 1.00 52.22 395 ILE A O 1
ATOM 3246 N N . ASP A 1 396 ? -6.593 10.450 36.234 1.00 53.81 396 ASP A N 1
ATOM 3247 C CA . ASP A 1 396 ? -7.437 9.745 35.265 1.00 53.81 396 ASP A CA 1
ATOM 3248 C C . ASP A 1 396 ? -8.794 9.363 35.865 1.00 53.81 396 ASP A C 1
ATOM 3250 O O . ASP A 1 396 ? -9.824 9.560 35.232 1.00 53.81 396 ASP A O 1
ATOM 3254 N N . TYR A 1 397 ? -8.836 8.879 37.110 1.00 52.00 397 TYR A N 1
ATOM 3255 C CA . TYR A 1 397 ? -10.089 8.540 37.792 1.00 52.00 397 TYR A CA 1
ATOM 3256 C C . TYR A 1 397 ? -11.004 9.759 37.978 1.00 52.00 397 TYR A C 1
ATOM 3258 O O . TYR A 1 397 ? -12.218 9.642 37.835 1.00 52.00 397 TYR A O 1
ATOM 3266 N N . TRP A 1 398 ? -10.435 10.931 38.270 1.00 50.88 398 TRP A N 1
ATOM 3267 C CA . TRP A 1 398 ? -11.201 12.169 38.445 1.00 50.88 398 TRP A CA 1
ATOM 3268 C C . TRP A 1 398 ? -11.653 12.809 37.131 1.00 50.88 398 TRP A C 1
ATOM 3270 O O . TRP A 1 398 ? -12.694 13.466 37.105 1.00 50.88 398 TRP A O 1
ATOM 3280 N N . LEU A 1 399 ? -10.871 12.656 36.061 1.00 47.88 399 LEU A N 1
ATOM 3281 C CA . LEU A 1 399 ? -11.151 13.263 34.757 1.00 47.88 399 LEU A CA 1
ATOM 3282 C C . LEU A 1 399 ? -11.905 12.328 33.804 1.00 47.88 399 LEU A C 1
ATOM 3284 O O . LEU A 1 399 ? -12.476 12.798 32.820 1.00 47.88 399 LEU A O 1
ATOM 3288 N N . SER A 1 400 ? -11.923 11.021 34.069 1.00 55.06 400 SER A N 1
ATOM 3289 C CA . SER A 1 400 ? -12.594 10.063 33.197 1.00 55.06 400 SER A CA 1
ATOM 3290 C C . SER A 1 400 ? -14.094 9.989 33.494 1.00 55.06 400 SER A C 1
ATOM 3292 O O . SER A 1 400 ? -14.525 9.705 34.606 1.00 55.06 400 SER A O 1
ATOM 3294 N N . GLU A 1 401 ? -14.913 10.206 32.466 1.00 62.72 401 GLU A N 1
ATOM 3295 C CA . GLU A 1 401 ? -16.364 9.957 32.509 1.00 62.72 401 GLU A CA 1
ATOM 3296 C C . GLU A 1 401 ? -16.720 8.453 32.483 1.00 62.72 401 GLU A C 1
ATOM 3298 O O . GLU A 1 401 ? -17.896 8.093 32.443 1.00 62.72 401 GLU A O 1
ATOM 3303 N N . THR A 1 402 ? -15.718 7.576 32.419 1.00 66.56 402 THR A N 1
ATOM 3304 C CA . THR A 1 402 ? -15.844 6.123 32.249 1.00 66.56 402 THR A CA 1
ATOM 3305 C C . THR A 1 402 ? -15.845 5.409 33.593 1.00 66.56 402 THR A C 1
ATOM 3307 O O . THR A 1 402 ? -14.985 5.641 34.440 1.00 66.56 402 THR A O 1
ATOM 3310 N N . SER A 1 403 ? -16.798 4.500 33.787 1.00 78.44 403 SER A N 1
ATOM 3311 C CA . SER A 1 403 ? -16.869 3.687 35.009 1.00 78.44 403 SER A CA 1
ATOM 3312 C C . SER A 1 403 ? -15.696 2.695 35.118 1.00 78.44 403 SER A C 1
ATOM 3314 O O . SER A 1 403 ? -15.111 2.297 34.111 1.00 78.44 403 SER A O 1
ATOM 3316 N N . GLU A 1 404 ? -15.360 2.230 36.332 1.00 78.56 404 GLU A N 1
ATOM 3317 C CA . GLU A 1 404 ? -14.307 1.209 36.514 1.00 78.56 404 GLU A CA 1
ATOM 3318 C C . GLU A 1 404 ? -14.603 -0.099 35.76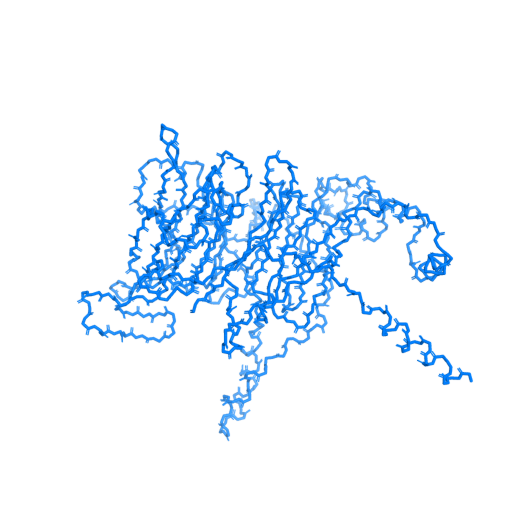4 1.00 78.56 404 GLU A C 1
ATOM 3320 O O . GLU A 1 404 ? -13.681 -0.776 35.305 1.00 78.56 404 GLU A O 1
ATOM 3325 N N . GLU A 1 405 ? -15.880 -0.470 35.655 1.00 80.69 405 GLU A N 1
ATOM 3326 C CA . GLU A 1 405 ? -16.305 -1.640 34.888 1.00 80.69 405 GLU A CA 1
ATOM 3327 C C . GLU A 1 405 ? -16.050 -1.440 33.393 1.00 80.69 405 GLU A C 1
ATOM 3329 O O . GLU A 1 405 ? -15.473 -2.324 32.760 1.00 80.69 405 GLU A O 1
ATOM 3334 N N . GLU A 1 406 ? -16.401 -0.273 32.841 1.00 81.38 406 GLU A N 1
ATOM 3335 C CA . GLU A 1 406 ? -16.094 0.078 31.449 1.00 81.38 406 GLU A CA 1
ATOM 3336 C C . GLU A 1 406 ? -14.584 0.066 31.203 1.00 81.38 406 GLU A C 1
ATOM 3338 O O . GLU A 1 406 ? -14.141 -0.565 30.248 1.00 81.38 406 GLU A O 1
ATOM 3343 N N . ARG A 1 407 ? -13.779 0.635 32.109 1.00 79.88 407 ARG A N 1
ATOM 3344 C CA . ARG A 1 407 ? -12.315 0.633 31.969 1.00 79.88 407 ARG A CA 1
ATOM 3345 C C . ARG A 1 407 ? -11.731 -0.780 31.966 1.00 79.88 407 ARG A C 1
ATOM 3347 O O . ARG A 1 407 ? -10.873 -1.088 31.147 1.00 79.88 407 ARG A O 1
ATOM 3354 N N . LYS A 1 408 ? -12.213 -1.671 32.841 1.00 82.75 408 LYS A N 1
ATOM 3355 C CA . LYS A 1 408 ? -11.788 -3.085 32.847 1.00 82.75 408 LYS A CA 1
ATOM 3356 C C . LYS A 1 408 ? -12.175 -3.800 31.555 1.00 82.75 408 LYS A C 1
ATOM 3358 O O . LYS A 1 408 ? -11.399 -4.617 31.060 1.00 82.75 408 LYS A O 1
ATOM 3363 N N . LEU A 1 409 ? -13.365 -3.525 31.016 1.00 84.75 409 LEU A N 1
ATOM 3364 C CA . LEU A 1 409 ? -13.795 -4.083 29.733 1.00 84.75 409 LEU A CA 1
ATOM 3365 C C . LEU A 1 409 ? -12.920 -3.564 28.585 1.00 84.75 409 LEU A C 1
ATOM 3367 O O . LEU A 1 409 ? -12.500 -4.365 27.751 1.00 84.75 409 LEU A O 1
ATOM 3371 N N . GLU A 1 410 ? -12.594 -2.272 28.582 1.00 81.12 410 GLU A N 1
ATOM 3372 C CA . GLU A 1 410 ? -11.673 -1.660 27.622 1.00 81.12 410 GLU A CA 1
ATOM 3373 C C . GLU A 1 410 ? -10.278 -2.291 27.702 1.00 81.12 410 GLU A C 1
ATOM 3375 O O . GLU A 1 410 ? -9.808 -2.863 26.723 1.00 81.12 410 GLU A O 1
ATOM 3380 N N . GLU A 1 411 ? -9.653 -2.319 28.879 1.00 80.69 411 GLU A N 1
ATOM 3381 C CA . GLU A 1 411 ? -8.324 -2.918 29.085 1.00 80.69 411 GLU A CA 1
ATOM 3382 C C . GLU A 1 411 ? -8.264 -4.403 28.670 1.00 80.69 411 GLU A C 1
ATOM 3384 O O . GLU A 1 411 ? -7.246 -4.886 28.165 1.00 80.69 411 GLU A O 1
ATOM 3389 N N . THR A 1 412 ? -9.356 -5.147 28.874 1.00 83.44 412 THR A N 1
ATOM 3390 C CA . THR A 1 412 ? -9.388 -6.592 28.608 1.00 83.44 412 THR A CA 1
ATOM 3391 C C . THR A 1 412 ? -9.620 -6.902 27.130 1.00 83.44 412 THR A C 1
ATOM 3393 O O . THR A 1 412 ? -8.921 -7.752 26.560 1.00 83.44 412 THR A O 1
ATOM 3396 N N . TYR A 1 413 ? -10.607 -6.243 26.519 1.00 84.12 413 TYR A N 1
ATOM 3397 C CA . TYR A 1 413 ? -11.182 -6.656 25.237 1.00 84.12 413 TYR A CA 1
ATOM 3398 C C . TYR A 1 413 ? -10.880 -5.717 24.077 1.00 84.12 413 TYR A C 1
ATOM 3400 O O . TYR A 1 413 ? -11.013 -6.139 22.930 1.00 84.12 413 TYR A O 1
ATOM 3408 N N . PHE A 1 414 ? -10.479 -4.475 24.342 1.00 83.94 414 PHE A N 1
ATOM 3409 C CA . PHE A 1 414 ? -10.154 -3.536 23.281 1.00 83.94 414 PHE A CA 1
ATOM 3410 C C . PHE A 1 414 ? -8.685 -3.693 22.873 1.00 83.94 414 PHE A C 1
ATOM 3412 O O . PHE A 1 414 ? -7.848 -4.131 23.673 1.00 83.94 414 PHE A O 1
ATOM 3419 N N . PRO A 1 415 ? -8.353 -3.376 21.611 1.00 85.69 415 PRO A N 1
ATOM 3420 C CA . PRO A 1 415 ? -6.965 -3.323 21.181 1.00 85.69 415 PRO A CA 1
ATOM 3421 C C . PRO A 1 415 ? -6.198 -2.307 22.034 1.00 85.69 415 PRO A C 1
ATOM 3423 O O . PRO A 1 415 ? -6.699 -1.222 22.344 1.00 85.69 415 PRO A O 1
ATOM 3426 N N . ALA A 1 416 ? -4.968 -2.662 22.410 1.00 87.25 416 ALA A N 1
ATOM 3427 C CA . ALA A 1 416 ? -4.080 -1.723 23.080 1.00 87.25 416 ALA A CA 1
ATOM 3428 C C . ALA A 1 416 ? -3.824 -0.513 22.160 1.00 87.25 416 ALA A C 1
ATOM 3430 O O . ALA A 1 416 ? -3.730 -0.685 20.940 1.00 87.25 416 ALA A O 1
ATOM 3431 N N . PRO A 1 417 ? -3.709 0.708 22.706 1.00 87.06 417 PRO A N 1
ATOM 3432 C CA . PRO A 1 417 ? -3.410 1.874 21.891 1.00 87.06 417 PRO A CA 1
ATOM 3433 C C . PRO A 1 417 ? -2.002 1.773 21.290 1.00 87.06 417 PRO A C 1
ATOM 3435 O O . PRO A 1 417 ? -1.100 1.208 21.910 1.00 87.06 417 PRO A O 1
ATOM 3438 N N . TRP A 1 418 ? -1.802 2.353 20.103 1.00 89.38 418 TRP A N 1
ATOM 3439 C CA . TRP A 1 418 ? -0.460 2.514 19.540 1.00 89.38 418 TRP A CA 1
ATOM 3440 C C . TRP A 1 418 ? 0.379 3.432 20.423 1.00 89.38 418 TRP A C 1
ATOM 3442 O O . TRP A 1 418 ? -0.030 4.550 20.737 1.00 89.38 418 TRP A O 1
ATOM 3452 N N . GLN A 1 419 ? 1.567 2.968 20.790 1.00 89.00 419 GLN A N 1
ATOM 3453 C CA . GLN A 1 419 ? 2.563 3.749 21.510 1.00 89.00 419 GLN A CA 1
ATOM 3454 C C . GLN A 1 419 ? 3.818 3.846 20.659 1.00 89.00 419 GLN A C 1
ATOM 3456 O O . GLN A 1 419 ? 4.273 2.840 20.121 1.00 89.00 419 GLN A O 1
ATOM 3461 N N . LEU A 1 420 ? 4.364 5.054 20.518 1.00 87.62 420 LEU A N 1
ATOM 3462 C CA . LEU A 1 420 ? 5.622 5.246 19.811 1.00 87.62 420 LEU A CA 1
ATOM 3463 C C . LEU A 1 420 ? 6.735 4.554 20.604 1.00 87.62 420 LEU A C 1
ATOM 3465 O O . LEU A 1 420 ? 7.051 4.964 21.719 1.00 87.62 420 LEU A O 1
ATOM 3469 N N . GLU A 1 421 ? 7.318 3.504 20.037 1.00 85.81 421 GLU A N 1
ATOM 3470 C CA . GLU A 1 421 ? 8.421 2.777 20.668 1.00 85.81 421 GLU A CA 1
ATOM 3471 C C . GLU A 1 421 ? 9.773 3.315 20.205 1.00 85.81 421 GLU A C 1
ATOM 3473 O O . GLU A 1 421 ? 10.745 3.313 20.963 1.00 85.81 421 GLU A O 1
ATOM 3478 N N . MET A 1 422 ? 9.846 3.769 18.952 1.00 84.12 422 MET A N 1
ATOM 3479 C CA . MET A 1 422 ? 11.112 4.092 18.309 1.00 84.12 422 MET A CA 1
ATOM 3480 C C . MET A 1 422 ? 10.931 5.057 17.138 1.00 84.12 422 MET A C 1
ATOM 3482 O O . MET A 1 422 ? 9.936 5.014 16.419 1.00 84.12 422 MET A O 1
ATOM 3486 N N . ALA A 1 423 ? 11.948 5.887 16.910 1.00 85.31 423 ALA A N 1
ATOM 3487 C CA . ALA A 1 423 ? 12.092 6.697 15.709 1.00 85.31 423 ALA A CA 1
ATOM 3488 C C . ALA A 1 423 ? 13.466 6.442 15.072 1.00 85.31 423 ALA A C 1
ATOM 3490 O O . ALA A 1 423 ? 14.510 6.540 15.724 1.00 85.31 423 ALA A O 1
ATOM 3491 N N . ILE A 1 424 ? 13.464 6.116 13.783 1.00 83.38 424 ILE A N 1
ATOM 3492 C CA . ILE A 1 424 ? 14.657 5.925 12.961 1.00 83.38 424 ILE A CA 1
ATOM 3493 C C . ILE A 1 424 ? 14.865 7.207 12.163 1.00 83.38 424 ILE A C 1
ATOM 3495 O O . ILE A 1 424 ? 14.049 7.558 11.308 1.00 83.38 424 ILE A O 1
ATOM 3499 N N . SER A 1 425 ? 15.952 7.914 12.459 1.00 81.69 425 SER A N 1
ATOM 3500 C CA . SER A 1 425 ? 16.311 9.152 11.776 1.00 81.69 425 SER A CA 1
ATOM 3501 C C . SER A 1 425 ? 16.757 8.902 10.328 1.00 81.69 425 SER A C 1
ATOM 3503 O O . SER A 1 425 ? 17.218 7.805 9.988 1.00 81.69 425 SER A O 1
ATOM 3505 N N . PRO A 1 426 ? 16.624 9.907 9.444 1.00 81.31 426 PRO A N 1
ATOM 3506 C CA . PRO A 1 426 ? 17.160 9.827 8.096 1.00 81.31 426 PRO A CA 1
ATOM 3507 C C . PRO A 1 426 ? 18.676 9.636 8.107 1.00 81.31 426 PRO A C 1
ATOM 3509 O O . PRO A 1 426 ? 19.405 10.323 8.825 1.00 81.31 426 PRO A O 1
ATOM 3512 N N . ILE A 1 427 ? 19.153 8.736 7.249 1.00 73.38 427 ILE A N 1
ATOM 3513 C CA . ILE A 1 427 ? 20.581 8.593 6.975 1.00 73.38 427 ILE A CA 1
ATOM 3514 C C . ILE A 1 427 ? 20.962 9.693 5.988 1.00 73.38 427 ILE A C 1
ATOM 3516 O O . ILE A 1 427 ? 20.435 9.747 4.875 1.00 73.38 427 ILE A O 1
ATOM 3520 N N . LYS A 1 428 ? 21.864 10.573 6.416 1.00 74.94 428 LYS A N 1
ATOM 3521 C CA . LYS A 1 428 ? 22.489 11.568 5.547 1.00 74.94 428 LYS A CA 1
ATOM 3522 C C . LYS A 1 428 ? 23.647 10.918 4.804 1.00 74.94 428 LYS A C 1
ATOM 3524 O O . LYS A 1 428 ? 24.402 10.149 5.402 1.00 74.94 428 LYS A O 1
ATOM 3529 N N . ASP A 1 429 ? 23.781 11.212 3.519 1.00 69.19 429 ASP A N 1
ATOM 3530 C CA . ASP A 1 429 ? 24.967 10.813 2.770 1.00 69.19 429 ASP A CA 1
ATOM 3531 C C . ASP A 1 429 ? 26.206 11.630 3.190 1.00 69.19 429 ASP A C 1
ATOM 3533 O O . ASP A 1 429 ? 26.150 12.496 4.070 1.00 69.19 429 ASP A O 1
ATOM 3537 N N . ILE A 1 430 ? 27.346 11.357 2.550 1.00 60.06 430 ILE A N 1
ATOM 3538 C CA . ILE A 1 430 ? 28.613 12.063 2.804 1.00 60.06 430 ILE A CA 1
ATOM 3539 C C . ILE A 1 430 ? 28.539 13.579 2.540 1.00 60.06 430 ILE A C 1
ATOM 3541 O O . ILE A 1 430 ? 29.399 14.316 3.017 1.00 60.06 430 ILE A O 1
ATOM 3545 N N . TYR A 1 431 ? 27.524 14.047 1.807 1.00 64.12 431 TYR A N 1
ATOM 3546 C CA . TYR A 1 431 ? 27.274 15.453 1.492 1.00 64.12 431 TYR A CA 1
ATOM 3547 C C . TYR A 1 431 ? 26.161 16.064 2.355 1.00 64.12 431 TYR A C 1
ATOM 3549 O O . TYR A 1 431 ? 25.820 17.234 2.186 1.00 64.12 431 TYR A O 1
ATOM 3557 N N . GLY A 1 432 ? 25.607 15.306 3.305 1.00 69.25 432 GLY A N 1
ATOM 3558 C CA . GLY A 1 432 ? 24.519 15.760 4.164 1.00 69.25 432 GLY A CA 1
ATOM 3559 C C . GLY A 1 432 ? 23.131 15.671 3.524 1.00 69.25 432 GLY A C 1
ATOM 3560 O O . GLY A 1 432 ? 22.164 16.095 4.161 1.00 69.25 432 GLY A O 1
ATOM 3561 N N . VAL A 1 433 ? 23.013 15.128 2.308 1.00 73.56 433 VAL A N 1
ATOM 3562 C CA . VAL A 1 433 ? 21.746 14.984 1.585 1.00 73.56 433 VAL A CA 1
ATOM 3563 C C . VAL A 1 433 ? 20.970 13.809 2.168 1.00 73.56 433 VAL A C 1
ATOM 3565 O O . VAL A 1 433 ? 21.495 12.710 2.363 1.00 73.56 433 VAL A O 1
ATOM 3568 N N . VAL A 1 434 ? 19.701 14.060 2.481 1.00 75.38 434 VAL A N 1
ATOM 3569 C CA . VAL A 1 434 ? 18.771 13.037 2.954 1.00 75.38 434 VAL A CA 1
ATOM 3570 C C . VAL A 1 434 ? 18.109 12.398 1.743 1.00 75.38 434 VAL A C 1
ATOM 3572 O O . VAL A 1 434 ? 17.535 13.098 0.917 1.00 75.38 434 VAL A O 1
ATOM 3575 N N . LYS A 1 435 ? 18.181 11.070 1.656 1.00 73.50 435 LYS A N 1
ATOM 3576 C CA . LYS A 1 435 ? 17.509 10.310 0.601 1.00 73.50 435 LYS A CA 1
ATOM 3577 C C . LYS A 1 435 ? 16.087 9.930 0.998 1.00 73.50 435 LYS A C 1
ATOM 3579 O O . LYS A 1 435 ? 15.875 9.436 2.116 1.00 73.50 435 LYS A O 1
ATOM 3584 N N . ASP A 1 436 ? 15.171 10.076 0.045 1.00 77.88 436 ASP A N 1
ATOM 3585 C CA . ASP A 1 436 ? 13.756 9.782 0.244 1.00 77.88 436 ASP A CA 1
ATOM 3586 C C . ASP A 1 436 ? 13.510 8.311 0.539 1.00 77.88 436 ASP A C 1
ATOM 3588 O O . ASP A 1 436 ? 14.099 7.441 -0.093 1.00 77.88 436 ASP A O 1
ATOM 3592 N N . ILE A 1 437 ? 12.650 8.009 1.507 1.00 80.75 437 ILE A N 1
ATOM 3593 C CA . ILE A 1 437 ? 12.249 6.633 1.804 1.00 80.75 437 ILE A CA 1
ATOM 3594 C C . ILE A 1 437 ? 11.304 6.156 0.713 1.00 80.75 437 ILE A C 1
ATOM 3596 O O . ILE A 1 437 ? 10.190 6.653 0.591 1.00 80.75 437 ILE A O 1
ATOM 3600 N N . GLY A 1 438 ? 11.721 5.136 -0.035 1.00 73.19 438 GLY A N 1
ATOM 3601 C CA . GLY A 1 438 ? 10.830 4.464 -0.975 1.00 73.19 438 GLY A CA 1
ATOM 3602 C C . GLY A 1 438 ? 9.836 3.555 -0.253 1.00 73.19 438 GLY A C 1
ATOM 3603 O O . GLY A 1 438 ? 8.642 3.588 -0.531 1.00 73.19 438 GLY A O 1
ATOM 3604 N N . THR A 1 439 ? 10.329 2.737 0.682 1.00 79.81 439 THR A N 1
ATOM 3605 C CA . THR A 1 439 ? 9.513 1.747 1.399 1.00 79.81 439 THR A CA 1
ATOM 3606 C C . THR A 1 439 ? 10.198 1.289 2.684 1.00 79.81 439 THR A C 1
ATOM 3608 O O . THR A 1 439 ? 11.433 1.226 2.752 1.00 79.81 439 THR A O 1
ATOM 3611 N N . ALA A 1 440 ? 9.389 0.899 3.670 1.00 83.00 440 ALA A N 1
ATOM 3612 C CA . ALA A 1 440 ? 9.817 0.067 4.789 1.00 83.00 440 ALA A CA 1
ATOM 3613 C C . ALA A 1 440 ? 9.169 -1.329 4.705 1.00 83.00 440 ALA A C 1
ATOM 3615 O O . ALA A 1 440 ? 8.098 -1.459 4.113 1.00 83.00 440 ALA A O 1
ATOM 3616 N N . LEU A 1 441 ? 9.846 -2.362 5.219 1.00 82.44 441 LEU A N 1
ATOM 3617 C CA . LEU A 1 441 ? 9.346 -3.742 5.287 1.00 82.44 441 LEU A CA 1
ATOM 3618 C C . LEU A 1 441 ? 9.642 -4.363 6.659 1.00 82.44 441 LEU A C 1
ATOM 3620 O O . LEU A 1 441 ? 10.816 -4.470 7.015 1.00 82.44 441 LEU A O 1
ATOM 3624 N N . PHE A 1 442 ? 8.628 -4.831 7.388 1.00 82.81 442 PHE A N 1
ATOM 3625 C CA . PHE A 1 442 ? 8.839 -5.760 8.503 1.00 82.81 442 PHE A CA 1
ATOM 3626 C C . PHE A 1 442 ? 9.128 -7.174 7.999 1.00 82.81 442 PHE A C 1
ATOM 3628 O O . PHE A 1 442 ? 8.478 -7.659 7.075 1.00 82.81 442 PHE A O 1
ATOM 3635 N N . TRP A 1 443 ? 10.063 -7.867 8.644 1.00 76.44 443 TRP A N 1
ATOM 3636 C CA . TRP A 1 443 ? 10.238 -9.305 8.456 1.00 76.44 443 TRP A CA 1
ATOM 3637 C C . TRP A 1 443 ? 10.657 -9.981 9.763 1.00 76.44 443 TRP A C 1
ATOM 3639 O O . TRP A 1 443 ? 11.172 -9.330 10.673 1.00 76.44 443 TRP A O 1
ATOM 3649 N N . SER A 1 444 ? 10.434 -11.291 9.862 1.00 70.75 444 SER A N 1
ATOM 3650 C CA . SER A 1 444 ? 10.908 -12.119 10.975 1.00 70.75 444 SER A CA 1
ATOM 3651 C C . SER A 1 444 ? 11.833 -13.228 10.474 1.00 70.75 444 SER A C 1
ATOM 3653 O O . SER A 1 444 ? 11.691 -13.679 9.336 1.00 70.75 444 SER A O 1
ATOM 3655 N N . ASP A 1 445 ? 12.819 -13.621 11.284 1.00 69.62 445 ASP A N 1
ATOM 3656 C CA . ASP A 1 445 ? 13.601 -14.839 11.036 1.00 69.62 445 ASP A CA 1
ATOM 3657 C C . ASP A 1 445 ? 12.931 -16.072 11.674 1.00 69.62 445 ASP A C 1
ATOM 3659 O O . ASP A 1 445 ? 11.959 -15.956 12.422 1.00 69.62 445 ASP A O 1
ATOM 3663 N N . ASP A 1 446 ? 13.469 -17.268 11.415 1.00 70.38 446 ASP A N 1
ATOM 3664 C CA . ASP A 1 446 ? 12.964 -18.529 11.991 1.00 70.38 446 ASP A CA 1
ATOM 3665 C C . ASP A 1 446 ? 13.065 -18.593 13.530 1.00 70.38 446 ASP A C 1
ATOM 3667 O O . ASP A 1 446 ? 12.579 -19.539 14.151 1.00 70.38 446 ASP A O 1
ATOM 3671 N N . ARG A 1 447 ? 13.712 -17.606 14.164 1.00 68.56 447 ARG A N 1
ATOM 3672 C CA . ARG A 1 447 ? 13.848 -17.471 15.619 1.00 68.56 447 ARG A CA 1
ATOM 3673 C C . ARG A 1 447 ? 12.906 -16.404 16.187 1.00 68.56 447 ARG A C 1
ATOM 3675 O O . ARG A 1 447 ? 13.105 -15.982 17.325 1.00 68.56 447 ARG A O 1
ATOM 3682 N N . ASP A 1 448 ? 11.912 -15.966 15.410 1.00 66.94 448 ASP A N 1
ATOM 3683 C CA . ASP A 1 448 ? 10.956 -14.903 15.743 1.00 66.94 448 ASP A CA 1
ATOM 3684 C C . ASP A 1 448 ? 11.600 -13.528 16.024 1.00 66.94 448 ASP A C 1
ATOM 3686 O O . ASP A 1 448 ? 10.945 -12.624 16.556 1.00 66.94 448 ASP A O 1
ATOM 3690 N N . ALA A 1 449 ? 12.868 -13.317 15.650 1.00 67.62 449 ALA A N 1
ATOM 3691 C CA . ALA A 1 449 ? 13.475 -11.996 15.744 1.00 67.62 449 ALA A CA 1
ATOM 3692 C C . ALA A 1 449 ? 12.879 -11.090 14.661 1.00 67.62 449 ALA A C 1
ATOM 3694 O O . ALA A 1 449 ? 12.846 -11.456 13.487 1.00 67.62 449 ALA A O 1
ATOM 3695 N N . GLN A 1 450 ? 12.399 -9.908 15.057 1.00 66.06 450 GLN A N 1
ATOM 3696 C CA . GLN A 1 450 ? 11.784 -8.946 14.144 1.00 66.06 450 GLN A CA 1
ATOM 3697 C C . GLN A 1 450 ? 12.805 -7.931 13.635 1.00 66.06 450 GLN A C 1
ATOM 3699 O O . GLN A 1 450 ? 13.595 -7.373 14.398 1.00 66.06 450 GLN A O 1
ATOM 3704 N N . TYR A 1 451 ? 12.748 -7.667 12.337 1.00 70.81 451 TYR A N 1
ATOM 3705 C CA . TYR A 1 451 ? 13.633 -6.762 11.623 1.00 70.81 451 TYR A CA 1
ATOM 3706 C C . TYR A 1 451 ? 12.816 -5.787 10.778 1.00 70.81 451 TYR A C 1
ATOM 3708 O O . TYR A 1 451 ? 11.697 -6.090 10.359 1.00 70.81 451 TYR A O 1
ATOM 3716 N N . ILE A 1 452 ? 13.401 -4.620 10.499 1.00 72.25 452 ILE A N 1
ATOM 3717 C CA . ILE A 1 452 ? 12.838 -3.637 9.576 1.00 72.25 452 ILE A CA 1
ATOM 3718 C C . ILE A 1 452 ? 13.844 -3.293 8.478 1.00 72.25 452 ILE A C 1
ATOM 3720 O O . ILE A 1 452 ? 14.990 -2.932 8.750 1.00 72.25 452 ILE A O 1
ATOM 3724 N N . CYS A 1 453 ? 13.410 -3.405 7.222 1.00 70.88 453 CYS A N 1
ATOM 3725 C CA . CYS A 1 453 ? 14.164 -2.953 6.056 1.00 70.88 453 CYS A CA 1
ATOM 3726 C C . CYS A 1 453 ? 13.692 -1.559 5.707 1.00 70.88 453 CYS A C 1
ATOM 3728 O O . CYS A 1 453 ? 12.489 -1.331 5.664 1.00 70.88 453 CYS A O 1
ATOM 3730 N N . ARG A 1 454 ? 14.612 -0.660 5.373 1.00 73.25 454 ARG A N 1
ATOM 3731 C CA . ARG A 1 454 ? 14.302 0.616 4.732 1.00 73.25 454 ARG A CA 1
ATOM 3732 C C . ARG A 1 454 ? 15.110 0.699 3.449 1.00 73.25 454 ARG A C 1
ATOM 3734 O O . ARG A 1 454 ? 16.322 0.496 3.483 1.00 73.25 454 ARG A O 1
ATOM 3741 N N . LEU A 1 455 ? 14.460 1.062 2.348 1.00 67.19 455 LEU A N 1
ATOM 3742 C CA . LEU A 1 455 ? 15.149 1.464 1.125 1.00 67.19 455 LEU A CA 1
ATOM 3743 C C . LEU A 1 455 ? 14.906 2.928 0.824 1.00 67.19 455 LEU A C 1
ATOM 3745 O O . LEU A 1 455 ? 13.785 3.421 0.964 1.00 67.19 455 LEU A O 1
ATOM 3749 N N . SER A 1 456 ? 15.961 3.585 0.353 1.00 69.25 456 SER A N 1
ATOM 3750 C CA . SER A 1 456 ? 15.894 4.968 -0.088 1.00 69.25 456 SER A CA 1
ATOM 3751 C C . SER A 1 456 ? 15.961 5.081 -1.614 1.00 69.25 456 SER A C 1
ATOM 3753 O O . SER A 1 456 ? 16.679 4.316 -2.264 1.00 69.25 456 SER A O 1
ATOM 3755 N N . LEU A 1 457 ? 15.221 6.038 -2.173 1.00 61.06 457 LEU A N 1
ATOM 3756 C CA . LEU A 1 457 ? 15.331 6.495 -3.556 1.00 61.06 457 LEU A CA 1
ATOM 3757 C C . LEU A 1 457 ? 16.670 7.227 -3.743 1.00 61.06 457 LEU A C 1
ATOM 3759 O O . LEU A 1 457 ? 17.213 7.796 -2.793 1.00 61.06 457 LEU A O 1
ATOM 3763 N N . ASN A 1 458 ? 17.246 7.130 -4.941 1.00 57.66 458 ASN A N 1
ATOM 3764 C CA . ASN A 1 458 ? 18.543 7.731 -5.270 1.00 57.66 458 ASN A CA 1
ATOM 3765 C C . ASN A 1 458 ? 18.388 9.105 -5.901 1.00 57.66 458 ASN A C 1
ATOM 3767 O O . ASN A 1 458 ? 17.487 9.237 -6.758 1.00 57.66 458 ASN A O 1
#

Sequence (458 aa):
MLLSGLAVIYIAILSQETLYIHPKIVYTSNNPSIFSFTPDKLVLTTVGAYIYLTAFKFEALNPKNRGSVVGTGRLKLGVHGLVKQVKRPISHLLTEKELLETDGWAPCFEHALKGSASKVSTRSNYNRDSQTQFAVLYHQIEDDNLYHYVRVYYTTFDEDKVTFEYKDIQLPGTTWVDEISLENSSLLYSRDPDQYEFHIMTLPSTFTQLPHKTLSSNYSIEQGRLVEVNAENKPVKTWIQREKGKSEYPVYNDESIDYVGLADATNYQNAKQQIKKVEMPELHSSVSPSSSTIVFPYIKNKFITLDFTDRIDILMRIKKERERLYSNNGRKSFLNEYYYWQGYETVDAEIKGLQQNDKADMLALWTEFNYVYIYGRKKQEHKPESMLGKIDRWIDYWLSETSEEERKLEETYFPAPWQLEMAISPIKDIYGVVKDIGTALFWSDDRDAQYICRLSLN